Protein AF-0000000087523731 (afdb_homodimer)

Sequence (578 aa):
MTTPASRVGLVGLGAMGEPMARHLHAAGLLAAVWNRSRDKSGRFAANTGVALPQTLAELAAACDVVVTCVSADRDVLDVVDALCAGLQPGSLVIDTSTVAPATARSAAQRLAAIGADFIDAPLTGGVEGARNGTLSVLVGGTADAFERARPVLATFGRRVVRFGDVGAGQATKAVNQVMVAGIAEAVCEGLALAERLGLDTDALIDTLGNGAAGTWFMDKRGRTMLAGKFDVGFKLRLLHKDLGIVAALAEEAGMTLPTATAAQADYAHLLEAGYGDEDISSLIRLKLAMTTPASRVGLVGLGAMGEPMARHLHAAGLLAAVWNRSRDKSGRFAANTGVALPQTLAELAAACDVVVTCVSADRDVLDVVDALCAGLQPGSLVIDTSTVAPATARSAAQRLAAIGADFIDAPLTGGVEGARNGTLSVLVGGTADAFERARPVLATFGRRVVRFGDVGAGQATKAVNQVMVAGIAEAVCEGLALAERLGLDTDALIDTLGNGAAGTWFMDKRGRTMLAGKFDVGFKLRLLHKDLGIVAALAEEAGMTLPTATAAQADYAHLLEAGYGDEDISSLIRLKLA

Secondary structure (DSSP, 8-state):
-------EEEE--STTHHHHHHHHHHTT-EEEEE-SSHHHHHHHHHHH--B--SSHHHHHHT-SEEEE--SSHHHHHHHHHHHHTTPPTT-EEEE-S---HHHHHHHHHHHHTTT-EEEE--EESHHHHHHHT-EEEEEES-HHHHHHHHHHHTTTEEEEEEEESTTHHHHHHHHHHHHHHHHHHHHHHHHHHHHHTT--HHHHHHHHTTSTT-BHHHHHHHHHHHTT---SSSBHHHHHHHHHHHHHHHHHTT---HHHHHHHHHHHHHHHTT-TTSBGGGGHHHHH-/-------EEEE--STTHHHHHHHHHHTT-EEEEE-SSHHHHHHHHHHH--B--SSHHHHHHT-SEEEE--SSHHHHHHHHHHHHTTPPTT-EEEE-S---HHHHHHHHHHHHTTT-EEEE--EESHHHHHHHT-EEEEEES-HHHHHHHHHHHTTTEEEEEEEESTTHHHHHHHHHHHHHHHHHHHHHHHHHHHHHTT--HHHHHHHHTTSTT-BHHHHHHHHHHHTT---SSSBHHHHHHHHHHHHHHHHHTT---HHHHHHHHHHHHHHHTT-TTSBGGGGHHHHH-

Structure (mmCIF, N/CA/C/O backbone):
data_AF-0000000087523731-model_v1
#
loop_
_entity.id
_entity.type
_entity.pdbx_description
1 polymer '3-hydroxyisobutyrate dehydrogenase'
#
loop_
_atom_site.group_PDB
_atom_site.id
_atom_site.type_symbol
_atom_site.label_atom_id
_atom_site.label_alt_id
_atom_site.label_comp_id
_atom_site.label_asym_id
_atom_site.label_entity_id
_atom_site.label_seq_id
_atom_site.pdbx_PDB_ins_code
_atom_site.Cartn_x
_atom_site.Cartn_y
_atom_site.Cartn_z
_atom_site.occupancy
_atom_site.B_iso_or_equiv
_atom_site.auth_seq_id
_atom_site.auth_comp_id
_atom_site.auth_asym_id
_atom_site.auth_atom_id
_atom_site.pdbx_PDB_model_num
ATOM 1 N N . MET A 1 1 ? 2.6 -22.297 -43.812 1 29.95 1 MET A N 1
ATOM 2 C CA . MET A 1 1 ? 2.023 -23.266 -42.875 1 29.95 1 MET A CA 1
ATOM 3 C C . MET A 1 1 ? 1.655 -22.594 -41.562 1 29.95 1 MET A C 1
ATOM 5 O O . MET A 1 1 ? 2.523 -22.078 -40.844 1 29.95 1 MET A O 1
ATOM 9 N N . THR A 1 2 ? 0.554 -21.969 -41.375 1 36.53 2 THR A N 1
ATOM 10 C CA . THR A 1 2 ? 0.141 -21.188 -40.219 1 36.53 2 THR A CA 1
ATOM 11 C C . THR A 1 2 ? 0.401 -21.969 -38.938 1 36.53 2 THR A C 1
ATOM 13 O O . THR A 1 2 ? 0.016 -23.125 -38.812 1 36.53 2 THR A O 1
ATOM 16 N N . THR A 1 3 ? 1.518 -21.75 -38.375 1 44.28 3 THR A N 1
ATOM 17 C CA . THR A 1 3 ? 1.829 -22.5 -37.156 1 44.28 3 THR A CA 1
ATOM 18 C C . THR A 1 3 ? 0.568 -22.75 -36.344 1 44.28 3 THR A C 1
ATOM 20 O O . THR A 1 3 ? -0.139 -21.812 -35.969 1 44.28 3 THR A O 1
ATOM 23 N N . PRO A 1 4 ? -0.006 -23.969 -36.594 1 52.66 4 PRO A N 1
ATOM 24 C CA . PRO A 1 4 ? -1.271 -24.266 -35.906 1 52.66 4 PRO A CA 1
ATOM 25 C C . PRO A 1 4 ? -1.333 -23.703 -34.5 1 52.66 4 PRO A C 1
ATOM 27 O O . PRO A 1 4 ? -0.3 -23.562 -33.812 1 52.66 4 PRO A O 1
ATOM 30 N N . ALA A 1 5 ? -2.367 -22.984 -34.25 1 65.12 5 ALA A N 1
ATOM 31 C CA . ALA A 1 5 ? -2.578 -22.375 -32.938 1 65.12 5 ALA A CA 1
ATOM 32 C C . ALA A 1 5 ? -2.465 -23.422 -31.828 1 65.12 5 ALA A C 1
ATOM 34 O O . ALA A 1 5 ? -2.951 -24.547 -31.969 1 65.12 5 ALA A O 1
ATOM 35 N N . SER A 1 6 ? -1.609 -23.25 -30.828 1 86.56 6 SER A N 1
ATOM 36 C CA . SER A 1 6 ? -1.436 -24.125 -29.672 1 86.56 6 SER A CA 1
ATOM 37 C C . SER A 1 6 ? -2.781 -24.547 -29.094 1 86.56 6 SER A C 1
ATOM 39 O O . SER A 1 6 ? -3.729 -23.766 -29.062 1 86.56 6 SER A O 1
ATOM 41 N N . ARG A 1 7 ? -3.031 -25.859 -29 1 96 7 ARG A N 1
ATOM 42 C CA . ARG A 1 7 ? -4.164 -26.406 -28.25 1 96 7 ARG A CA 1
ATOM 43 C C . ARG A 1 7 ? -3.891 -26.391 -26.75 1 96 7 ARG A C 1
ATOM 45 O O . ARG A 1 7 ? -3.064 -27.156 -26.266 1 96 7 ARG A O 1
ATOM 52 N N . VAL A 1 8 ? -4.656 -25.484 -26.047 1 98.62 8 VAL A N 1
ATOM 53 C CA . VAL A 1 8 ? -4.387 -25.266 -24.641 1 98.62 8 VAL A CA 1
ATOM 54 C C . VAL A 1 8 ? -5.461 -25.953 -23.797 1 98.62 8 VAL A C 1
ATOM 56 O O . VAL A 1 8 ? -6.656 -25.812 -24.062 1 98.62 8 VAL A O 1
ATOM 59 N N . GLY A 1 9 ? -5.043 -26.781 -22.891 1 98.69 9 GLY A N 1
ATOM 60 C CA . GLY A 1 9 ? -5.93 -27.266 -21.844 1 98.69 9 GLY A CA 1
ATOM 61 C C . GLY A 1 9 ? -5.824 -26.484 -20.562 1 98.69 9 GLY A C 1
ATOM 62 O O . GLY A 1 9 ? -4.742 -26 -20.203 1 98.69 9 GLY A O 1
ATOM 63 N N . LEU A 1 10 ? -6.945 -26.312 -19.797 1 98.81 10 LEU A N 1
ATOM 64 C CA . LEU A 1 10 ? -6.926 -25.625 -18.5 1 98.81 10 LEU A CA 1
ATOM 65 C C . LEU A 1 10 ? -7.48 -26.531 -17.406 1 98.81 10 LEU A C 1
ATOM 67 O O . LEU A 1 10 ? -8.578 -27.078 -17.531 1 98.81 10 LEU A O 1
ATOM 71 N N . VAL A 1 11 ? -6.645 -26.719 -16.406 1 98.75 11 VAL A N 1
ATOM 72 C CA . VAL A 1 11 ? -7.008 -27.531 -15.25 1 98.75 11 VAL A CA 1
ATOM 73 C C . VAL A 1 11 ? -7.238 -26.641 -14.039 1 98.75 11 VAL A C 1
ATOM 75 O O . VAL A 1 11 ? -6.32 -25.953 -13.586 1 98.75 11 VAL A O 1
ATOM 78 N N . GLY A 1 12 ? -8.414 -26.688 -13.445 1 98.25 12 GLY A N 1
ATOM 79 C CA . GLY A 1 12 ? -8.805 -25.828 -12.336 1 98.25 12 GLY A CA 1
ATOM 80 C C . GLY A 1 12 ? -9.656 -24.656 -12.758 1 98.25 12 GLY A C 1
ATOM 81 O O . GLY A 1 12 ? -9.156 -23.703 -13.375 1 98.25 12 GLY A O 1
ATOM 82 N N . LEU A 1 13 ? -10.922 -24.719 -12.398 1 97.62 13 LEU A N 1
ATOM 83 C CA . LEU A 1 13 ? -11.875 -23.703 -12.812 1 97.62 13 LEU A CA 1
ATOM 84 C C . LEU A 1 13 ? -12.477 -22.984 -11.602 1 97.62 13 LEU A C 1
ATOM 86 O O . LEU A 1 13 ? -13.695 -22.859 -11.5 1 97.62 13 LEU A O 1
ATOM 90 N N . GLY A 1 14 ? -11.539 -22.641 -10.711 1 94.56 14 GLY A N 1
ATOM 91 C CA . GLY A 1 14 ? -11.938 -21.828 -9.578 1 94.56 14 GLY A CA 1
ATOM 92 C C . GLY A 1 14 ? -12.086 -20.359 -9.922 1 94.56 14 GLY A C 1
ATOM 93 O O . GLY A 1 14 ? -12.297 -20 -11.078 1 94.56 14 GLY A O 1
ATOM 94 N N . ALA A 1 15 ? -11.977 -19.531 -8.922 1 93.19 15 ALA A N 1
ATOM 95 C CA . ALA A 1 15 ? -12.195 -18.094 -9.047 1 93.19 15 ALA A CA 1
ATOM 96 C C . ALA A 1 15 ? -11.219 -17.469 -10.039 1 93.19 15 ALA A C 1
ATOM 98 O O . ALA A 1 15 ? -11.562 -16.516 -10.742 1 93.19 15 ALA A O 1
ATOM 99 N N . MET A 1 16 ? -10.031 -18.031 -10.062 1 96.12 16 MET A N 1
ATOM 100 C CA . MET A 1 16 ? -9.008 -17.531 -10.977 1 96.12 16 MET A CA 1
ATOM 101 C C . MET A 1 16 ? -9.047 -18.281 -12.305 1 96.12 16 MET A C 1
ATOM 103 O O . MET A 1 16 ? -9.039 -17.672 -13.375 1 96.12 16 MET A O 1
ATOM 107 N N . GLY A 1 17 ? -9.188 -19.578 -12.242 1 97.69 17 GLY A N 1
ATOM 108 C CA . GLY A 1 17 ? -9.07 -20.438 -13.406 1 97.69 17 GLY A CA 1
ATOM 109 C C . GLY A 1 17 ? -10.18 -20.219 -14.422 1 97.69 17 GLY A C 1
ATOM 110 O O . GLY A 1 17 ? -9.938 -20.234 -15.625 1 97.69 17 GLY A O 1
ATOM 111 N N . GLU A 1 18 ? -11.367 -20.016 -13.961 1 97.5 18 GLU A N 1
ATOM 112 C CA . GLU A 1 18 ? -12.508 -19.891 -14.859 1 97.5 18 GLU A CA 1
ATOM 113 C C . GLU A 1 18 ? -12.391 -18.656 -15.75 1 97.5 18 GLU A C 1
ATOM 115 O O . GLU A 1 18 ? -12.508 -18.766 -16.969 1 97.5 18 GLU A O 1
ATOM 120 N N . PRO A 1 19 ? -12.125 -17.469 -15.172 1 98.12 19 PRO A N 1
ATOM 121 C CA . PRO A 1 19 ? -11.938 -16.328 -16.062 1 98.12 19 PRO A CA 1
ATOM 122 C C . PRO A 1 19 ? -10.734 -16.484 -16.984 1 98.12 19 PRO A C 1
ATOM 124 O O . PRO A 1 19 ? -10.766 -16.047 -18.141 1 98.12 19 PRO A O 1
ATOM 127 N N . MET A 1 20 ? -9.695 -17.094 -16.547 1 98.56 20 MET A N 1
ATOM 128 C CA . MET A 1 20 ? -8.547 -17.359 -17.406 1 98.56 20 MET A CA 1
ATOM 129 C C . MET A 1 20 ? -8.953 -18.25 -18.594 1 98.56 20 MET A C 1
ATOM 131 O O . MET A 1 20 ? -8.562 -17.984 -19.734 1 98.56 20 MET A O 1
ATOM 135 N N . ALA A 1 21 ? -9.758 -19.234 -18.328 1 98.62 21 ALA A N 1
ATOM 136 C CA . ALA A 1 21 ? -10.266 -20.125 -19.375 1 98.62 21 ALA A CA 1
ATOM 137 C C . ALA A 1 21 ? -11.086 -19.344 -20.406 1 98.62 21 ALA A C 1
ATOM 139 O O . ALA A 1 21 ? -11 -19.609 -21.609 1 98.62 21 ALA A O 1
ATOM 140 N N . ARG A 1 22 ? -11.844 -18.422 -19.938 1 98.56 22 ARG A N 1
ATOM 141 C CA . ARG A 1 22 ? -12.664 -17.625 -20.828 1 98.56 22 ARG A CA 1
ATOM 142 C C . ARG A 1 22 ? -11.797 -16.797 -21.766 1 98.56 22 ARG A C 1
ATOM 144 O O . ARG A 1 22 ? -12.117 -16.656 -22.953 1 98.56 22 ARG A O 1
ATOM 151 N N . HIS A 1 23 ? -10.719 -16.25 -21.234 1 98.75 23 HIS A N 1
ATOM 152 C CA . HIS A 1 23 ? -9.812 -15.477 -22.078 1 98.75 23 HIS A CA 1
ATOM 153 C C . HIS A 1 23 ? -9.141 -16.375 -23.125 1 98.75 23 HIS A C 1
ATOM 155 O O . HIS A 1 23 ? -9.008 -15.984 -24.297 1 98.75 23 HIS A O 1
ATOM 161 N N . LEU A 1 24 ? -8.727 -17.547 -22.688 1 98.56 24 LEU A N 1
ATOM 162 C CA . LEU A 1 24 ? -8.125 -18.5 -23.625 1 98.56 24 LEU A CA 1
ATOM 163 C C . LEU A 1 24 ? -9.117 -18.891 -24.719 1 98.56 24 LEU A C 1
ATOM 165 O O . LEU A 1 24 ? -8.742 -19.016 -25.875 1 98.56 24 LEU A O 1
ATOM 169 N N . HIS A 1 25 ? -10.344 -19.094 -24.328 1 98.44 25 HIS A N 1
ATOM 170 C CA . HIS A 1 25 ? -11.398 -19.453 -25.281 1 98.44 25 HIS A CA 1
ATOM 171 C C . HIS A 1 25 ? -11.625 -18.328 -26.281 1 98.44 25 HIS A C 1
ATOM 173 O O . HIS A 1 25 ? -11.727 -18.578 -27.484 1 98.44 25 HIS A O 1
ATOM 179 N N . ALA A 1 26 ? -11.703 -17.125 -25.781 1 98.12 26 ALA A N 1
ATOM 180 C CA . ALA A 1 26 ? -11.938 -15.961 -26.641 1 98.12 26 ALA A CA 1
ATOM 181 C C . ALA A 1 26 ? -10.812 -15.805 -27.656 1 98.12 26 ALA A C 1
ATOM 183 O O . ALA A 1 26 ? -11.039 -15.344 -28.781 1 98.12 26 ALA A O 1
ATOM 184 N N . ALA A 1 27 ? -9.648 -16.234 -27.266 1 97.69 27 ALA A N 1
ATOM 185 C CA . ALA A 1 27 ? -8.484 -16.109 -28.141 1 97.69 27 ALA A CA 1
ATOM 186 C C . ALA A 1 27 ? -8.406 -17.281 -29.125 1 97.69 27 ALA A C 1
ATOM 188 O O . ALA A 1 27 ? -7.516 -17.344 -29.969 1 97.69 27 ALA A O 1
ATOM 189 N N . GLY A 1 28 ? -9.281 -18.219 -28.953 1 97.31 28 GLY A N 1
ATOM 190 C CA . GLY A 1 28 ? -9.328 -19.375 -29.844 1 97.31 28 GLY A CA 1
ATOM 191 C C . GLY A 1 28 ? -8.281 -20.422 -29.516 1 97.31 28 GLY A C 1
ATOM 192 O O . GLY A 1 28 ? -7.941 -21.25 -30.359 1 97.31 28 GLY A O 1
ATOM 193 N N . LEU A 1 29 ? -7.789 -20.422 -28.266 1 97.94 29 LEU A N 1
ATOM 194 C CA . LEU A 1 29 ? -6.676 -21.297 -27.906 1 97.94 29 LEU A CA 1
ATOM 195 C C . LEU A 1 29 ? -7.156 -22.469 -27.062 1 97.94 29 LEU A C 1
ATOM 197 O O . LEU A 1 29 ? -6.473 -23.484 -26.969 1 97.94 29 LEU A O 1
ATOM 201 N N . LEU A 1 30 ? -8.273 -22.391 -26.422 1 98.38 30 LEU A N 1
ATOM 202 C CA . LEU A 1 30 ? -8.703 -23.359 -25.422 1 98.38 30 LEU A CA 1
ATOM 203 C C . LEU A 1 30 ? -9.281 -24.594 -26.094 1 98.38 30 LEU A C 1
ATOM 205 O O . LEU A 1 30 ? -10.305 -24.516 -26.781 1 98.38 30 LEU A O 1
ATOM 209 N N . ALA A 1 31 ? -8.695 -25.703 -25.781 1 98.06 31 ALA A N 1
ATOM 210 C CA . ALA A 1 31 ? -9.125 -26.953 -26.422 1 98.06 31 ALA A CA 1
ATOM 211 C C . ALA A 1 31 ? -9.945 -27.812 -25.453 1 98.06 31 ALA A C 1
ATOM 213 O O . ALA A 1 31 ? -10.828 -28.547 -25.859 1 98.06 31 ALA A O 1
ATOM 214 N N . ALA A 1 32 ? -9.586 -27.75 -24.172 1 98.19 32 ALA A N 1
ATOM 215 C CA . ALA A 1 32 ? -10.234 -28.609 -23.188 1 98.19 32 ALA A CA 1
ATOM 216 C C . ALA A 1 32 ? -10.117 -28.031 -21.781 1 98.19 32 ALA A C 1
ATOM 218 O O . ALA A 1 32 ? -9.195 -27.25 -21.5 1 98.19 32 ALA A O 1
ATOM 219 N N . VAL A 1 33 ? -11.078 -28.406 -20.922 1 98.62 33 VAL A N 1
ATOM 220 C CA . VAL A 1 33 ? -11.023 -28 -19.531 1 98.62 33 VAL A CA 1
ATOM 221 C C . VAL A 1 33 ? -11.25 -29.203 -18.609 1 98.62 33 VAL A C 1
ATOM 223 O O . VAL A 1 33 ? -11.867 -30.188 -19.016 1 98.62 33 VAL A O 1
ATOM 226 N N . TRP A 1 34 ? -10.734 -29.078 -17.406 1 98.31 34 TRP A N 1
ATOM 227 C CA . TRP A 1 34 ? -10.922 -30.094 -16.375 1 98.31 34 TRP A CA 1
ATOM 228 C C . TRP A 1 34 ? -10.93 -29.469 -14.984 1 98.31 34 TRP A C 1
ATOM 230 O O . TRP A 1 34 ? -10.172 -28.531 -14.719 1 98.31 34 TRP A O 1
ATOM 240 N N . ASN A 1 35 ? -11.789 -29.938 -14.109 1 97.69 35 ASN A N 1
ATOM 241 C CA . ASN A 1 35 ? -11.859 -29.547 -12.703 1 97.69 35 ASN A CA 1
ATOM 242 C C . ASN A 1 35 ? -12.219 -30.734 -11.82 1 97.69 35 ASN A C 1
ATOM 244 O O . ASN A 1 35 ? -12.945 -31.641 -12.242 1 97.69 35 ASN A O 1
ATOM 248 N N . ARG A 1 36 ? -11.656 -30.719 -10.633 1 93.56 36 ARG A N 1
ATOM 249 C CA . ARG A 1 36 ? -11.938 -31.797 -9.703 1 93.56 36 ARG A CA 1
ATOM 250 C C . ARG A 1 36 ? -13.445 -31.969 -9.5 1 93.56 36 ARG A C 1
ATOM 252 O O . ARG A 1 36 ? -13.961 -33.094 -9.562 1 93.56 36 ARG A O 1
ATOM 259 N N . SER A 1 37 ? -14.086 -30.797 -9.234 1 92.56 37 SER A N 1
ATOM 260 C CA . SER A 1 37 ? -15.547 -30.828 -9.25 1 92.56 37 SER A CA 1
ATOM 261 C C . SER A 1 37 ? -16.078 -30.781 -10.68 1 92.56 37 SER A C 1
ATOM 263 O O . SER A 1 37 ? -16.109 -29.703 -11.289 1 92.56 37 SER A O 1
ATOM 265 N N . ARG A 1 38 ? -16.719 -31.75 -11.102 1 93.38 38 ARG A N 1
ATOM 266 C CA . ARG A 1 38 ? -17.062 -31.922 -12.516 1 93.38 38 ARG A CA 1
ATOM 267 C C . ARG A 1 38 ? -18.156 -30.938 -12.93 1 93.38 38 ARG A C 1
ATOM 269 O O . ARG A 1 38 ? -18.25 -30.562 -14.109 1 93.38 38 ARG A O 1
ATOM 276 N N . ASP A 1 39 ? -18.875 -30.484 -12 1 94.5 39 ASP A N 1
ATOM 277 C CA . ASP A 1 39 ? -19.969 -29.562 -12.305 1 94.5 39 ASP A CA 1
ATOM 278 C C . ASP A 1 39 ? -19.438 -28.25 -12.898 1 94.5 39 ASP A C 1
ATOM 280 O O . ASP A 1 39 ? -20.031 -27.703 -13.828 1 94.5 39 ASP A O 1
ATOM 284 N N . LYS A 1 40 ? -18.359 -27.797 -12.422 1 93.69 40 LYS A N 1
ATOM 285 C CA . LYS A 1 40 ? -17.781 -26.547 -12.914 1 93.69 40 LYS A CA 1
ATOM 286 C C . LYS A 1 40 ? -17.312 -26.688 -14.359 1 93.69 40 LYS A C 1
ATOM 288 O O . LYS A 1 40 ? -17.641 -25.859 -15.211 1 93.69 40 LYS A O 1
ATOM 293 N N . SER A 1 41 ? -16.578 -27.734 -14.617 1 95 41 SER A N 1
ATOM 294 C CA . SER A 1 41 ? -16.078 -27.953 -15.977 1 95 41 SER A CA 1
ATOM 295 C C . SER A 1 41 ? -17.203 -28.297 -16.938 1 95 41 SER A C 1
ATOM 297 O O . SER A 1 41 ? -17.188 -27.891 -18.109 1 95 41 SER A O 1
ATOM 299 N N . GLY A 1 42 ? -18.219 -29 -16.453 1 96.19 42 GLY A N 1
ATOM 300 C CA . GLY A 1 42 ? -19.375 -29.297 -17.281 1 96.19 42 GLY A CA 1
ATOM 301 C C . GLY A 1 42 ? -20.109 -28.047 -17.734 1 96.19 42 GLY A C 1
ATOM 302 O O . GLY A 1 42 ? -20.438 -27.922 -18.922 1 96.19 42 GLY A O 1
ATOM 303 N N . ARG A 1 43 ? -20.375 -27.172 -16.781 1 95.69 43 ARG A N 1
ATOM 304 C CA . ARG A 1 43 ? -21.062 -25.922 -17.094 1 95.69 43 ARG A CA 1
ATOM 305 C C . ARG A 1 43 ? -20.266 -25.094 -18.094 1 95.69 43 ARG A C 1
ATOM 307 O O . ARG A 1 43 ? -20.828 -24.531 -19.031 1 95.69 43 ARG A O 1
ATOM 314 N N . PHE A 1 44 ? -18.953 -25.062 -17.922 1 97.5 44 PHE A N 1
ATOM 315 C CA . PHE A 1 44 ? -18.094 -24.297 -18.812 1 97.5 44 PHE A CA 1
ATOM 316 C C . PHE A 1 44 ? -18.109 -24.875 -20.219 1 97.5 44 PHE A C 1
ATOM 318 O O . PHE A 1 44 ? -18.25 -24.141 -21.188 1 97.5 44 PHE A O 1
ATOM 325 N N . ALA A 1 45 ? -17.969 -26.141 -20.312 1 96.94 45 ALA A N 1
ATOM 326 C CA . ALA A 1 45 ? -17.953 -26.812 -21.609 1 96.94 45 ALA A CA 1
ATOM 327 C C . ALA A 1 45 ? -19.297 -26.641 -22.328 1 96.94 45 ALA A C 1
ATOM 329 O O . ALA A 1 45 ? -19.312 -26.438 -23.547 1 96.94 45 ALA A O 1
ATOM 330 N N . ALA A 1 46 ? -20.344 -26.734 -21.578 1 96.88 46 ALA A N 1
ATOM 331 C CA . ALA A 1 46 ? -21.672 -26.578 -22.172 1 96.88 46 ALA A CA 1
ATOM 332 C C . ALA A 1 46 ? -21.859 -25.188 -22.766 1 96.88 46 ALA A C 1
ATOM 334 O O . ALA A 1 46 ? -22.5 -25.047 -23.812 1 96.88 46 ALA A O 1
ATOM 335 N N . ASN A 1 47 ? -21.281 -24.25 -22.172 1 97 47 ASN A N 1
ATOM 336 C CA . ASN A 1 47 ? -21.453 -22.875 -22.594 1 97 47 ASN A CA 1
ATOM 337 C C . ASN A 1 47 ? -20.516 -22.5 -23.734 1 97 47 ASN A C 1
ATOM 339 O O . ASN A 1 4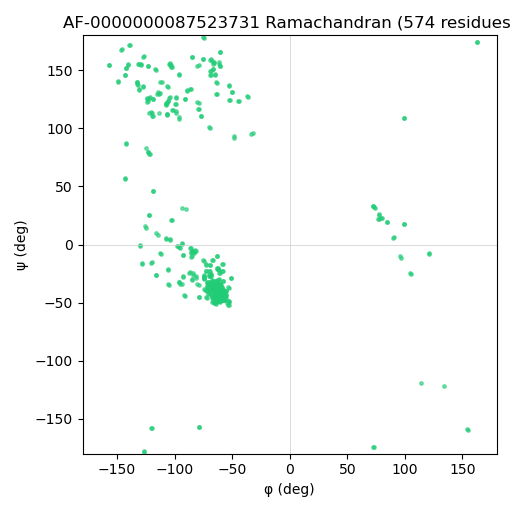7 ? -20.781 -21.578 -24.5 1 97 47 ASN A O 1
ATOM 343 N N . THR A 1 48 ? -19.391 -23.203 -23.859 1 96.88 48 THR A N 1
ATOM 344 C CA . THR A 1 48 ? -18.359 -22.734 -24.766 1 96.88 48 THR A CA 1
ATOM 345 C C . THR A 1 48 ? -18.141 -23.719 -25.906 1 96.88 48 THR A C 1
ATOM 347 O O . THR A 1 48 ? -17.547 -23.391 -26.938 1 96.88 48 THR A O 1
ATOM 350 N N . GLY A 1 49 ? -18.453 -24.984 -25.656 1 96.81 49 GLY A N 1
ATOM 351 C CA . GLY A 1 49 ? -18.25 -26.016 -26.656 1 96.81 49 GLY A CA 1
ATOM 352 C C . GLY A 1 49 ? -16.891 -26.672 -26.594 1 96.81 49 GLY A C 1
ATOM 353 O O . GLY A 1 49 ? -16.547 -27.516 -27.422 1 96.81 49 GLY A O 1
ATOM 354 N N . VAL A 1 50 ? -16.109 -26.344 -25.609 1 97.12 50 VAL A N 1
ATOM 355 C CA . VAL A 1 50 ? -14.789 -26.922 -25.484 1 97.12 50 VAL A CA 1
ATOM 356 C C . VAL A 1 50 ? -14.906 -28.359 -24.984 1 97.12 50 VAL A C 1
ATOM 358 O O . VAL A 1 50 ? -15.914 -28.75 -24.406 1 97.12 50 VAL A O 1
ATOM 361 N N . ALA A 1 51 ? -13.859 -29.141 -25.219 1 97.38 51 ALA A N 1
ATOM 362 C CA . ALA A 1 51 ? -13.867 -30.547 -24.844 1 97.38 51 ALA A CA 1
ATOM 363 C C . ALA A 1 51 ? -13.828 -30.719 -23.328 1 97.38 51 ALA A C 1
ATOM 365 O O . ALA A 1 51 ? -13.219 -29.906 -22.625 1 97.38 51 ALA A O 1
ATOM 366 N N . LEU A 1 52 ? -14.516 -31.781 -22.875 1 97.56 52 LEU A N 1
ATOM 367 C CA . LEU A 1 52 ? -14.57 -32.125 -21.469 1 97.56 52 LEU A CA 1
ATOM 368 C C . LEU A 1 52 ? -14.039 -33.531 -21.25 1 97.56 52 LEU A C 1
ATOM 370 O O . LEU A 1 52 ? -14.812 -34.469 -21 1 97.56 52 LEU A O 1
ATOM 374 N N . PRO A 1 53 ? -12.773 -33.656 -21.266 1 97.44 53 PRO A N 1
ATOM 375 C CA . PRO A 1 53 ? -12.211 -34.969 -21.031 1 97.44 53 PRO A CA 1
ATOM 376 C C . PRO A 1 53 ? -12.562 -35.531 -19.641 1 97.44 53 PRO A C 1
ATOM 378 O O . PRO A 1 53 ? -12.727 -34.75 -18.688 1 97.44 53 PRO A O 1
ATOM 381 N N . GLN A 1 54 ? -12.547 -36.875 -19.5 1 96.25 54 GLN A N 1
ATOM 382 C CA . GLN A 1 54 ? -12.914 -37.5 -18.25 1 96.25 54 GLN A CA 1
ATOM 383 C C . GLN A 1 54 ? -11.727 -37.562 -17.297 1 96.25 54 GLN A C 1
ATOM 385 O O . GLN A 1 54 ? -11.906 -37.594 -16.078 1 96.25 54 GLN A O 1
ATOM 390 N N . THR A 1 55 ? -10.555 -37.656 -17.953 1 97.56 55 THR A N 1
ATOM 391 C CA . THR A 1 55 ? -9.352 -37.781 -17.125 1 97.56 55 THR A CA 1
ATOM 392 C C . THR A 1 55 ? -8.328 -36.719 -17.531 1 97.56 55 THR A C 1
ATOM 394 O O . THR A 1 55 ? -8.406 -36.156 -18.625 1 97.56 55 THR A O 1
ATOM 397 N N . LEU A 1 56 ? -7.414 -36.5 -16.625 1 98.56 56 LEU A N 1
ATOM 398 C CA . LEU A 1 56 ? -6.324 -35.562 -16.922 1 98.56 56 LEU A CA 1
ATOM 399 C C . LEU A 1 56 ? -5.422 -36.125 -18.016 1 98.56 56 LEU A C 1
ATOM 401 O O . LEU A 1 56 ? -4.875 -35.344 -18.812 1 98.56 56 LEU A O 1
ATOM 405 N N . ALA A 1 57 ? -5.289 -37.406 -18.078 1 98.25 57 ALA A N 1
ATOM 406 C CA . ALA A 1 57 ? -4.52 -38.031 -19.156 1 98.25 57 ALA A CA 1
ATOM 407 C C . ALA A 1 57 ? -5.141 -37.75 -20.516 1 98.25 57 ALA A C 1
ATOM 409 O O . ALA A 1 57 ? -4.43 -37.469 -21.484 1 98.25 57 ALA A O 1
ATOM 410 N N . GLU A 1 58 ? -6.441 -37.844 -20.594 1 98.19 58 GLU A N 1
ATOM 411 C CA . GLU A 1 58 ? -7.152 -37.562 -21.828 1 98.19 58 GLU A CA 1
ATOM 412 C C . GLU A 1 58 ? -6.992 -36.094 -22.234 1 98.19 58 GLU A C 1
ATOM 414 O O . GLU A 1 58 ? -6.797 -35.781 -23.406 1 98.19 58 GLU A O 1
ATOM 419 N N . LEU A 1 59 ? -7.086 -35.219 -21.219 1 98.31 59 LEU A N 1
ATOM 420 C CA . LEU A 1 59 ? -6.863 -33.812 -21.484 1 98.31 59 LEU A CA 1
ATOM 421 C C . LEU A 1 59 ? -5.465 -33.562 -22.047 1 98.31 59 LEU A C 1
ATOM 423 O O . LEU A 1 59 ? -5.301 -32.875 -23.047 1 98.31 59 LEU A O 1
ATOM 427 N N . ALA A 1 60 ? -4.512 -34.156 -21.438 1 98.25 60 ALA A N 1
ATOM 428 C CA . ALA A 1 60 ? -3.111 -34 -21.812 1 98.25 60 ALA A CA 1
ATOM 429 C C . ALA A 1 60 ? -2.883 -34.469 -23.25 1 98.25 60 ALA A C 1
ATOM 431 O O . ALA A 1 60 ? -2.148 -33.812 -24.016 1 98.25 60 ALA A O 1
ATOM 432 N N . ALA A 1 61 ? -3.533 -35.5 -23.641 1 96.81 61 ALA A N 1
ATOM 433 C CA . ALA A 1 61 ? -3.342 -36.094 -24.969 1 96.81 61 ALA A CA 1
ATOM 434 C C . ALA A 1 61 ? -3.893 -35.188 -26.062 1 96.81 61 ALA A C 1
ATOM 436 O O . ALA A 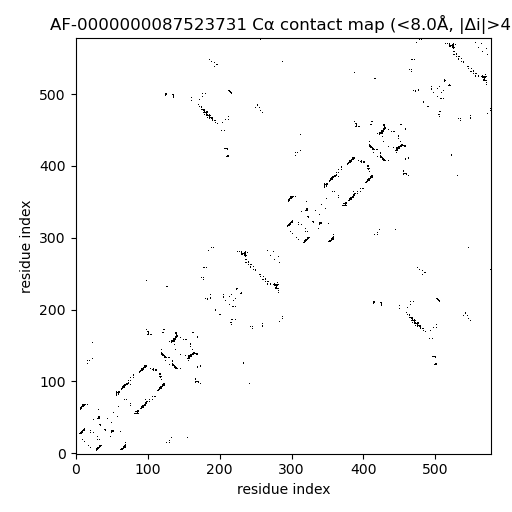1 61 ? -3.449 -35.219 -27.203 1 96.81 61 ALA A O 1
ATOM 437 N N . ALA A 1 62 ? -4.781 -34.375 -25.641 1 95.62 62 ALA A N 1
ATOM 438 C CA . ALA A 1 62 ? -5.477 -33.531 -26.625 1 95.62 62 ALA A CA 1
ATOM 439 C C . ALA A 1 62 ? -4.836 -32.156 -26.719 1 95.62 62 ALA A C 1
ATOM 441 O O . ALA A 1 62 ? -5.258 -31.312 -27.516 1 95.62 62 ALA A O 1
ATOM 442 N N . CYS A 1 63 ? -3.807 -31.875 -25.922 1 97.06 63 CYS A N 1
ATOM 443 C CA . CYS A 1 63 ? -3.291 -30.5 -25.812 1 97.06 63 CYS A CA 1
ATOM 444 C C . CYS A 1 63 ? -1.78 -30.484 -26.016 1 97.06 63 CYS A C 1
ATOM 446 O O . CYS A 1 63 ? -1.098 -31.469 -25.734 1 97.06 63 CYS A O 1
ATOM 448 N N . ASP A 1 64 ? -1.272 -29.297 -26.453 1 96.19 64 ASP A N 1
ATOM 449 C CA . ASP A 1 64 ? 0.156 -29.016 -26.547 1 96.19 64 ASP A CA 1
ATOM 450 C C . ASP A 1 64 ? 0.661 -28.297 -25.297 1 96.19 64 ASP A C 1
ATOM 452 O O . ASP A 1 64 ? 1.84 -28.406 -24.953 1 96.19 64 ASP A O 1
ATOM 456 N N . VAL A 1 65 ? -0.211 -27.531 -24.812 1 98.56 65 VAL A N 1
ATOM 457 C CA . VAL A 1 65 ? 0.059 -26.75 -23.609 1 98.56 65 VAL A CA 1
ATOM 458 C C . VAL A 1 65 ? -1.051 -26.984 -22.578 1 98.56 65 VAL A C 1
ATOM 460 O O . VAL A 1 65 ? -2.23 -27.031 -22.938 1 98.56 65 VAL A O 1
ATOM 463 N N . VAL A 1 66 ? -0.678 -27.188 -21.328 1 98.88 66 VAL A N 1
ATOM 464 C CA . VAL A 1 66 ? -1.664 -27.297 -20.25 1 98.88 66 VAL A CA 1
ATOM 465 C C . VAL A 1 66 ? -1.395 -26.234 -19.203 1 98.88 66 VAL A C 1
ATOM 467 O O . VAL A 1 66 ? -0.274 -26.125 -18.688 1 98.88 66 VAL A O 1
ATOM 470 N N . VAL A 1 67 ? -2.432 -25.422 -18.859 1 98.94 67 VAL A N 1
ATOM 471 C CA . VAL A 1 67 ? -2.387 -24.453 -17.766 1 98.94 67 VAL A CA 1
ATOM 472 C C . VAL A 1 67 ? -3.062 -25.047 -16.531 1 98.94 67 VAL A C 1
ATOM 474 O O . VAL A 1 67 ? -4.176 -25.562 -16.609 1 98.94 67 VAL A O 1
ATOM 477 N N . THR A 1 68 ? -2.352 -25.031 -15.445 1 98.88 68 THR A N 1
ATOM 478 C CA . THR A 1 68 ? -2.932 -25.531 -14.203 1 98.88 68 THR A CA 1
ATOM 479 C C . THR A 1 68 ? -3.133 -24.391 -13.203 1 98.88 68 THR A C 1
ATOM 481 O O . THR A 1 68 ? -2.307 -23.484 -13.125 1 98.88 68 THR A O 1
ATOM 484 N N . CYS A 1 69 ? -4.219 -24.359 -12.484 1 98.56 69 CYS A N 1
ATOM 485 C CA . CYS A 1 69 ? -4.59 -23.422 -11.438 1 98.56 69 CYS A CA 1
ATOM 486 C C . CYS A 1 69 ? -5.32 -24.125 -10.305 1 98.56 69 CYS A C 1
ATOM 488 O O . CYS A 1 69 ? -6.551 -24.172 -10.289 1 98.56 69 CYS A O 1
ATOM 490 N N . VAL A 1 70 ? -4.488 -24.641 -9.359 1 97.88 70 VAL A N 1
ATOM 491 C CA . VAL A 1 70 ? -5.043 -25.422 -8.258 1 97.88 70 VAL A CA 1
ATOM 492 C C . VAL A 1 70 ? -4.566 -24.859 -6.926 1 97.88 70 VAL A C 1
ATOM 494 O O . VAL A 1 70 ? -3.863 -23.844 -6.891 1 97.88 70 VAL A O 1
ATOM 497 N N . SER A 1 71 ? -4.898 -25.406 -5.77 1 94.44 71 SER A N 1
ATOM 498 C CA . SER A 1 71 ? -4.906 -24.672 -4.508 1 94.44 71 SER A CA 1
ATOM 499 C C . SER A 1 71 ? -3.604 -24.875 -3.742 1 94.44 71 SER A C 1
ATOM 501 O O . SER A 1 71 ? -3.174 -24 -2.994 1 94.44 71 SER A O 1
ATOM 503 N N . ALA A 1 72 ? -2.996 -26.109 -3.91 1 96.38 72 ALA A N 1
ATOM 504 C CA . ALA A 1 72 ? -1.933 -26.406 -2.957 1 96.38 72 ALA A CA 1
ATOM 505 C C . ALA A 1 72 ? -0.825 -27.234 -3.613 1 96.38 72 ALA A C 1
ATOM 507 O O . ALA A 1 72 ? -0.997 -27.734 -4.723 1 96.38 72 ALA A O 1
ATOM 508 N N . ASP A 1 73 ? 0.254 -27.328 -2.912 1 98.44 73 ASP A N 1
ATOM 509 C CA . ASP A 1 73 ? 1.434 -28.047 -3.381 1 98.44 73 ASP A CA 1
ATOM 510 C C . ASP A 1 73 ? 1.073 -29.469 -3.812 1 98.44 73 ASP A C 1
ATOM 512 O O . ASP A 1 73 ? 1.412 -29.891 -4.922 1 98.44 73 ASP A O 1
ATOM 516 N N . ARG A 1 74 ? 0.344 -30.156 -2.971 1 97.81 74 ARG A N 1
ATOM 517 C CA . ARG A 1 74 ? -0.011 -31.531 -3.266 1 97.81 74 ARG A CA 1
ATOM 518 C C . ARG A 1 74 ? -0.883 -31.625 -4.512 1 97.81 74 ARG A C 1
ATOM 520 O O . ARG A 1 74 ? -0.739 -32.562 -5.312 1 97.81 74 ARG A O 1
ATOM 527 N N . ASP A 1 75 ? -1.725 -30.656 -4.676 1 98.12 75 ASP A N 1
ATOM 528 C CA . ASP A 1 75 ? -2.619 -30.656 -5.828 1 98.12 75 ASP A CA 1
ATOM 529 C C . ASP A 1 75 ? -1.834 -30.516 -7.133 1 98.12 75 ASP A C 1
ATOM 531 O O . ASP A 1 75 ? -2.137 -31.188 -8.117 1 98.12 75 ASP A O 1
ATOM 535 N N . VAL A 1 76 ? -0.838 -29.688 -7.145 1 98.75 76 VAL A N 1
ATOM 536 C CA . VAL A 1 76 ? -0.026 -29.469 -8.336 1 98.75 76 VAL A CA 1
ATOM 537 C C . VAL A 1 76 ? 0.702 -30.75 -8.711 1 98.75 76 VAL A C 1
ATOM 539 O O . VAL A 1 76 ? 0.688 -31.172 -9.867 1 98.75 76 VAL A O 1
ATOM 542 N N . LEU A 1 77 ? 1.301 -31.391 -7.738 1 98.75 77 LEU A N 1
ATOM 543 C CA . LEU A 1 77 ? 2.062 -32.594 -8.008 1 98.75 77 LEU A CA 1
ATOM 544 C C . LEU A 1 77 ? 1.141 -33.719 -8.461 1 98.75 77 LEU A C 1
ATOM 546 O O . LEU A 1 77 ? 1.48 -34.5 -9.375 1 98.75 77 LEU A O 1
ATOM 550 N N . ASP A 1 78 ? -0.06 -33.812 -7.828 1 98.56 78 ASP A N 1
ATOM 551 C CA . ASP A 1 78 ? -1.037 -34.812 -8.242 1 98.56 78 ASP A CA 1
ATOM 552 C C . ASP A 1 78 ? -1.467 -34.625 -9.688 1 98.56 78 ASP A C 1
ATOM 554 O O . ASP A 1 78 ? -1.564 -35.562 -10.461 1 98.56 78 ASP A O 1
ATOM 558 N N . VAL A 1 79 ? -1.727 -33.406 -10.008 1 98.75 79 VAL A N 1
ATOM 559 C CA . VAL A 1 79 ? -2.162 -33.062 -11.359 1 98.75 79 VAL A CA 1
ATOM 560 C C . VAL A 1 79 ? -1.041 -33.375 -12.352 1 98.75 79 VAL A C 1
ATOM 562 O O . VAL A 1 79 ? -1.279 -33.969 -13.406 1 98.75 79 VAL A O 1
ATOM 565 N N . VAL A 1 80 ? 0.139 -32.938 -12.031 1 98.81 80 VAL A N 1
ATOM 566 C CA . VAL A 1 80 ? 1.286 -33.156 -12.906 1 98.81 80 VAL A CA 1
ATOM 567 C C . VAL A 1 80 ? 1.481 -34.656 -13.141 1 98.81 80 VAL A C 1
ATOM 569 O O . VAL A 1 80 ? 1.673 -35.094 -14.273 1 98.81 80 VAL A O 1
ATOM 572 N N . ASP A 1 81 ? 1.396 -35.469 -12.109 1 98.62 81 ASP A N 1
ATOM 573 C CA . ASP A 1 81 ? 1.547 -36.906 -12.242 1 98.62 81 ASP A CA 1
ATOM 574 C C . ASP A 1 81 ? 0.479 -37.5 -13.172 1 98.62 81 ASP A C 1
ATOM 576 O O . ASP A 1 81 ? 0.777 -38.344 -14.016 1 98.62 81 ASP A O 1
ATOM 580 N N . ALA A 1 82 ? -0.688 -37.031 -13 1 98.62 82 ALA A N 1
ATOM 581 C CA . ALA A 1 82 ? -1.789 -37.5 -13.828 1 98.62 82 ALA A CA 1
ATOM 582 C C . ALA A 1 82 ? -1.599 -37.094 -15.281 1 98.62 82 ALA A C 1
ATOM 584 O O . ALA A 1 82 ? -1.907 -37.875 -16.203 1 98.62 82 ALA A O 1
ATOM 585 N N . LEU A 1 83 ? -1.097 -35.906 -15.539 1 98.69 83 LEU A N 1
ATOM 586 C CA . LEU A 1 83 ? -0.877 -35.406 -16.891 1 98.69 83 LEU A CA 1
ATOM 587 C C . LEU A 1 83 ? 0.218 -36.188 -17.594 1 98.69 83 LEU A C 1
ATOM 589 O O . LEU A 1 83 ? 0.169 -36.375 -18.812 1 98.69 83 LEU A O 1
ATOM 593 N N . CYS A 1 84 ? 1.187 -36.625 -16.844 1 98.06 84 CYS A N 1
ATOM 594 C CA . CYS A 1 84 ? 2.334 -37.344 -17.406 1 98.06 84 CYS A CA 1
ATOM 595 C C . CYS A 1 84 ? 1.892 -38.594 -18.172 1 98.06 84 CYS A C 1
ATOM 597 O O . CYS A 1 84 ? 2.561 -39 -19.109 1 98.06 84 CYS A O 1
ATOM 599 N N . ALA A 1 85 ? 0.716 -39.062 -17.828 1 97.06 85 ALA A N 1
ATOM 600 C CA . ALA A 1 85 ? 0.212 -40.281 -18.453 1 97.06 85 ALA A CA 1
ATOM 601 C C . ALA A 1 85 ? -0.269 -40 -19.875 1 97.06 85 ALA A C 1
ATOM 603 O O . ALA A 1 85 ? -0.434 -40.938 -20.672 1 97.06 85 ALA A O 1
ATOM 604 N N . GLY A 1 86 ? -0.431 -38.75 -20.234 1 97.56 86 GLY A N 1
ATOM 605 C CA . GLY A 1 86 ? -1.01 -38.438 -21.531 1 97.56 86 GLY A CA 1
ATOM 606 C C . GLY A 1 86 ? -0.182 -37.469 -22.328 1 97.56 86 GLY A C 1
ATOM 607 O O . GLY A 1 86 ? -0.349 -37.344 -23.531 1 97.56 86 GLY A O 1
ATOM 608 N N . LEU A 1 87 ? 0.742 -36.75 -21.703 1 97.19 87 LEU A N 1
ATOM 609 C CA . LEU A 1 87 ? 1.527 -35.719 -22.359 1 97.19 87 LEU A CA 1
ATOM 610 C C . LEU A 1 87 ? 2.492 -36.312 -23.375 1 97.19 87 LEU A C 1
ATOM 612 O O . LEU A 1 87 ? 2.992 -37.438 -23.188 1 97.19 87 LEU A O 1
ATOM 616 N N . GLN A 1 88 ? 2.768 -35.594 -24.391 1 95.88 88 GLN A N 1
ATOM 617 C CA . GLN A 1 88 ? 3.766 -35.969 -25.406 1 95.88 88 GLN A CA 1
ATOM 618 C C . GLN A 1 88 ? 5.059 -35.188 -25.203 1 95.88 88 GLN A C 1
ATOM 620 O O . GLN A 1 88 ? 5.047 -34.094 -24.641 1 95.88 88 GLN A O 1
ATOM 625 N N . PRO A 1 89 ? 6.141 -35.812 -25.641 1 96.88 89 PRO A N 1
ATOM 626 C CA . PRO A 1 89 ? 7.371 -35 -25.641 1 96.88 89 PRO A CA 1
ATOM 627 C C . PRO A 1 89 ? 7.207 -33.688 -26.359 1 96.88 89 PRO A C 1
ATOM 629 O O . PRO A 1 89 ? 6.547 -33.625 -27.406 1 96.88 89 PRO A O 1
ATOM 632 N N . GLY A 1 90 ? 7.762 -32.656 -25.734 1 97.06 90 GLY A N 1
ATOM 633 C CA . GLY A 1 90 ? 7.648 -31.328 -26.312 1 97.06 90 GLY A CA 1
ATOM 634 C C . GLY A 1 90 ? 6.5 -30.516 -25.75 1 97.06 90 GLY A C 1
ATOM 635 O O . GLY A 1 90 ? 6.426 -29.312 -25.953 1 97.06 90 GLY A O 1
ATOM 636 N N . SER A 1 91 ? 5.602 -31.125 -24.969 1 98.06 91 SER A N 1
ATOM 637 C CA . SER A 1 91 ? 4.492 -30.406 -24.344 1 98.06 91 SER A CA 1
ATOM 638 C C . SER A 1 91 ? 4.992 -29.438 -23.281 1 98.06 91 SER A C 1
ATOM 640 O O . SER A 1 91 ? 6.133 -29.531 -22.828 1 98.06 91 SER A O 1
ATOM 642 N N . LEU A 1 92 ? 4.176 -28.469 -23 1 98.69 92 LEU A N 1
ATOM 643 C CA . LEU A 1 92 ? 4.473 -27.453 -21.984 1 98.69 92 LEU A CA 1
ATOM 644 C C . LEU A 1 92 ? 3.367 -27.391 -20.938 1 98.69 92 LEU A C 1
ATOM 646 O O . LEU A 1 92 ? 2.186 -27.312 -21.281 1 98.69 92 LEU A O 1
ATOM 650 N N . VAL A 1 93 ? 3.762 -27.531 -19.672 1 98.94 93 VAL A N 1
ATOM 651 C CA . VAL A 1 93 ? 2.828 -27.297 -18.578 1 98.94 93 VAL A CA 1
ATOM 652 C C . VAL A 1 93 ? 3.145 -25.969 -17.906 1 98.94 93 VAL A C 1
ATOM 654 O O . VAL A 1 93 ? 4.285 -25.719 -17.5 1 98.94 93 VAL A O 1
ATOM 657 N N . ILE A 1 94 ? 2.137 -25.078 -17.844 1 98.94 94 ILE A N 1
ATOM 658 C CA . ILE A 1 94 ? 2.205 -23.797 -17.172 1 98.94 94 ILE A CA 1
ATOM 659 C C . ILE A 1 94 ? 1.4 -23.844 -15.875 1 98.94 94 ILE A C 1
ATOM 661 O O . ILE A 1 94 ? 0.168 -23.891 -15.906 1 98.94 94 ILE A O 1
ATOM 665 N N . ASP A 1 95 ? 2.074 -23.766 -14.758 1 98.94 95 ASP A N 1
ATOM 666 C CA . ASP A 1 95 ? 1.356 -23.797 -13.484 1 98.94 95 ASP A CA 1
ATOM 667 C C . ASP A 1 95 ? 1.182 -22.391 -12.922 1 98.94 95 ASP A C 1
ATOM 669 O O . ASP A 1 95 ? 2.162 -21.719 -12.586 1 98.94 95 ASP A O 1
ATOM 673 N N . THR A 1 96 ? -0.062 -22.016 -12.734 1 98.88 96 THR A N 1
ATOM 674 C CA . THR A 1 96 ? -0.355 -20.656 -12.266 1 98.88 96 THR A CA 1
ATOM 675 C C . THR A 1 96 ? -0.729 -20.672 -10.781 1 98.88 96 THR A C 1
ATOM 677 O O . THR A 1 96 ? -1.114 -19.656 -10.227 1 98.88 96 THR A O 1
ATOM 680 N N . SER A 1 97 ? -0.636 -21.859 -10.148 1 98.75 97 SER A N 1
ATOM 681 C CA . SER A 1 97 ? -0.921 -21.984 -8.727 1 98.75 97 SER A CA 1
ATOM 682 C C . SER A 1 97 ? 0.142 -21.297 -7.883 1 98.75 97 SER A C 1
ATOM 684 O O . SER A 1 97 ? 1.218 -20.953 -8.383 1 98.75 97 SER A O 1
ATOM 686 N N . THR A 1 98 ? -0.22 -20.969 -6.652 1 98.56 98 THR A N 1
ATOM 687 C CA . THR A 1 98 ? 0.766 -20.5 -5.688 1 98.56 98 THR A CA 1
ATOM 688 C C . THR A 1 98 ? 1.248 -21.656 -4.805 1 98.56 98 THR A C 1
ATOM 690 O O . THR A 1 98 ? 0.5 -22.156 -3.961 1 98.56 98 THR A O 1
ATOM 693 N N . VAL A 1 99 ? 2.502 -22.062 -5.02 1 98.75 99 VAL A N 1
ATOM 694 C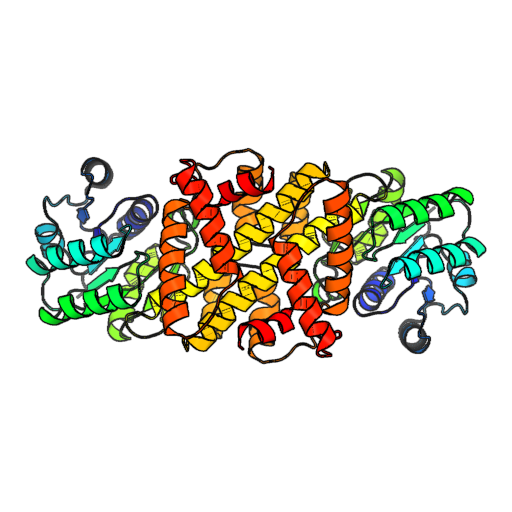 CA . VAL A 1 99 ? 3.094 -23.203 -4.316 1 98.75 99 VAL A CA 1
ATOM 695 C C . VAL A 1 99 ? 4.539 -22.875 -3.934 1 98.75 99 VAL A C 1
ATOM 697 O O . VAL A 1 99 ? 5.062 -21.828 -4.305 1 98.75 99 VAL A O 1
ATOM 700 N N . ALA A 1 100 ? 5.145 -23.734 -3.145 1 98.75 100 ALA A N 1
ATOM 701 C CA . ALA A 1 100 ? 6.547 -23.562 -2.781 1 98.75 100 ALA A CA 1
ATOM 702 C C . ALA A 1 100 ? 7.449 -23.688 -4.004 1 98.75 100 ALA A C 1
ATOM 704 O O . ALA A 1 100 ? 7.176 -24.484 -4.91 1 98.75 100 ALA A O 1
ATOM 705 N N . PRO A 1 101 ? 8.562 -22.922 -4.031 1 98.75 101 PRO A N 1
ATOM 706 C CA . PRO A 1 101 ? 9.523 -23.094 -5.121 1 98.75 101 PRO A CA 1
ATOM 707 C C . PRO A 1 101 ? 9.977 -24.531 -5.293 1 98.75 101 PRO A C 1
ATOM 709 O O . PRO A 1 101 ? 10.148 -25 -6.422 1 98.75 101 PRO A O 1
ATOM 712 N N . ALA A 1 102 ? 10.125 -25.234 -4.23 1 98.56 102 ALA A N 1
ATOM 713 C CA . ALA A 1 102 ? 10.539 -26.641 -4.281 1 98.56 102 ALA A CA 1
ATOM 714 C C . ALA A 1 102 ? 9.5 -27.484 -5 1 98.56 102 ALA A C 1
ATOM 716 O O . ALA A 1 102 ? 9.852 -28.453 -5.699 1 98.56 102 ALA A O 1
ATOM 717 N N . THR A 1 103 ? 8.266 -27.203 -4.758 1 98.88 103 THR A N 1
ATOM 718 C CA . THR A 1 103 ? 7.195 -27.922 -5.441 1 98.88 103 THR A CA 1
ATOM 719 C C . THR A 1 103 ? 7.273 -27.703 -6.949 1 98.88 103 THR A C 1
ATOM 721 O O . THR A 1 103 ? 7.125 -28.641 -7.73 1 98.88 103 THR A O 1
ATOM 724 N N . ALA A 1 104 ? 7.492 -26.453 -7.359 1 98.88 104 ALA A N 1
ATOM 725 C CA . ALA A 1 104 ? 7.645 -26.156 -8.781 1 98.88 104 ALA A CA 1
ATOM 726 C C . ALA A 1 104 ? 8.805 -26.922 -9.391 1 98.88 104 ALA A C 1
ATOM 728 O O . ALA A 1 104 ? 8.68 -27.484 -10.477 1 98.88 104 ALA A O 1
ATOM 729 N N . ARG A 1 105 ? 9.906 -26.969 -8.703 1 98.88 105 ARG A N 1
ATOM 730 C CA . ARG A 1 105 ? 11.078 -27.688 -9.195 1 98.88 105 ARG A CA 1
ATOM 731 C C . ARG A 1 105 ? 10.797 -29.188 -9.297 1 98.88 105 ARG A C 1
ATOM 733 O O . ARG A 1 105 ? 11.227 -29.844 -10.25 1 98.88 105 ARG A O 1
ATOM 740 N N . SER A 1 106 ? 10.109 -29.703 -8.312 1 98.88 106 SER A N 1
ATOM 741 C CA . SER A 1 106 ? 9.727 -31.109 -8.344 1 98.88 106 SER A CA 1
ATOM 742 C C . SER A 1 106 ? 8.836 -31.406 -9.547 1 98.88 106 SER A C 1
ATOM 744 O O . SER A 1 106 ? 9.016 -32.438 -10.219 1 98.88 106 SER A O 1
ATOM 746 N N . ALA A 1 107 ? 7.891 -30.578 -9.781 1 98.94 107 ALA A N 1
ATOM 747 C CA . ALA A 1 107 ? 7.016 -30.734 -10.938 1 98.94 107 ALA A CA 1
ATOM 748 C C . ALA A 1 107 ? 7.812 -30.703 -12.242 1 98.94 107 ALA A C 1
ATOM 750 O O . ALA A 1 107 ? 7.598 -31.531 -13.125 1 98.94 107 ALA A O 1
ATOM 751 N N . ALA A 1 108 ? 8.719 -29.766 -12.328 1 98.88 108 ALA A N 1
ATOM 752 C CA . ALA A 1 108 ? 9.562 -29.641 -13.516 1 98.88 108 ALA A CA 1
ATOM 753 C C . ALA A 1 108 ? 10.359 -30.922 -13.766 1 98.88 108 ALA A C 1
ATOM 755 O O . ALA A 1 108 ? 10.492 -31.359 -14.906 1 98.88 108 ALA A O 1
ATOM 756 N N . GLN A 1 109 ? 10.883 -31.484 -12.703 1 98.69 109 GLN A N 1
ATOM 757 C CA . GLN A 1 109 ? 11.672 -32.688 -12.812 1 98.69 109 GLN A CA 1
ATOM 758 C C . GLN A 1 109 ? 10.828 -33.875 -13.32 1 98.69 109 GLN A C 1
ATOM 760 O O . GLN A 1 109 ? 11.273 -34.625 -14.172 1 98.69 109 GLN A O 1
ATOM 765 N N . ARG A 1 110 ? 9.656 -34 -12.836 1 98.62 110 ARG A N 1
ATOM 766 C CA . ARG A 1 110 ? 8.742 -35.062 -13.258 1 98.62 110 ARG A CA 1
ATOM 767 C C . ARG A 1 110 ? 8.414 -34.938 -14.742 1 98.62 110 ARG A C 1
ATOM 769 O O . ARG A 1 110 ? 8.398 -35.938 -15.453 1 98.62 110 ARG A O 1
ATOM 776 N N . LEU A 1 111 ? 8.203 -33.75 -15.172 1 98.81 111 LEU A N 1
ATOM 777 C CA . LEU A 1 111 ? 7.836 -33.531 -16.562 1 98.81 111 LEU A CA 1
ATOM 778 C C . LEU A 1 111 ? 9.039 -33.719 -17.484 1 98.81 111 LEU A C 1
ATOM 780 O O . LEU A 1 111 ? 8.906 -34.219 -18.594 1 98.81 111 LEU A O 1
ATOM 784 N N . ALA A 1 112 ? 10.18 -33.25 -17 1 98.44 112 ALA A N 1
ATOM 785 C CA . ALA A 1 112 ? 11.406 -33.406 -17.781 1 98.44 112 ALA A CA 1
ATOM 786 C C . ALA A 1 112 ? 11.68 -34.875 -18.078 1 98.44 112 ALA A C 1
ATOM 788 O O . ALA A 1 112 ? 12.195 -35.219 -19.141 1 98.44 112 ALA A O 1
ATOM 789 N N . ALA A 1 113 ? 11.289 -35.781 -17.188 1 98.06 113 ALA A N 1
ATOM 790 C CA . ALA A 1 113 ? 11.523 -37.219 -17.328 1 98.06 113 ALA A CA 1
ATOM 791 C C . ALA A 1 113 ? 10.797 -37.781 -18.547 1 98.06 113 ALA A C 1
ATOM 793 O O . ALA A 1 113 ? 11.195 -38.812 -19.094 1 98.06 113 ALA A O 1
ATOM 794 N N . ILE A 1 114 ? 9.805 -37.094 -19.031 1 97.62 114 ILE A N 1
ATOM 795 C CA . ILE A 1 114 ? 9.062 -37.594 -20.188 1 97.62 114 ILE A CA 1
ATOM 796 C C . ILE A 1 114 ? 9.242 -36.625 -21.375 1 97.62 114 ILE A C 1
ATOM 798 O O . ILE A 1 114 ? 8.484 -36.688 -22.344 1 97.62 114 ILE A O 1
ATOM 802 N N . GLY A 1 115 ? 10.141 -35.688 -21.234 1 98.12 115 GLY A N 1
ATOM 803 C CA . GLY A 1 115 ? 10.484 -34.781 -22.328 1 98.12 115 GLY A CA 1
ATOM 804 C C . GLY A 1 115 ? 9.547 -33.594 -22.438 1 98.12 115 GLY A C 1
ATOM 805 O O . GLY A 1 115 ? 9.43 -33 -23.516 1 98.12 115 GLY A O 1
ATOM 806 N N . ALA A 1 116 ? 8.828 -33.281 -21.422 1 98.44 116 ALA A N 1
ATOM 807 C CA . ALA A 1 116 ? 7.953 -32.125 -21.391 1 98.44 116 ALA A CA 1
ATOM 808 C C . ALA A 1 116 ? 8.555 -31 -20.531 1 98.44 116 ALA A C 1
ATOM 810 O O . ALA A 1 116 ? 9.398 -31.266 -19.672 1 98.44 116 ALA A O 1
ATOM 811 N N . ASP A 1 117 ? 8.156 -29.766 -20.812 1 98.69 117 ASP A N 1
ATOM 812 C CA . ASP A 1 117 ? 8.664 -28.609 -20.094 1 98.69 117 ASP A CA 1
ATOM 813 C C . ASP A 1 117 ? 7.645 -28.094 -19.078 1 98.69 117 ASP A C 1
ATOM 815 O O . ASP A 1 117 ? 6.449 -28.375 -19.203 1 98.69 117 ASP A O 1
ATOM 819 N N . PHE A 1 118 ? 8.211 -27.453 -18.078 1 98.88 118 PHE A N 1
ATOM 820 C CA . PHE A 1 118 ? 7.398 -26.875 -17.016 1 98.88 118 PHE A CA 1
ATOM 821 C C . PHE A 1 118 ? 7.832 -25.438 -16.734 1 98.88 118 PHE A C 1
ATOM 823 O O . PHE A 1 118 ? 9.031 -25.141 -16.719 1 98.88 118 PHE A O 1
ATOM 830 N N . ILE A 1 119 ? 6.832 -24.531 -16.5 1 98.75 119 ILE A N 1
ATOM 831 C CA . ILE A 1 119 ? 7.125 -23.219 -15.938 1 98.75 119 ILE A CA 1
ATOM 832 C C . ILE A 1 119 ? 6.164 -22.922 -14.789 1 98.75 119 ILE A C 1
ATOM 834 O O . ILE A 1 119 ? 4.996 -23.328 -14.828 1 98.75 119 ILE A O 1
ATOM 838 N N . ASP A 1 120 ? 6.684 -22.375 -13.711 1 98.94 120 ASP A N 1
ATOM 839 C CA . ASP A 1 120 ? 5.805 -21.781 -12.711 1 98.94 120 ASP A CA 1
ATOM 840 C C . ASP A 1 120 ? 5.48 -20.328 -13.07 1 98.94 120 ASP A C 1
ATOM 842 O O . ASP A 1 120 ? 6.371 -19.562 -13.445 1 98.94 120 ASP A O 1
ATOM 846 N N . ALA A 1 121 ? 4.164 -19.984 -12.969 1 98.88 121 ALA A N 1
ATOM 847 C CA . ALA A 1 121 ? 3.684 -18.688 -13.406 1 98.88 121 ALA A CA 1
ATOM 848 C C . ALA A 1 121 ? 2.586 -18.156 -12.477 1 98.88 121 ALA A C 1
ATOM 850 O O . ALA A 1 121 ? 1.501 -17.797 -12.938 1 98.88 121 ALA A O 1
ATOM 851 N N . PRO A 1 122 ? 2.928 -18.062 -11.188 1 98.75 122 PRO A N 1
ATOM 852 C CA . PRO A 1 122 ? 1.892 -17.531 -10.297 1 98.75 122 PRO A CA 1
ATOM 853 C C . PRO A 1 122 ? 1.46 -16.109 -10.68 1 98.75 122 PRO A C 1
ATOM 855 O O . PRO A 1 122 ? 2.115 -15.461 -11.492 1 98.75 122 PRO A O 1
ATOM 858 N N . LEU A 1 123 ? 0.327 -15.742 -10.086 1 97.75 123 LEU A N 1
ATOM 859 C CA . LEU A 1 123 ? -0.388 -14.57 -10.578 1 97.75 123 LEU A CA 1
ATOM 860 C C . LEU A 1 123 ? -0.573 -13.547 -9.461 1 97.75 123 LEU A C 1
ATOM 862 O O . LEU A 1 123 ? -0.573 -13.898 -8.281 1 97.75 123 LEU A O 1
ATOM 866 N N . THR A 1 124 ? -0.696 -12.289 -9.82 1 97.12 124 THR A N 1
ATOM 867 C CA . THR A 1 124 ? -1.189 -11.242 -8.93 1 97.12 124 THR A CA 1
ATOM 868 C C . THR A 1 124 ? -2.096 -10.273 -9.688 1 97.12 124 THR A C 1
ATOM 870 O O . THR A 1 124 ? -2.027 -10.18 -10.914 1 97.12 124 THR A O 1
ATOM 873 N N . GLY A 1 125 ? -3.016 -9.609 -8.984 1 93.56 125 GLY A N 1
ATOM 874 C CA . GLY A 1 125 ? -4.055 -8.773 -9.555 1 93.56 125 GLY A CA 1
ATOM 875 C C . GLY A 1 125 ? -5.457 -9.219 -9.188 1 93.56 125 GLY A C 1
ATOM 876 O O . GLY A 1 125 ? -6.438 -8.547 -9.516 1 93.56 125 GLY A O 1
ATOM 877 N N . GLY A 1 126 ? -5.559 -10.32 -8.57 1 90.88 126 GLY A N 1
ATOM 878 C CA . GLY A 1 126 ? -6.805 -10.797 -7.992 1 90.88 126 GLY A CA 1
ATOM 879 C C . GLY A 1 126 ? -7.812 -11.258 -9.031 1 90.88 126 GLY A C 1
ATOM 880 O O . GLY A 1 126 ? -7.492 -11.336 -10.219 1 90.88 126 GLY A O 1
ATOM 881 N N . VAL A 1 127 ? -8.953 -11.578 -8.547 1 92.12 127 VAL A N 1
ATOM 882 C CA . VAL A 1 127 ? -10.047 -12.07 -9.383 1 92.12 127 VAL A CA 1
ATOM 883 C C . VAL A 1 127 ? -10.445 -10.992 -10.391 1 92.12 127 VAL A C 1
ATOM 885 O O . VAL A 1 127 ? -10.781 -11.305 -11.539 1 92.12 127 VAL A O 1
ATOM 888 N N . GLU A 1 128 ? -10.344 -9.766 -9.977 1 91.62 128 GLU A N 1
ATOM 889 C CA . GLU A 1 128 ? -10.633 -8.664 -10.891 1 91.62 128 GLU A CA 1
ATOM 890 C C . GLU A 1 128 ? -9.664 -8.656 -12.07 1 91.62 128 GLU A C 1
ATOM 892 O O . GLU A 1 128 ? -10.078 -8.531 -13.227 1 91.62 128 GLU A O 1
ATOM 897 N N . GLY A 1 129 ? -8.406 -8.828 -11.75 1 93.88 129 GLY A N 1
ATOM 898 C CA . GLY A 1 129 ? -7.422 -8.914 -12.82 1 93.88 129 GLY A CA 1
ATOM 899 C C . GLY A 1 129 ? -7.66 -10.094 -13.75 1 93.88 129 GLY A C 1
ATOM 900 O O . GLY A 1 129 ? -7.477 -9.977 -14.969 1 93.88 129 GLY A O 1
ATOM 901 N N . ALA A 1 130 ? -8.078 -11.203 -13.211 1 96.38 130 ALA A N 1
ATOM 902 C CA . ALA A 1 130 ? -8.359 -12.398 -14.008 1 96.38 130 ALA A CA 1
ATOM 903 C C . ALA A 1 130 ? -9.523 -12.148 -14.961 1 96.38 130 ALA A C 1
ATOM 905 O O . ALA A 1 130 ? -9.453 -12.5 -16.141 1 96.38 130 ALA A O 1
ATOM 906 N N . ARG A 1 131 ? -10.562 -11.523 -14.43 1 96.5 131 ARG A N 1
ATOM 907 C CA . ARG A 1 131 ? -11.742 -11.242 -15.234 1 96.5 131 ARG A CA 1
ATOM 908 C C . ARG A 1 131 ? -11.422 -10.258 -16.359 1 96.5 131 ARG A C 1
ATOM 910 O O . ARG A 1 131 ? -11.906 -10.406 -17.484 1 96.5 131 ARG A O 1
ATOM 917 N N . ASN A 1 132 ? -10.539 -9.32 -16.078 1 96.75 132 ASN A N 1
ATOM 918 C CA . ASN A 1 132 ? -10.266 -8.234 -17.016 1 96.75 132 ASN A CA 1
ATOM 919 C C . ASN A 1 132 ? -9.102 -8.578 -17.938 1 96.75 132 ASN A C 1
ATOM 921 O O . ASN A 1 132 ? -8.828 -7.855 -18.906 1 96.75 132 ASN A O 1
ATOM 925 N N . GLY A 1 133 ? -8.453 -9.617 -17.656 1 97.69 133 GLY A N 1
ATOM 926 C CA . GLY A 1 133 ? -7.293 -9.992 -18.453 1 97.69 133 GLY A CA 1
ATOM 927 C C . GLY A 1 133 ? -6.094 -9.094 -18.219 1 97.69 133 GLY A C 1
ATOM 928 O O . GLY A 1 133 ? -5.336 -8.812 -19.156 1 97.69 133 GLY A O 1
ATOM 929 N N . THR A 1 134 ? -5.945 -8.602 -16.969 1 96.94 134 THR A N 1
ATOM 930 C CA . THR A 1 134 ? -4.906 -7.617 -16.688 1 96.94 134 THR A CA 1
ATOM 931 C C . THR A 1 134 ? -3.967 -8.117 -15.594 1 96.94 134 THR A C 1
ATOM 933 O O . THR A 1 134 ? -3.332 -7.316 -14.898 1 96.94 134 THR A O 1
ATOM 936 N N . LEU A 1 135 ? -3.842 -9.414 -15.422 1 97.75 135 LEU A N 1
ATOM 937 C CA . LEU A 1 135 ? -3.006 -9.992 -14.375 1 97.75 135 LEU A CA 1
ATOM 938 C C . LEU A 1 135 ? -1.532 -9.695 -14.633 1 97.75 135 LEU A C 1
ATOM 940 O O . LEU A 1 135 ? -1.131 -9.461 -15.773 1 97.75 135 LEU A O 1
ATOM 944 N N . SER A 1 136 ? -0.792 -9.617 -13.547 1 98.06 136 SER A N 1
ATOM 945 C CA . SER A 1 136 ? 0.657 -9.773 -13.625 1 98.06 136 SER A CA 1
ATOM 946 C C . SER A 1 136 ? 1.069 -11.227 -13.43 1 98.06 136 SER A C 1
ATOM 948 O O . SER A 1 136 ? 0.696 -11.852 -12.43 1 98.06 136 SER A O 1
ATOM 950 N N . VAL A 1 137 ? 1.799 -11.742 -14.375 1 98.69 137 VAL A N 1
ATOM 951 C CA . VAL A 1 137 ? 2.236 -13.133 -14.336 1 98.69 137 VAL A CA 1
ATOM 952 C C . VAL A 1 137 ? 3.729 -13.195 -14.023 1 98.69 137 VAL A C 1
ATOM 954 O O . VAL A 1 137 ? 4.547 -12.617 -14.734 1 98.69 137 VAL A O 1
ATOM 957 N N . LEU A 1 138 ? 4.082 -13.875 -12.922 1 98.81 138 LEU A N 1
ATOM 958 C CA . LEU A 1 138 ? 5.453 -14.023 -12.438 1 98.81 138 LEU A CA 1
ATOM 959 C C . LEU A 1 138 ? 6.035 -15.375 -12.859 1 98.81 138 LEU A C 1
ATOM 961 O O . LEU A 1 138 ? 5.621 -16.422 -12.344 1 98.81 138 LEU A O 1
ATOM 965 N N . VAL A 1 139 ? 7.051 -15.328 -13.703 1 98.88 139 VAL A N 1
ATOM 966 C CA . VAL A 1 139 ? 7.367 -16.578 -14.383 1 98.88 139 VAL A CA 1
ATOM 967 C C . VAL A 1 139 ? 8.75 -17.062 -13.961 1 98.88 139 VAL A C 1
ATOM 969 O O . VAL A 1 139 ? 9.703 -16.281 -13.914 1 98.88 139 VAL A O 1
ATOM 972 N N . GLY A 1 140 ? 8.82 -18.312 -13.57 1 98.88 140 GLY A N 1
ATOM 973 C CA . GLY A 1 140 ? 10.07 -19.062 -13.492 1 98.88 140 GLY A CA 1
ATOM 974 C C . GLY A 1 140 ? 10.156 -20.188 -14.5 1 98.88 140 GLY A C 1
ATOM 975 O O . GLY A 1 140 ? 9.234 -21 -14.617 1 98.88 140 GLY A O 1
ATOM 976 N N . GLY A 1 141 ? 11.195 -20.312 -15.25 1 98.75 141 GLY A N 1
ATOM 977 C CA . GLY A 1 141 ? 11.406 -21.312 -16.281 1 98.75 141 GLY A CA 1
ATOM 978 C C . GLY A 1 141 ? 12.508 -20.953 -17.25 1 98.75 141 GLY A C 1
ATOM 979 O O . GLY A 1 141 ? 13.055 -19.844 -17.203 1 98.75 141 GLY A O 1
ATOM 980 N N . THR A 1 142 ? 12.852 -21.859 -18.156 1 98.56 142 THR A N 1
ATOM 981 C CA . THR A 1 142 ? 13.859 -21.578 -19.172 1 98.56 142 THR A CA 1
ATOM 982 C C . THR A 1 142 ? 13.367 -20.516 -20.141 1 98.56 142 THR A C 1
ATOM 984 O O . THR A 1 142 ? 12.164 -20.297 -20.266 1 98.56 142 THR A O 1
ATOM 987 N N . ALA A 1 143 ? 14.359 -19.844 -20.75 1 98.38 143 ALA A N 1
ATOM 988 C CA . ALA A 1 143 ? 14.016 -18.828 -21.719 1 98.38 143 ALA A CA 1
ATOM 989 C C . ALA A 1 143 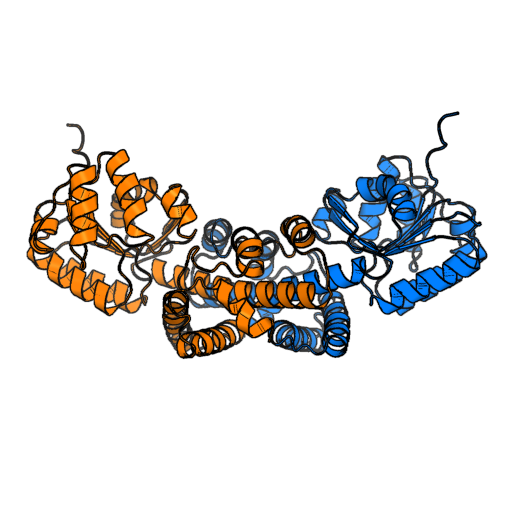? 13.141 -19.391 -22.828 1 98.38 143 ALA A C 1
ATOM 991 O O . ALA A 1 143 ? 12.18 -18.75 -23.266 1 98.38 143 ALA A O 1
ATOM 992 N N . ASP A 1 144 ? 13.453 -20.562 -23.234 1 98.19 144 ASP A N 1
ATOM 993 C CA . ASP A 1 144 ? 12.719 -21.188 -24.328 1 98.19 144 ASP A CA 1
ATOM 994 C C . ASP A 1 144 ? 11.281 -21.5 -23.906 1 98.19 144 ASP A C 1
ATOM 996 O O . ASP A 1 144 ? 10.336 -21.188 -24.641 1 98.19 144 ASP A O 1
ATOM 1000 N N . ALA A 1 145 ? 11.133 -22.109 -22.812 1 98.31 145 ALA A N 1
ATOM 1001 C CA . ALA A 1 145 ? 9.797 -22.422 -22.312 1 98.31 145 ALA A CA 1
ATOM 1002 C C . ALA A 1 145 ? 8.969 -21.156 -22.109 1 98.31 145 ALA A C 1
ATOM 1004 O O . ALA A 1 145 ? 7.766 -21.141 -22.375 1 98.31 145 ALA A O 1
ATOM 1005 N N . PHE A 1 146 ? 9.641 -20.141 -21.688 1 98.62 146 PHE A N 1
ATOM 1006 C CA . PHE A 1 146 ? 8.977 -18.859 -21.469 1 98.62 146 PHE A CA 1
ATOM 1007 C C . PHE A 1 146 ? 8.461 -18.297 -22.797 1 98.62 146 PHE A C 1
ATOM 1009 O O . PHE A 1 146 ? 7.316 -17.828 -22.875 1 98.62 146 PHE A O 1
ATOM 1016 N N . GLU A 1 147 ? 9.234 -18.328 -23.766 1 98.25 147 GLU A N 1
ATOM 1017 C CA . GLU A 1 147 ? 8.82 -17.812 -25.062 1 98.25 147 GLU A CA 1
ATOM 1018 C C . GLU A 1 147 ? 7.629 -18.578 -25.609 1 98.25 147 GLU A C 1
ATOM 1020 O O . GLU A 1 147 ? 6.727 -18 -26.234 1 98.25 147 GLU A O 1
ATOM 1025 N N . ARG A 1 148 ? 7.598 -19.844 -25.375 1 97.62 148 ARG A N 1
ATOM 1026 C CA . ARG A 1 148 ? 6.48 -20.688 -25.812 1 97.62 148 ARG A CA 1
ATOM 1027 C C . ARG A 1 148 ? 5.223 -20.375 -25 1 97.62 148 ARG A C 1
ATOM 1029 O O . ARG A 1 148 ? 4.109 -20.469 -25.516 1 97.62 148 ARG A O 1
ATOM 1036 N N . ALA A 1 149 ? 5.406 -20 -23.766 1 98.44 149 ALA A N 1
ATOM 1037 C CA . ALA A 1 149 ? 4.285 -19.766 -22.844 1 98.44 149 ALA A CA 1
ATOM 1038 C C . ALA A 1 149 ? 3.676 -18.391 -23.062 1 98.44 149 ALA A C 1
ATOM 1040 O O . ALA A 1 149 ? 2.5 -18.172 -22.75 1 98.44 149 ALA A O 1
ATOM 1041 N N . ARG A 1 150 ? 4.441 -17.453 -23.5 1 98.06 150 ARG A N 1
ATOM 1042 C CA . ARG A 1 150 ? 4.121 -16.031 -23.5 1 98.06 150 ARG A CA 1
ATOM 1043 C C . ARG A 1 150 ? 2.811 -15.75 -24.219 1 98.06 150 ARG A C 1
ATOM 1045 O O . ARG A 1 150 ? 1.955 -15.023 -23.719 1 98.06 150 ARG A O 1
ATOM 1052 N N . PRO A 1 151 ? 2.578 -16.344 -25.438 1 97.75 151 PRO A N 1
ATOM 1053 C CA . PRO A 1 151 ? 1.317 -16.062 -26.125 1 97.75 151 PRO A CA 1
ATOM 1054 C C . PRO A 1 151 ? 0.098 -16.547 -25.344 1 97.75 151 PRO A C 1
ATOM 1056 O O . PRO A 1 151 ? -0.98 -15.961 -25.438 1 97.75 151 PRO A O 1
ATOM 1059 N N . VAL A 1 152 ? 0.253 -17.625 -24.594 1 98.56 152 VAL A N 1
ATOM 1060 C CA . VAL A 1 152 ? -0.822 -18.172 -23.766 1 98.56 152 VAL A CA 1
ATOM 1061 C C . VAL A 1 152 ? -1.062 -17.266 -22.578 1 98.56 152 VAL A C 1
ATOM 1063 O O . VAL A 1 152 ? -2.195 -16.844 -22.312 1 98.56 152 VAL A O 1
ATOM 1066 N N . LEU A 1 153 ? 0.019 -16.844 -21.906 1 98.75 153 LEU A N 1
ATOM 1067 C CA . LEU A 1 153 ? -0.055 -16.047 -20.688 1 98.75 153 LEU A CA 1
ATOM 1068 C C . LEU A 1 153 ? -0.571 -14.641 -20.984 1 98.75 153 LEU A C 1
ATOM 1070 O O . LEU A 1 153 ? -1.261 -14.039 -20.156 1 98.75 153 LEU A O 1
ATOM 1074 N N . ALA A 1 154 ? -0.363 -14.148 -22.172 1 98.25 154 ALA A N 1
ATOM 1075 C CA . ALA A 1 154 ? -0.742 -12.797 -22.562 1 98.25 154 ALA A CA 1
ATOM 1076 C C . ALA A 1 154 ? -2.254 -12.68 -22.734 1 98.25 154 ALA A C 1
ATOM 1078 O O . ALA A 1 154 ? -2.797 -11.57 -22.766 1 98.25 154 ALA A O 1
ATOM 1079 N N . THR A 1 155 ? -2.936 -13.797 -22.859 1 98.38 155 THR A N 1
ATOM 1080 C CA . THR A 1 155 ? -4.379 -13.742 -23.047 1 98.38 155 THR A CA 1
ATOM 1081 C C . THR A 1 155 ? -5.074 -13.242 -21.797 1 98.38 155 THR A C 1
ATOM 1083 O O . THR A 1 155 ? -6.152 -12.656 -21.859 1 98.38 155 THR A O 1
ATOM 1086 N N . PHE A 1 156 ? -4.453 -13.453 -20.625 1 98.44 156 PHE A N 1
ATOM 1087 C CA . PHE A 1 156 ? -5.094 -13.055 -19.375 1 98.44 156 PHE A CA 1
ATOM 1088 C C . PHE A 1 156 ? -4.137 -12.242 -18.516 1 98.44 156 PHE A C 1
ATOM 1090 O O . PHE A 1 156 ? -4.484 -11.844 -17.391 1 98.44 156 PHE A O 1
ATOM 1097 N N . GLY A 1 157 ? -2.939 -12.07 -19.016 1 97.94 157 GLY A N 1
ATOM 1098 C CA . GLY A 1 157 ? -1.937 -11.297 -18.297 1 97.94 157 GLY A CA 1
ATOM 1099 C C . GLY A 1 157 ? -1.478 -10.07 -19.078 1 97.94 157 GLY A C 1
ATOM 1100 O O . GLY A 1 157 ? -1.065 -10.18 -20.234 1 97.94 157 GLY A O 1
ATOM 1101 N N . ARG A 1 158 ? -1.58 -8.898 -18.469 1 96.56 158 ARG A N 1
ATOM 1102 C CA . ARG A 1 158 ? -1.091 -7.668 -19.078 1 96.56 158 ARG A CA 1
ATOM 1103 C C . ARG A 1 158 ? 0.422 -7.543 -18.938 1 96.56 158 ARG A C 1
ATOM 1105 O O . ARG A 1 158 ? 1.099 -7.023 -19.812 1 96.56 158 ARG A O 1
ATOM 1112 N N . ARG A 1 159 ? 0.947 -8.031 -17.812 1 96.75 159 ARG A N 1
ATOM 1113 C CA . ARG A 1 159 ? 2.383 -8.062 -17.547 1 96.75 159 ARG A CA 1
ATOM 1114 C C . ARG A 1 159 ? 2.871 -9.492 -17.328 1 96.75 159 ARG A C 1
ATOM 1116 O O . ARG A 1 159 ? 2.467 -10.156 -16.375 1 96.75 159 ARG A O 1
ATOM 1123 N N . VAL A 1 160 ? 3.699 -9.953 -18.25 1 98.44 160 VAL A N 1
ATOM 1124 C CA . VAL A 1 160 ? 4.273 -11.289 -18.172 1 98.44 160 VAL A CA 1
ATOM 1125 C C . VAL A 1 160 ? 5.797 -11.195 -18.109 1 98.44 160 VAL A C 1
ATOM 1127 O O . VAL A 1 160 ? 6.445 -10.828 -19.094 1 98.44 160 VAL A O 1
ATOM 1130 N N . VAL A 1 161 ? 6.359 -11.539 -16.922 1 98.62 161 VAL A N 1
ATOM 1131 C CA . VAL A 1 161 ? 7.781 -11.266 -16.734 1 98.62 161 VAL A CA 1
ATOM 1132 C C . VAL A 1 161 ? 8.477 -12.516 -16.203 1 98.62 161 VAL A C 1
ATOM 1134 O O . VAL A 1 161 ? 7.973 -13.18 -15.289 1 98.62 161 VAL A O 1
ATOM 1137 N N . ARG A 1 162 ? 9.594 -12.836 -16.797 1 98.81 162 ARG A N 1
ATOM 1138 C CA . ARG A 1 162 ? 10.422 -13.945 -16.328 1 98.81 162 ARG A CA 1
ATOM 1139 C C . ARG A 1 162 ? 11.43 -13.477 -15.273 1 98.81 162 ARG A C 1
ATOM 1141 O O . ARG A 1 162 ? 12.148 -12.5 -15.5 1 98.81 162 ARG A O 1
ATOM 1148 N N . PHE A 1 163 ? 11.508 -14.234 -14.164 1 98.75 163 PHE A N 1
ATOM 1149 C CA . PHE A 1 163 ? 12.359 -13.805 -13.062 1 98.75 163 PHE A CA 1
ATOM 1150 C C . PHE A 1 163 ? 13.547 -14.742 -12.891 1 98.75 163 PHE A C 1
ATOM 1152 O O . PHE A 1 163 ? 14.453 -14.477 -12.102 1 98.75 163 PHE A O 1
ATOM 1159 N N . GLY A 1 164 ? 13.539 -15.812 -13.586 1 98.62 164 GLY A N 1
ATOM 1160 C CA . GLY A 1 164 ? 14.602 -16.797 -13.492 1 98.62 164 GLY A CA 1
ATOM 1161 C C . GLY A 1 164 ? 14.156 -18.203 -13.875 1 98.62 164 GLY A C 1
ATOM 1162 O O . GLY A 1 164 ? 13.211 -18.359 -14.648 1 98.62 164 GLY A O 1
ATOM 1163 N N . ASP A 1 165 ? 14.906 -19.188 -13.422 1 98.56 165 ASP A N 1
ATOM 1164 C CA . ASP A 1 165 ? 14.586 -20.594 -13.719 1 98.56 165 ASP A CA 1
ATOM 1165 C C . ASP A 1 165 ? 13.398 -21.062 -12.883 1 98.56 165 ASP A C 1
ATOM 1167 O O . ASP A 1 165 ? 12.867 -20.312 -12.062 1 98.56 165 ASP A O 1
ATOM 1171 N N . VAL A 1 166 ? 13 -22.297 -13.102 1 98.88 166 VAL A N 1
ATOM 1172 C CA . VAL A 1 166 ? 11.859 -22.859 -12.391 1 98.88 166 VAL A CA 1
ATOM 1173 C C . VAL A 1 166 ? 12.016 -22.625 -10.891 1 98.88 166 VAL A C 1
ATOM 1175 O O . VAL A 1 166 ? 13.078 -22.875 -10.32 1 98.88 166 VAL A O 1
ATOM 1178 N N . GLY A 1 167 ? 11.008 -22.141 -10.281 1 98.81 167 GLY A N 1
ATOM 1179 C CA . GLY A 1 167 ? 11.023 -21.781 -8.867 1 98.81 167 GLY A CA 1
ATOM 1180 C C . GLY A 1 167 ? 11.086 -20.297 -8.633 1 98.81 167 GLY A C 1
ATOM 1181 O O . GLY A 1 167 ? 10.609 -19.797 -7.609 1 98.81 167 GLY A O 1
ATOM 1182 N N . ALA A 1 168 ? 11.602 -19.547 -9.562 1 98.81 168 ALA A N 1
ATOM 1183 C CA . ALA A 1 168 ? 11.773 -18.109 -9.398 1 98.81 168 ALA A CA 1
ATOM 1184 C C . ALA A 1 168 ? 10.43 -17.391 -9.43 1 98.81 168 ALA A C 1
ATOM 1186 O O . ALA A 1 168 ? 10.25 -16.375 -8.742 1 98.81 168 ALA A O 1
ATOM 1187 N N . GLY A 1 169 ? 9.516 -17.844 -10.258 1 98.88 169 GLY A N 1
ATOM 1188 C CA . GLY A 1 169 ? 8.172 -17.281 -10.227 1 98.88 169 GLY A CA 1
ATOM 1189 C C . GLY A 1 169 ? 7.516 -17.375 -8.859 1 98.88 169 GLY A C 1
ATOM 1190 O O . GLY A 1 169 ? 6.938 -16.406 -8.375 1 98.88 169 GLY A O 1
ATOM 1191 N N . GLN A 1 170 ? 7.672 -18.531 -8.297 1 98.88 170 GLN A N 1
ATOM 1192 C CA . GLN A 1 170 ? 7.094 -18.766 -6.977 1 98.88 170 GLN A CA 1
ATOM 1193 C C . GLN A 1 170 ? 7.812 -17.953 -5.906 1 98.88 170 GLN A C 1
ATOM 1195 O O . GLN A 1 170 ? 7.184 -17.453 -4.973 1 98.88 170 GLN A O 1
ATOM 1200 N N . ALA A 1 171 ? 9.125 -17.859 -6.012 1 98.81 171 ALA A N 1
ATOM 1201 C CA . ALA A 1 171 ? 9.867 -17.016 -5.082 1 98.81 171 ALA A CA 1
ATOM 1202 C C . ALA A 1 171 ? 9.383 -15.562 -5.152 1 98.81 171 ALA A C 1
ATOM 1204 O O . ALA A 1 171 ? 9.211 -14.914 -4.121 1 98.81 171 ALA A O 1
ATOM 1205 N N . THR A 1 172 ? 9.18 -15.109 -6.363 1 98.81 172 THR A N 1
ATOM 1206 C CA . THR A 1 172 ? 8.688 -13.758 -6.562 1 98.81 172 THR A CA 1
ATOM 1207 C C . THR A 1 172 ? 7.285 -13.602 -5.973 1 98.81 172 THR A C 1
ATOM 1209 O O . THR A 1 172 ? 6.98 -12.586 -5.348 1 98.81 172 THR A O 1
ATOM 1212 N N . LYS A 1 173 ? 6.434 -14.594 -6.172 1 98.88 173 LYS A N 1
ATOM 1213 C CA . LYS A 1 173 ? 5.09 -14.562 -5.602 1 98.88 173 LYS A CA 1
ATOM 1214 C C . LYS A 1 173 ? 5.137 -14.523 -4.078 1 98.88 173 LYS A C 1
ATOM 1216 O O . LYS A 1 173 ? 4.297 -13.883 -3.443 1 98.88 173 LYS A O 1
ATOM 1221 N N . ALA A 1 174 ? 6.09 -15.258 -3.521 1 98.81 174 ALA A N 1
ATOM 1222 C CA . ALA A 1 174 ? 6.242 -15.227 -2.07 1 98.81 174 ALA A CA 1
ATOM 1223 C C . ALA A 1 174 ? 6.504 -13.805 -1.58 1 98.81 174 ALA A C 1
ATOM 1225 O O . ALA A 1 174 ? 5.93 -13.367 -0.58 1 98.81 174 ALA A O 1
ATOM 1226 N N . VAL A 1 175 ? 7.395 -13.109 -2.264 1 98.81 175 VAL A N 1
ATOM 1227 C CA . VAL A 1 175 ? 7.676 -11.719 -1.936 1 98.81 175 VAL A CA 1
ATOM 1228 C C . VAL A 1 175 ? 6.395 -10.891 -2.029 1 98.81 175 VAL A C 1
ATOM 1230 O O . VAL A 1 175 ? 6.105 -10.086 -1.145 1 98.81 175 VAL A O 1
ATOM 1233 N N . ASN A 1 176 ? 5.621 -11.102 -3.076 1 98.81 176 ASN A N 1
ATOM 1234 C CA . ASN A 1 176 ? 4.332 -10.445 -3.242 1 98.81 176 ASN A CA 1
ATOM 1235 C C . ASN A 1 176 ? 3.42 -10.688 -2.041 1 98.81 176 ASN A C 1
ATOM 1237 O O . ASN A 1 176 ? 2.768 -9.758 -1.556 1 98.81 176 ASN A O 1
ATOM 1241 N N . GLN A 1 177 ? 3.387 -11.891 -1.578 1 98.81 177 GLN A N 1
ATOM 1242 C CA . GLN A 1 177 ? 2.463 -12.258 -0.51 1 98.81 177 GLN A CA 1
ATOM 1243 C C . GLN A 1 177 ? 2.893 -11.641 0.822 1 98.81 177 GLN A C 1
ATOM 1245 O O . GLN A 1 177 ? 2.051 -11.328 1.666 1 98.81 177 GLN A O 1
ATOM 1250 N N . VAL A 1 178 ? 4.238 -11.492 1.034 1 98.88 178 VAL A N 1
ATOM 1251 C CA . VAL A 1 178 ? 4.734 -10.766 2.197 1 98.88 178 VAL A CA 1
ATOM 1252 C C . VAL A 1 178 ? 4.152 -9.352 2.205 1 98.88 178 VAL A C 1
ATOM 1254 O O . VAL A 1 178 ? 3.609 -8.906 3.217 1 98.88 178 VAL A O 1
ATOM 1257 N N . MET A 1 179 ? 4.223 -8.695 1.085 1 98.88 179 MET A N 1
ATOM 1258 C CA . MET A 1 179 ? 3.748 -7.32 0.98 1 98.88 179 MET A CA 1
ATOM 1259 C C . MET A 1 179 ? 2.23 -7.258 1.112 1 98.88 179 MET A C 1
ATOM 1261 O O . MET A 1 179 ? 1.701 -6.418 1.843 1 98.88 179 MET A O 1
ATOM 1265 N N . VAL A 1 180 ? 1.522 -8.172 0.465 1 98.81 180 VAL A N 1
ATOM 1266 C CA . VAL A 1 180 ? 0.064 -8.188 0.5 1 98.81 180 VAL A CA 1
ATOM 1267 C C . VAL A 1 180 ? -0.417 -8.328 1.943 1 98.81 180 VAL A C 1
ATOM 1269 O O . VAL A 1 180 ? -1.292 -7.582 2.389 1 98.81 180 VAL A O 1
ATOM 1272 N N . ALA A 1 181 ? 0.182 -9.234 2.676 1 98.88 181 ALA A N 1
ATOM 1273 C CA . ALA A 1 181 ? -0.228 -9.477 4.055 1 98.88 181 ALA A CA 1
ATOM 1274 C C . ALA A 1 181 ? 0.055 -8.266 4.938 1 98.88 181 ALA A C 1
ATOM 1276 O O . ALA A 1 181 ? -0.785 -7.871 5.75 1 98.88 181 ALA A O 1
ATOM 1277 N N . GLY A 1 182 ? 1.257 -7.711 4.809 1 98.88 182 GLY A N 1
ATOM 1278 C CA . GLY A 1 182 ? 1.604 -6.543 5.598 1 98.88 182 GLY A CA 1
ATOM 1279 C C . GLY A 1 182 ? 0.752 -5.328 5.277 1 98.88 182 GLY A C 1
ATOM 1280 O O . GLY A 1 182 ? 0.367 -4.578 6.176 1 98.88 182 GLY A O 1
ATOM 1281 N N . ILE A 1 183 ? 0.481 -5.109 3.99 1 98.88 183 ILE A N 1
ATOM 1282 C CA . ILE A 1 183 ? -0.37 -4.008 3.555 1 98.88 183 ILE A CA 1
ATOM 1283 C C . ILE A 1 183 ? -1.772 -4.176 4.133 1 98.88 183 ILE A C 1
ATOM 1285 O O . ILE A 1 183 ? -2.377 -3.213 4.609 1 98.88 183 ILE A O 1
ATOM 1289 N N . ALA A 1 184 ? -2.27 -5.402 4.121 1 98.81 184 ALA A N 1
ATOM 1290 C CA . ALA A 1 184 ? -3.58 -5.664 4.711 1 98.81 184 ALA A CA 1
ATOM 1291 C C . ALA A 1 184 ? -3.604 -5.281 6.188 1 98.81 184 ALA A C 1
ATOM 1293 O O . ALA A 1 184 ? -4.562 -4.66 6.656 1 98.81 184 ALA A O 1
ATOM 1294 N N . GLU A 1 185 ? -2.527 -5.656 6.93 1 98.88 185 GLU A N 1
ATOM 1295 C CA . GLU A 1 185 ? -2.436 -5.277 8.336 1 98.88 185 GLU A CA 1
ATOM 1296 C C . GLU A 1 185 ? -2.521 -3.766 8.508 1 98.88 185 GLU A C 1
ATOM 1298 O O . GLU A 1 185 ? -3.279 -3.271 9.344 1 98.88 185 GLU A O 1
ATOM 1303 N N . ALA A 1 186 ? -1.775 -3.043 7.723 1 98.88 186 ALA A N 1
ATOM 1304 C CA . ALA A 1 186 ? -1.678 -1.589 7.824 1 98.88 186 ALA A CA 1
ATOM 1305 C C . ALA A 1 186 ? -3.018 -0.925 7.52 1 98.88 186 ALA A C 1
ATOM 1307 O O . ALA A 1 186 ? -3.492 -0.087 8.289 1 98.88 186 ALA A O 1
ATOM 1308 N N . VAL A 1 187 ? -3.633 -1.324 6.41 1 98.88 187 VAL A N 1
ATOM 1309 C CA . VAL A 1 187 ? -4.867 -0.706 5.934 1 98.88 187 VAL A CA 1
ATOM 1310 C C . VAL A 1 187 ? -6.008 -1.022 6.895 1 98.88 187 VAL A C 1
ATOM 1312 O O . VAL A 1 187 ? -6.773 -0.134 7.27 1 98.88 187 VAL A O 1
ATOM 1315 N N . CYS A 1 188 ? -6.125 -2.287 7.32 1 98.81 188 CYS A N 1
ATOM 1316 C CA . CYS A 1 188 ? -7.195 -2.66 8.242 1 98.81 188 CYS A CA 1
ATOM 1317 C C . CYS A 1 188 ? -7.066 -1.907 9.562 1 98.81 188 CYS A C 1
ATOM 1319 O O . CYS A 1 188 ? -8.062 -1.424 10.102 1 98.81 188 CYS A O 1
ATOM 1321 N N . GLU A 1 189 ? -5.832 -1.842 10.055 1 98.69 189 GLU A N 1
ATOM 1322 C CA . GLU A 1 189 ? -5.609 -1.12 11.305 1 98.69 189 GLU A CA 1
ATOM 1323 C C . GLU A 1 189 ? -5.969 0.356 11.164 1 98.69 189 GLU A C 1
ATOM 1325 O O . GLU A 1 189 ? -6.625 0.929 12.039 1 98.69 189 GLU A O 1
ATOM 1330 N N . GLY A 1 190 ? -5.531 0.989 10.055 1 98.75 190 GLY A N 1
ATOM 1331 C CA . GLY A 1 190 ? -5.863 2.383 9.805 1 98.75 190 GLY A CA 1
ATOM 1332 C C . GLY A 1 190 ? -7.355 2.627 9.68 1 98.75 190 GLY A C 1
ATOM 1333 O O . GLY A 1 190 ? -7.891 3.559 10.289 1 98.75 190 GLY A O 1
ATOM 1334 N N . LEU A 1 191 ? -8.055 1.789 8.938 1 98.81 191 LEU A N 1
ATOM 1335 C CA . LEU A 1 191 ? -9.492 1.97 8.727 1 98.81 191 LEU A CA 1
ATOM 1336 C C . LEU A 1 191 ? -10.266 1.708 10.016 1 98.81 191 LEU A C 1
ATOM 1338 O O . LEU A 1 191 ? -11.289 2.35 10.266 1 98.81 191 LEU A O 1
ATOM 1342 N N . ALA A 1 192 ? -9.797 0.72 10.805 1 98.62 192 ALA A N 1
ATOM 1343 C CA . ALA A 1 192 ? -10.43 0.5 12.102 1 98.62 192 ALA A CA 1
ATOM 1344 C C . ALA A 1 192 ? -10.32 1.74 12.984 1 98.62 192 ALA A C 1
ATOM 1346 O O . ALA A 1 192 ? -11.289 2.129 13.641 1 98.62 192 ALA A O 1
ATOM 1347 N N . LEU A 1 193 ? -9.141 2.35 13.008 1 98.62 193 LEU A N 1
ATOM 1348 C CA . LEU A 1 193 ? -8.977 3.582 13.766 1 98.62 193 LEU A CA 1
ATOM 1349 C C . LEU A 1 193 ? -9.898 4.676 13.25 1 98.62 193 LEU A C 1
ATOM 1351 O O . LEU A 1 193 ? -10.523 5.395 14.031 1 98.62 193 LEU A O 1
ATOM 1355 N N . ALA A 1 194 ? -9.984 4.816 11.938 1 98.62 194 ALA A N 1
ATOM 1356 C CA . ALA A 1 194 ? -10.852 5.82 11.336 1 98.62 194 ALA A CA 1
ATOM 1357 C C . ALA A 1 194 ? -12.297 5.645 11.789 1 98.62 194 ALA A C 1
ATOM 1359 O O . ALA A 1 194 ? -12.961 6.617 12.156 1 98.62 194 ALA A O 1
ATOM 1360 N N . GLU A 1 195 ? -12.758 4.383 11.773 1 98 195 GLU A N 1
ATOM 1361 C CA . GLU A 1 195 ? -14.109 4.082 12.219 1 98 195 GLU A CA 1
ATOM 1362 C C . GLU A 1 195 ? -14.312 4.465 13.688 1 98 195 GLU A C 1
ATOM 1364 O O . GLU A 1 195 ? -15.328 5.051 14.047 1 98 195 GLU A O 1
ATOM 1369 N N . ARG A 1 196 ? -13.367 4.098 14.461 1 97.69 196 ARG A N 1
ATOM 1370 C CA . ARG A 1 196 ? -13.445 4.375 15.891 1 97.69 196 ARG A CA 1
ATOM 1371 C C . ARG A 1 196 ? -13.5 5.875 16.156 1 97.69 196 ARG A C 1
ATOM 1373 O O . ARG A 1 196 ? -14.164 6.324 17.094 1 97.69 196 ARG A O 1
ATOM 1380 N N . LEU A 1 197 ? -12.812 6.641 15.344 1 97.56 197 LEU A N 1
ATOM 1381 C CA . LEU A 1 197 ? -12.734 8.086 15.516 1 97.56 197 LEU A CA 1
ATOM 1382 C C . LEU A 1 197 ? -13.938 8.781 14.898 1 97.56 197 LEU A C 1
ATOM 1384 O O . LEU A 1 197 ? -14.062 10.008 14.969 1 97.56 197 LEU A O 1
ATOM 1388 N N . GLY A 1 198 ? -14.781 8.07 14.203 1 97.44 198 GLY A N 1
ATOM 1389 C CA . GLY A 1 198 ? -16 8.625 13.625 1 97.44 198 GLY A CA 1
ATOM 1390 C C . GLY A 1 198 ? -15.75 9.422 12.359 1 97.44 198 GLY A C 1
ATOM 1391 O O . GLY A 1 198 ? -16.516 10.32 12.023 1 97.44 198 GLY A O 1
ATOM 1392 N N . LEU A 1 199 ? -14.734 9.125 11.68 1 98.12 199 LEU A N 1
ATOM 1393 C CA . LEU A 1 199 ? -14.406 9.836 10.453 1 98.12 199 LEU A CA 1
ATOM 1394 C C . LEU A 1 199 ? -15.242 9.32 9.289 1 98.12 199 LEU A C 1
ATOM 1396 O O . LEU A 1 199 ? -15.734 8.195 9.32 1 98.12 199 LEU A O 1
ATOM 1400 N N . ASP A 1 200 ? -15.445 10.219 8.273 1 98 200 ASP A N 1
ATOM 1401 C CA . ASP A 1 200 ? -16.062 9.805 7.016 1 98 200 ASP A CA 1
ATOM 1402 C C . ASP A 1 200 ? -15.125 8.898 6.219 1 98 200 ASP A C 1
ATOM 1404 O O . ASP A 1 200 ? -14.297 9.375 5.445 1 98 200 ASP A O 1
ATOM 1408 N N . THR A 1 201 ? -15.398 7.609 6.316 1 97.75 201 THR A N 1
ATOM 1409 C CA . THR A 1 201 ? -14.445 6.648 5.781 1 97.75 201 THR A CA 1
ATOM 1410 C C . THR A 1 201 ? -14.5 6.625 4.254 1 97.75 201 THR A C 1
ATOM 1412 O O . THR A 1 201 ? -13.492 6.344 3.598 1 97.75 201 THR A O 1
ATOM 1415 N N . ASP A 1 202 ? -15.648 6.926 3.639 1 97.19 202 ASP A N 1
ATOM 1416 C CA . ASP A 1 202 ? -15.703 7.004 2.184 1 97.19 202 ASP A CA 1
ATOM 1417 C C . ASP A 1 202 ? -14.812 8.133 1.66 1 97.19 202 ASP A C 1
ATOM 1419 O O . ASP A 1 202 ? -13.984 7.914 0.772 1 97.19 202 ASP A O 1
ATOM 1423 N N . ALA A 1 203 ? -14.938 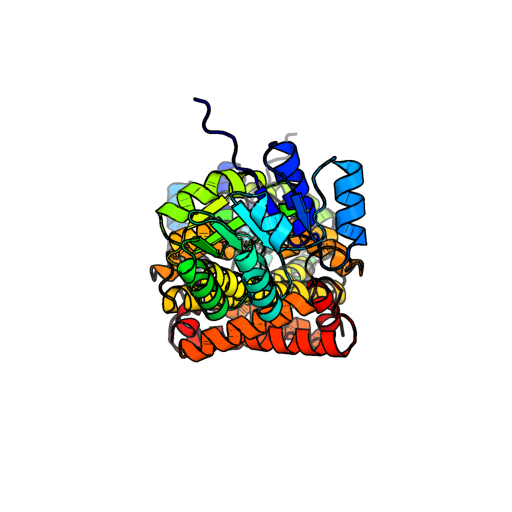9.305 2.264 1 97.56 203 ALA A N 1
ATOM 1424 C CA . ALA A 1 203 ? -14.102 10.438 1.885 1 97.56 203 ALA A CA 1
ATOM 1425 C C . ALA A 1 203 ? -12.633 10.156 2.172 1 97.56 203 ALA A C 1
ATOM 1427 O O . ALA A 1 203 ? -11.758 10.555 1.401 1 97.56 203 ALA A O 1
ATOM 1428 N N . LEU A 1 204 ? -12.43 9.508 3.279 1 98.25 204 LEU A N 1
ATOM 1429 C CA . LEU A 1 204 ? -11.07 9.18 3.689 1 98.25 204 LEU A CA 1
ATOM 1430 C C . LEU A 1 204 ? -10.398 8.273 2.66 1 98.25 204 LEU A C 1
ATOM 1432 O O . LEU A 1 204 ? -9.281 8.555 2.219 1 98.25 204 LEU A O 1
ATOM 1436 N N . ILE A 1 205 ? -11.047 7.191 2.225 1 98.12 205 ILE A N 1
ATOM 1437 C CA . ILE A 1 205 ? -10.492 6.242 1.266 1 98.12 205 ILE A CA 1
ATOM 1438 C C . ILE A 1 205 ? -10.172 6.957 -0.045 1 98.12 205 ILE A C 1
ATOM 1440 O O . ILE A 1 205 ? -9.094 6.781 -0.608 1 98.12 205 ILE A O 1
ATOM 1444 N N . ASP A 1 206 ? -11.023 7.832 -0.518 1 96.75 206 ASP A N 1
ATOM 1445 C CA . ASP A 1 206 ? -10.82 8.57 -1.764 1 96.75 206 ASP A CA 1
ATOM 1446 C C . ASP A 1 206 ? -9.625 9.508 -1.661 1 96.75 206 ASP A C 1
ATOM 1448 O O . ASP A 1 206 ? -8.852 9.641 -2.607 1 96.75 206 ASP A O 1
ATOM 1452 N N . THR A 1 207 ? -9.508 10.125 -0.517 1 97.25 207 THR A N 1
ATOM 1453 C CA . THR A 1 207 ? -8.492 11.156 -0.338 1 97.25 207 THR A CA 1
ATOM 1454 C C . THR A 1 207 ? -7.121 10.531 -0.112 1 97.25 207 THR A C 1
ATOM 1456 O O . THR A 1 207 ? -6.141 10.914 -0.757 1 97.25 207 THR A O 1
ATOM 1459 N N . LEU A 1 208 ? -7.047 9.469 0.772 1 97.25 208 LEU A N 1
ATOM 1460 C CA . LEU A 1 208 ? -5.773 8.844 1.108 1 97.25 208 LEU A CA 1
ATOM 1461 C C . LEU A 1 208 ? -5.277 7.973 -0.039 1 97.25 208 LEU A C 1
ATOM 1463 O O . LEU A 1 208 ? -4.07 7.773 -0.197 1 97.25 208 LEU A O 1
ATOM 1467 N N . GLY A 1 209 ? -6.238 7.438 -0.825 1 94.81 209 GLY A N 1
ATOM 1468 C CA . GLY A 1 209 ? -5.895 6.582 -1.949 1 94.81 209 GLY A CA 1
ATOM 1469 C C . GLY A 1 209 ? -5 7.266 -2.965 1 94.81 209 GLY A C 1
ATOM 1470 O O . GLY A 1 209 ? -4.289 6.598 -3.723 1 94.81 209 GLY A O 1
ATOM 1471 N N . ASN A 1 210 ? -4.891 8.547 -2.947 1 88.5 210 ASN A N 1
ATOM 1472 C CA . ASN A 1 210 ? -4.105 9.336 -3.891 1 88.5 210 ASN A CA 1
ATOM 1473 C C . ASN A 1 210 ? -2.844 9.898 -3.238 1 88.5 210 ASN A C 1
ATOM 1475 O O . ASN A 1 210 ? -2.139 10.711 -3.838 1 88.5 210 ASN A O 1
ATOM 1479 N N . GLY A 1 211 ? -2.627 9.516 -2.086 1 91.88 211 GLY A N 1
ATOM 1480 C CA . GLY A 1 211 ? -1.479 9.992 -1.33 1 91.88 211 GLY A CA 1
ATOM 1481 C C . GLY A 1 211 ? -0.545 8.875 -0.899 1 91.88 211 GLY A C 1
ATOM 1482 O O . GLY A 1 211 ? -0.504 7.816 -1.527 1 91.88 211 GLY A O 1
ATOM 1483 N N . ALA A 1 212 ? 0.227 9.109 0.102 1 93.94 212 ALA A N 1
ATOM 1484 C CA . ALA A 1 212 ? 1.324 8.234 0.515 1 93.94 212 ALA A CA 1
ATOM 1485 C C . ALA A 1 212 ? 0.797 6.926 1.097 1 93.94 212 ALA A C 1
ATOM 1487 O O . ALA A 1 212 ? 1.517 5.926 1.141 1 93.94 212 ALA A O 1
ATOM 1488 N N . ALA A 1 213 ? -0.476 6.91 1.479 1 97.44 213 ALA A N 1
ATOM 1489 C CA . ALA A 1 213 ? -1.076 5.699 2.029 1 97.44 213 ALA A CA 1
ATOM 1490 C C . ALA A 1 213 ? -1.768 4.883 0.938 1 97.44 213 ALA A C 1
ATOM 1492 O O . ALA A 1 213 ? -2.369 3.846 1.217 1 97.44 213 ALA A O 1
ATOM 1493 N N . GLY A 1 214 ? -1.71 5.363 -0.276 1 97.12 214 GLY A N 1
ATOM 1494 C CA . GLY A 1 214 ? -2.412 4.711 -1.369 1 97.12 214 GLY A CA 1
ATOM 1495 C C . GLY A 1 214 ? -1.907 3.309 -1.65 1 97.12 214 GLY A C 1
ATOM 1496 O O . GLY A 1 214 ? -0.7 3.092 -1.778 1 97.12 214 GLY A O 1
ATOM 1497 N N . THR A 1 215 ? -2.863 2.4 -1.712 1 97.94 215 THR A N 1
ATOM 1498 C CA . THR A 1 215 ? -2.588 1.006 -2.041 1 97.94 215 THR A CA 1
ATOM 1499 C C . THR A 1 215 ? -3.693 0.428 -2.92 1 97.94 215 THR A C 1
ATOM 1501 O O . THR A 1 215 ? -4.852 0.84 -2.82 1 97.94 215 THR A O 1
ATOM 1504 N N . TRP A 1 216 ? -3.295 -0.536 -3.709 1 96.31 216 TRP A N 1
ATOM 1505 C CA . TRP A 1 216 ? -4.273 -1.317 -4.457 1 96.31 216 TRP A CA 1
ATOM 1506 C C . TRP A 1 216 ? -5.316 -1.922 -3.523 1 96.31 216 TRP A C 1
ATOM 1508 O O . TRP A 1 216 ? -6.516 -1.897 -3.82 1 96.31 216 TRP A O 1
ATOM 1518 N N . PHE A 1 217 ? -4.922 -2.402 -2.385 1 97.38 217 PHE A N 1
ATOM 1519 C CA . PHE A 1 217 ? -5.77 -3.105 -1.429 1 97.38 217 PHE A CA 1
ATOM 1520 C C . PHE A 1 217 ? -6.852 -2.182 -0.884 1 97.38 217 PHE A C 1
ATOM 1522 O O . PHE A 1 217 ? -8.031 -2.547 -0.855 1 97.38 217 PHE A O 1
ATOM 1529 N N . MET A 1 218 ? -6.445 -1.003 -0.457 1 98.12 218 MET A N 1
ATOM 1530 C CA . MET A 1 218 ? -7.441 -0.064 0.053 1 98.12 218 MET A CA 1
ATOM 1531 C C . MET A 1 218 ? -8.43 0.325 -1.04 1 98.12 218 MET A C 1
ATOM 1533 O O . MET A 1 218 ? -9.633 0.418 -0.79 1 98.12 218 MET A O 1
ATOM 1537 N N . ASP A 1 219 ? -7.898 0.525 -2.203 1 96 219 ASP A N 1
ATOM 1538 C CA . ASP A 1 219 ? -8.727 0.917 -3.338 1 96 219 ASP A CA 1
ATOM 1539 C C . ASP A 1 219 ? -9.781 -0.151 -3.643 1 96 219 ASP A C 1
ATOM 1541 O O . ASP A 1 219 ? -10.938 0.17 -3.906 1 96 219 ASP A O 1
ATOM 1545 N N . LYS A 1 220 ? -9.414 -1.386 -3.557 1 95.12 220 LYS A N 1
ATOM 1546 C CA . LYS A 1 220 ? -10.281 -2.465 -4.016 1 95.12 220 LYS A CA 1
ATOM 1547 C C . LYS A 1 220 ? -11.141 -3.002 -2.871 1 95.12 220 LYS A C 1
ATOM 1549 O O . LYS A 1 220 ? -12.242 -3.504 -3.1 1 95.12 220 LYS A O 1
ATOM 1554 N N . ARG A 1 221 ? -10.602 -2.873 -1.638 1 97.19 221 ARG A N 1
ATOM 1555 C CA . ARG A 1 221 ? -11.266 -3.59 -0.557 1 97.19 221 ARG A CA 1
ATOM 1556 C C . ARG A 1 221 ? -11.758 -2.627 0.518 1 97.19 221 ARG A C 1
ATOM 1558 O O . ARG A 1 221 ? -12.555 -3.006 1.384 1 97.19 221 ARG A O 1
ATOM 1565 N N . GLY A 1 222 ? -11.305 -1.404 0.54 1 97.81 222 GLY A N 1
ATOM 1566 C CA . GLY A 1 222 ? -11.602 -0.494 1.633 1 97.81 222 GLY A CA 1
ATOM 1567 C C . GLY A 1 222 ? -13.094 -0.372 1.913 1 97.81 222 GLY A C 1
ATOM 1568 O O . GLY A 1 222 ? -13.539 -0.598 3.041 1 97.81 222 GLY A O 1
ATOM 1569 N N . ARG A 1 223 ? -13.906 -0.094 0.901 1 97.31 223 ARG A N 1
ATOM 1570 C CA . ARG A 1 223 ? -15.336 0.16 1.074 1 97.31 223 ARG A CA 1
ATOM 1571 C C . ARG A 1 223 ? -16.078 -1.124 1.42 1 97.31 223 ARG A C 1
ATOM 1573 O O . ARG A 1 223 ? -16.953 -1.128 2.297 1 97.31 223 ARG A O 1
ATOM 1580 N N . THR A 1 224 ? -15.688 -2.254 0.752 1 96.88 224 THR A N 1
ATOM 1581 C CA . THR A 1 224 ? -16.391 -3.506 1.01 1 96.88 224 THR A CA 1
ATOM 1582 C C . THR A 1 224 ? -16.109 -4.004 2.426 1 96.88 224 THR A C 1
ATOM 1584 O O . THR A 1 224 ? -17.016 -4.496 3.105 1 96.88 224 THR A O 1
ATOM 1587 N N . MET A 1 225 ? -14.859 -3.814 2.883 1 96.75 225 MET A N 1
ATOM 1588 C CA . MET A 1 225 ? -14.57 -4.34 4.215 1 96.75 225 MET A CA 1
ATOM 1589 C C . MET A 1 225 ? -15.266 -3.516 5.289 1 96.75 225 MET A C 1
ATOM 1591 O O . MET A 1 225 ? -15.734 -4.062 6.289 1 96.75 225 MET A O 1
ATOM 1595 N N . LEU A 1 226 ? -15.367 -2.24 5.117 1 97 226 LEU A N 1
ATOM 1596 C CA . LEU A 1 226 ? -16.062 -1.401 6.086 1 97 226 LEU A CA 1
ATOM 1597 C C . LEU A 1 226 ? -17.562 -1.683 6.074 1 97 226 LEU A C 1
ATOM 1599 O O . LEU A 1 226 ? -18.25 -1.488 7.086 1 97 226 LEU A O 1
ATOM 1603 N N . ALA A 1 227 ? -18.078 -2.197 4.91 1 96.69 227 ALA A N 1
ATOM 1604 C CA . ALA A 1 227 ? -19.484 -2.564 4.785 1 96.69 227 ALA A CA 1
ATOM 1605 C C . ALA A 1 227 ? -19.734 -3.988 5.277 1 96.69 227 ALA A C 1
ATOM 1607 O O . ALA A 1 227 ? -20.859 -4.484 5.23 1 96.69 227 ALA A O 1
ATOM 1608 N N . GLY A 1 228 ? -18.703 -4.68 5.66 1 96.38 228 GLY A N 1
ATOM 1609 C CA . GLY A 1 228 ? -18.844 -6.043 6.148 1 96.38 228 GLY A CA 1
ATOM 1610 C C . GLY A 1 228 ? -19.047 -7.059 5.039 1 96.38 228 GLY A C 1
ATOM 1611 O O . GLY A 1 228 ? -19.641 -8.109 5.254 1 96.38 228 GLY A O 1
ATOM 1612 N N . LYS A 1 229 ? -18.641 -6.695 3.854 1 97.12 229 LYS A N 1
ATOM 1613 C CA . LYS A 1 229 ? -18.766 -7.582 2.699 1 97.12 229 LYS A CA 1
ATOM 1614 C C . LYS A 1 229 ? -17.422 -8.234 2.371 1 97.12 229 LYS A C 1
ATOM 1616 O O . LYS A 1 229 ? -16.5 -7.562 1.92 1 97.12 229 LYS A O 1
ATOM 1621 N N . PHE A 1 230 ? -17.375 -9.586 2.512 1 97 230 PHE A N 1
ATOM 1622 C CA . PHE A 1 230 ? -16.094 -10.273 2.398 1 97 230 PHE A CA 1
ATOM 1623 C C . PHE A 1 230 ? -16.156 -11.375 1.347 1 97 230 PHE A C 1
ATOM 1625 O O . PHE A 1 230 ? -15.312 -12.266 1.316 1 97 230 PHE A O 1
ATOM 1632 N N . ASP A 1 231 ? -17.172 -11.398 0.516 1 89.69 231 ASP A N 1
ATOM 1633 C CA . ASP A 1 231 ? -17.328 -12.391 -0.543 1 89.69 231 ASP A CA 1
ATOM 1634 C C . ASP A 1 231 ? -16.672 -11.914 -1.841 1 89.69 231 ASP A C 1
ATOM 1636 O O . ASP A 1 231 ? -17.062 -12.344 -2.93 1 89.69 231 ASP A O 1
ATOM 1640 N N . VAL A 1 232 ? -15.734 -11.203 -1.612 1 73.25 232 VAL A N 1
ATOM 1641 C CA . VAL A 1 232 ? -15.086 -10.586 -2.768 1 73.25 232 VAL A CA 1
ATOM 1642 C C . VAL A 1 232 ? -13.609 -10.977 -2.801 1 73.25 232 VAL A C 1
ATOM 1644 O O . VAL A 1 232 ? -13 -11.227 -1.757 1 73.25 232 VAL A O 1
ATOM 1647 N N . GLY A 1 233 ? -13.117 -11.766 -3.785 1 84.5 233 GLY A N 1
ATOM 1648 C CA . GLY A 1 233 ? -11.688 -11.594 -4.008 1 84.5 233 GLY A CA 1
ATOM 1649 C C . GLY A 1 233 ? -10.875 -12.82 -3.65 1 84.5 233 GLY A C 1
ATOM 1650 O O . GLY A 1 233 ? -11.156 -13.922 -4.133 1 84.5 233 GLY A O 1
ATOM 1651 N N . PHE A 1 234 ? -9.891 -12.703 -2.623 1 93.12 234 PHE A N 1
ATOM 1652 C CA . PHE A 1 234 ? -8.812 -13.633 -2.303 1 93.12 234 PHE A CA 1
ATOM 1653 C C . PHE A 1 234 ? -9.039 -14.266 -0.934 1 93.12 234 PHE A C 1
ATOM 1655 O O . PHE A 1 234 ? -8.906 -13.594 0.094 1 93.12 234 PHE A O 1
ATOM 1662 N N . LYS A 1 235 ? -9.297 -15.547 -0.909 1 95.75 235 LYS A N 1
ATOM 1663 C CA . LYS A 1 235 ? -9.695 -16.234 0.314 1 95.75 235 LYS A CA 1
ATOM 1664 C C . LYS A 1 235 ? -8.578 -16.203 1.354 1 95.75 235 LYS A C 1
ATOM 1666 O O . LYS A 1 235 ? -7.414 -16.438 1.032 1 95.75 235 LYS A O 1
ATOM 1671 N N . LEU A 1 236 ? -9.023 -15.992 2.584 1 97.5 236 LEU A N 1
ATOM 1672 C CA . LEU A 1 236 ? -8.141 -15.883 3.742 1 97.5 236 LEU A CA 1
ATOM 1673 C C . LEU A 1 236 ? -7.312 -17.156 3.92 1 97.5 236 LEU A C 1
ATOM 1675 O O . LEU A 1 236 ? -6.121 -17.078 4.23 1 97.5 236 LEU A O 1
ATOM 1679 N N . ARG A 1 237 ? -7.883 -18.328 3.729 1 97.5 237 ARG A N 1
ATOM 1680 C CA . ARG A 1 237 ? -7.176 -19.594 3.924 1 97.5 237 ARG A CA 1
ATOM 1681 C C . ARG A 1 237 ? -6.035 -19.734 2.928 1 97.5 237 ARG A C 1
ATOM 1683 O O . ARG A 1 237 ? -5 -20.328 3.244 1 97.5 237 ARG A O 1
ATOM 1690 N N . LEU A 1 238 ? -6.195 -19.219 1.734 1 97.25 238 LEU A N 1
ATOM 1691 C CA . LEU A 1 238 ? -5.156 -19.297 0.716 1 97.25 238 LEU A CA 1
ATOM 1692 C C . LEU A 1 238 ? -3.973 -18.406 1.069 1 97.25 238 LEU A C 1
ATOM 1694 O O . LEU A 1 238 ? -2.818 -18.797 0.884 1 97.25 238 LEU A O 1
ATOM 1698 N N . LEU A 1 239 ? -4.281 -17.188 1.566 1 98.38 239 LEU A N 1
ATOM 1699 C CA . LEU A 1 239 ? -3.178 -16.328 1.997 1 98.38 239 LEU A CA 1
ATOM 1700 C C . LEU A 1 239 ? -2.434 -16.953 3.174 1 98.38 239 LEU A C 1
ATOM 1702 O O . LEU A 1 239 ? -1.204 -16.906 3.234 1 98.38 239 LEU A O 1
ATOM 1706 N N . HIS A 1 240 ? -3.205 -17.5 4.102 1 98.75 240 HIS A N 1
ATOM 1707 C CA . HIS A 1 240 ? -2.553 -18.172 5.223 1 98.75 240 HIS A CA 1
ATOM 1708 C C . HIS A 1 240 ? -1.608 -19.266 4.742 1 98.75 240 HIS A C 1
ATOM 1710 O O . HIS A 1 240 ? -0.479 -19.375 5.227 1 98.75 240 HIS A O 1
ATOM 1716 N N . LYS A 1 241 ? -2.062 -20.047 3.803 1 98.19 241 LYS A N 1
ATOM 1717 C CA . LYS A 1 241 ? -1.21 -21.062 3.189 1 98.19 241 LYS A CA 1
ATOM 1718 C C . LYS A 1 241 ? 0.024 -20.438 2.551 1 98.19 241 LYS A C 1
ATOM 1720 O O . LYS A 1 241 ? 1.138 -20.938 2.705 1 98.19 241 LYS A O 1
ATOM 1725 N N . ASP A 1 242 ? -0.165 -19.391 1.783 1 98.62 242 ASP A N 1
ATOM 1726 C CA . ASP A 1 242 ? 0.944 -18.703 1.124 1 98.62 242 ASP A CA 1
ATOM 1727 C C . ASP A 1 242 ? 1.967 -18.203 2.143 1 98.62 242 ASP A C 1
ATOM 1729 O O . ASP A 1 242 ? 3.172 -18.234 1.89 1 98.62 242 ASP A O 1
ATOM 1733 N N . LEU A 1 243 ? 1.473 -17.719 3.285 1 98.88 243 LEU A N 1
ATOM 1734 C CA . LEU A 1 243 ? 2.373 -17.219 4.316 1 98.88 243 LEU A CA 1
ATOM 1735 C C . LEU A 1 243 ? 3.139 -18.359 4.969 1 98.88 243 LEU A C 1
ATOM 1737 O O . LEU A 1 243 ? 4.227 -18.156 5.512 1 98.88 243 LEU A O 1
ATOM 1741 N N . GLY A 1 244 ? 2.541 -19.547 4.949 1 98.75 244 GLY A N 1
ATOM 1742 C CA . GLY A 1 244 ? 3.326 -20.719 5.312 1 98.75 244 GLY A CA 1
ATOM 1743 C C . GLY A 1 244 ? 4.5 -20.969 4.387 1 98.75 244 GLY A C 1
ATOM 1744 O O . GLY A 1 244 ? 5.598 -21.297 4.84 1 98.75 244 GLY A O 1
ATOM 1745 N N . ILE A 1 245 ? 4.312 -20.844 3.111 1 98.62 245 ILE A N 1
ATOM 1746 C CA . ILE A 1 245 ? 5.371 -20.953 2.117 1 98.62 245 ILE A CA 1
ATOM 1747 C C . ILE A 1 245 ? 6.438 -19.891 2.375 1 98.62 245 ILE A C 1
ATOM 1749 O O . ILE A 1 245 ? 7.633 -20.172 2.35 1 98.62 245 ILE A O 1
ATOM 1753 N N . VAL A 1 246 ? 5.996 -18.672 2.656 1 98.81 246 VAL A N 1
ATOM 1754 C CA . VAL A 1 246 ? 6.883 -17.547 2.953 1 98.81 246 VAL A CA 1
ATOM 1755 C C . VAL A 1 246 ? 7.758 -17.891 4.16 1 98.81 246 VAL A C 1
ATOM 1757 O O . VAL A 1 246 ? 8.969 -17.656 4.137 1 98.81 246 VAL A O 1
ATOM 1760 N N . ALA A 1 247 ? 7.117 -18.406 5.195 1 98.62 247 ALA A N 1
ATOM 1761 C CA . ALA A 1 247 ? 7.848 -18.734 6.414 1 98.62 247 ALA A CA 1
ATOM 1762 C C . ALA A 1 247 ? 8.961 -19.734 6.133 1 98.62 247 ALA A C 1
ATOM 1764 O O . ALA A 1 247 ? 10.078 -19.594 6.621 1 98.62 247 ALA A O 1
ATOM 1765 N N . ALA A 1 248 ? 8.648 -20.75 5.34 1 98.25 248 ALA A N 1
ATOM 1766 C CA . ALA A 1 248 ? 9.633 -21.766 4.992 1 98.25 248 ALA A CA 1
ATOM 1767 C C . ALA A 1 248 ? 10.773 -21.172 4.172 1 98.25 248 ALA A C 1
ATOM 1769 O O . ALA A 1 248 ? 11.945 -21.453 4.422 1 98.25 248 ALA A O 1
ATOM 1770 N N . LEU A 1 249 ? 10.461 -20.344 3.242 1 97.44 249 LEU A N 1
ATOM 1771 C CA . LEU A 1 249 ? 11.453 -19.703 2.393 1 97.44 249 LEU A CA 1
ATOM 1772 C C . LEU A 1 249 ? 12.359 -18.781 3.213 1 97.44 249 LEU A C 1
ATOM 1774 O O . LEU A 1 249 ? 13.578 -18.75 2.994 1 97.44 249 LEU A O 1
ATOM 1778 N N . ALA A 1 250 ? 11.734 -18 4.098 1 97.62 250 ALA A N 1
ATOM 1779 C CA . ALA A 1 250 ? 12.5 -17.109 4.957 1 97.62 250 ALA A CA 1
ATOM 1780 C C . ALA A 1 250 ? 13.469 -17.875 5.844 1 97.62 250 ALA A C 1
ATOM 1782 O O . ALA A 1 250 ? 14.617 -17.484 6.016 1 97.62 250 ALA A O 1
ATOM 1783 N N . GLU A 1 251 ? 12.969 -18.953 6.402 1 97.38 251 GLU A N 1
ATOM 1784 C CA . GLU A 1 251 ? 13.828 -19.812 7.223 1 97.38 251 GLU A CA 1
ATOM 1785 C C . GLU A 1 251 ? 15.023 -20.328 6.426 1 97.38 251 GLU A C 1
ATOM 1787 O O . GLU A 1 251 ? 16.156 -20.281 6.906 1 97.38 251 GLU A O 1
ATOM 1792 N N . GLU A 1 252 ? 14.781 -20.797 5.254 1 96.75 252 GLU A N 1
ATOM 1793 C CA . GLU A 1 252 ? 15.844 -21.281 4.383 1 96.75 252 GLU A CA 1
ATOM 1794 C C . GLU A 1 252 ? 16.844 -20.188 4.062 1 96.75 252 GLU A C 1
ATOM 1796 O O . GLU A 1 252 ? 18.047 -20.438 3.93 1 96.75 252 GLU A O 1
ATOM 1801 N N . ALA A 1 253 ? 16.375 -18.984 3.949 1 95.94 253 ALA A N 1
ATOM 1802 C CA . ALA A 1 253 ? 17.219 -17.844 3.588 1 95.94 253 ALA A CA 1
ATOM 1803 C C . ALA A 1 253 ? 17.891 -17.25 4.82 1 95.94 253 ALA A C 1
ATOM 1805 O O . ALA A 1 253 ? 18.656 -16.281 4.715 1 95.94 253 ALA A O 1
ATOM 1806 N N . GLY A 1 254 ? 17.531 -17.734 6.039 1 96.88 254 GLY A N 1
ATOM 1807 C CA . GLY A 1 254 ? 18.078 -17.219 7.281 1 96.88 254 GLY A CA 1
ATOM 1808 C C . GLY A 1 254 ? 17.547 -15.852 7.656 1 96.88 254 GLY A C 1
ATOM 1809 O O . GLY A 1 254 ? 18.266 -15.023 8.211 1 96.88 254 GLY A O 1
ATOM 1810 N N . MET A 1 255 ? 16.297 -15.594 7.297 1 97.38 255 MET A N 1
ATOM 1811 C CA . MET A 1 255 ? 15.719 -14.289 7.559 1 97.38 255 MET A CA 1
ATOM 1812 C C . MET A 1 255 ? 14.531 -14.398 8.516 1 97.38 255 MET A C 1
ATOM 1814 O O . MET A 1 255 ? 13.891 -15.445 8.586 1 97.38 255 MET A O 1
ATOM 1818 N N . THR A 1 256 ? 14.312 -13.367 9.25 1 97 256 THR A N 1
ATOM 1819 C CA . THR A 1 256 ? 13.078 -13.195 10.016 1 97 256 THR A CA 1
ATOM 1820 C C . THR A 1 256 ? 12.188 -12.141 9.367 1 97 256 THR A C 1
ATOM 1822 O O . THR A 1 256 ? 12.672 -11.102 8.906 1 97 256 THR A O 1
ATOM 1825 N N . LEU A 1 257 ? 10.922 -12.438 9.297 1 98.38 257 LEU A N 1
ATOM 1826 C CA . LEU A 1 257 ? 9.938 -11.539 8.711 1 98.38 257 LEU A CA 1
ATOM 1827 C C . LEU A 1 257 ? 8.828 -11.219 9.711 1 98.38 257 LEU A C 1
ATOM 1829 O O . LEU A 1 257 ? 7.719 -11.75 9.602 1 98.38 257 LEU A O 1
ATOM 1833 N N . PRO A 1 258 ? 9.109 -10.305 10.625 1 98.31 258 PRO A N 1
ATOM 1834 C CA . PRO A 1 258 ? 8.18 -10.078 11.734 1 98.31 258 PRO A CA 1
ATOM 1835 C C . PRO A 1 258 ? 6.797 -9.641 11.266 1 98.31 258 PRO A C 1
ATOM 1837 O O . PRO A 1 258 ? 5.785 -10.055 11.844 1 98.31 258 PRO A O 1
ATOM 1840 N N . THR A 1 259 ? 6.715 -8.82 10.289 1 98.31 259 THR A N 1
ATOM 1841 C CA . THR A 1 259 ? 5.426 -8.336 9.812 1 98.31 259 THR A CA 1
ATOM 1842 C C . THR A 1 259 ? 4.605 -9.469 9.211 1 98.31 259 THR A C 1
ATOM 1844 O O . THR A 1 259 ? 3.422 -9.617 9.523 1 98.31 259 THR A O 1
ATOM 1847 N N . ALA A 1 260 ? 5.223 -10.273 8.328 1 98.62 260 ALA A N 1
ATOM 1848 C CA . ALA A 1 260 ? 4.539 -11.414 7.723 1 98.62 260 ALA A CA 1
ATOM 1849 C C . ALA A 1 260 ? 4.133 -12.438 8.781 1 98.62 260 ALA A C 1
ATOM 1851 O O . ALA A 1 260 ? 3.051 -13.023 8.703 1 98.62 260 ALA A O 1
ATOM 1852 N N . THR A 1 261 ? 5.008 -12.617 9.75 1 98.69 261 THR A N 1
ATOM 1853 C CA . THR A 1 261 ? 4.738 -13.578 10.82 1 98.69 261 THR A CA 1
ATOM 1854 C C . THR A 1 261 ? 3.531 -13.141 11.648 1 98.69 261 THR A C 1
ATOM 1856 O O . THR A 1 261 ? 2.662 -13.953 11.961 1 98.69 261 THR A O 1
ATOM 1859 N N . ALA A 1 262 ? 3.475 -11.875 12.008 1 98.62 262 ALA A N 1
ATOM 1860 C CA . ALA A 1 262 ? 2.334 -11.352 12.75 1 98.62 262 ALA A CA 1
ATOM 1861 C C . ALA A 1 262 ? 1.043 -11.492 11.953 1 98.62 262 ALA A C 1
ATOM 1863 O O . ALA A 1 262 ? 0.002 -11.859 12.5 1 98.62 262 ALA A O 1
ATOM 1864 N N . ALA A 1 263 ? 1.097 -11.219 10.672 1 98.81 263 ALA A N 1
ATOM 1865 C CA . ALA A 1 263 ? -0.077 -11.359 9.812 1 98.81 263 ALA A CA 1
ATOM 1866 C C . ALA A 1 263 ? -0.541 -12.812 9.75 1 98.81 263 ALA A C 1
ATOM 1868 O O . ALA A 1 263 ? -1.74 -13.086 9.812 1 98.81 263 ALA A O 1
ATOM 1869 N N . GLN A 1 264 ? 0.425 -13.703 9.586 1 98.88 264 GLN A N 1
ATOM 1870 C CA . GLN A 1 264 ? 0.075 -15.117 9.539 1 98.88 264 GLN A CA 1
ATOM 1871 C C . GLN A 1 264 ? -0.676 -15.539 10.797 1 98.88 264 GLN A C 1
ATOM 1873 O O . GLN A 1 264 ? -1.647 -16.297 10.719 1 98.88 264 GLN A O 1
ATOM 1878 N N . ALA A 1 265 ? -0.215 -15.078 11.945 1 98.81 265 ALA A N 1
ATOM 1879 C CA . ALA A 1 265 ? -0.871 -15.391 13.211 1 98.81 265 ALA A CA 1
ATOM 1880 C C . ALA A 1 265 ? -2.293 -14.844 13.242 1 98.81 265 ALA A C 1
ATOM 1882 O O . ALA A 1 265 ? -3.215 -15.516 13.711 1 98.81 265 ALA A O 1
ATOM 1883 N N . ASP A 1 266 ? -2.484 -13.641 12.797 1 98.81 266 ASP A N 1
ATOM 1884 C CA . ASP A 1 266 ? -3.812 -13.031 12.766 1 98.81 266 ASP A CA 1
ATOM 1885 C C . ASP A 1 266 ? -4.75 -13.812 11.844 1 98.81 266 ASP A C 1
ATOM 1887 O O . ASP A 1 266 ? -5.898 -14.086 12.203 1 98.81 266 ASP A O 1
ATOM 1891 N N . TYR A 1 267 ? -4.27 -14.18 10.68 1 98.81 267 TYR A N 1
ATOM 1892 C CA . TYR A 1 267 ? -5.102 -14.945 9.758 1 98.81 267 TYR A CA 1
ATOM 1893 C C . TYR A 1 267 ? -5.402 -16.328 10.32 1 98.81 267 TYR A C 1
ATOM 1895 O O . TYR A 1 267 ? -6.48 -16.875 10.086 1 98.81 267 TYR A O 1
ATOM 1903 N N . ALA A 1 268 ? -4.43 -16.906 11.047 1 98.81 268 ALA A N 1
ATOM 1904 C CA . ALA A 1 268 ? -4.688 -18.172 11.711 1 98.81 268 ALA A CA 1
ATOM 1905 C C . ALA A 1 268 ? -5.855 -18.062 12.688 1 98.81 268 ALA A C 1
ATOM 1907 O O . ALA A 1 268 ? -6.699 -18.953 12.773 1 98.81 268 ALA A O 1
ATOM 1908 N N . HIS A 1 269 ? -5.871 -16.969 13.422 1 98.62 269 HIS A N 1
ATOM 1909 C CA . HIS A 1 269 ? -6.957 -16.719 14.367 1 98.62 269 HIS A CA 1
ATOM 1910 C C . HIS A 1 269 ? -8.305 -16.672 13.648 1 98.62 269 HIS A C 1
ATOM 1912 O O . HIS A 1 269 ? -9.289 -17.25 14.117 1 98.62 269 HIS A O 1
ATOM 1918 N N . LEU A 1 270 ? -8.344 -16.016 12.531 1 98.62 270 LEU A N 1
ATOM 1919 C CA . LEU A 1 270 ? -9.586 -15.898 11.766 1 98.62 270 LEU A CA 1
ATOM 1920 C C . LEU A 1 270 ? -9.984 -17.234 11.164 1 98.62 270 LEU A C 1
ATOM 1922 O O . LEU A 1 270 ? -11.18 -17.547 11.07 1 98.62 270 LEU A O 1
ATOM 1926 N N . LEU A 1 271 ? -8.984 -18.016 10.727 1 98.25 271 LEU A N 1
ATOM 1927 C CA . LEU A 1 271 ? -9.258 -19.344 10.219 1 98.25 271 LEU A CA 1
ATOM 1928 C C . LEU A 1 271 ? -9.93 -20.203 11.281 1 98.25 271 LEU A C 1
ATOM 1930 O O . LEU A 1 271 ? -10.922 -20.891 11 1 98.25 271 LEU A O 1
ATOM 1934 N N . GLU A 1 272 ? -9.445 -20.109 12.469 1 98.38 272 GLU A N 1
ATOM 1935 C CA . GLU A 1 272 ? -10 -20.859 13.594 1 98.38 272 GLU A CA 1
ATOM 1936 C C . GLU A 1 272 ? -11.422 -20.406 13.906 1 98.38 272 GLU A C 1
ATOM 1938 O O . GLU A 1 272 ? -12.242 -21.219 14.352 1 98.38 272 GLU A O 1
ATOM 1943 N N . ALA A 1 273 ? -11.695 -19.203 13.672 1 98.19 273 ALA A N 1
ATOM 1944 C CA . ALA A 1 273 ? -13.016 -18.641 13.953 1 98.19 273 ALA A CA 1
ATOM 1945 C C . ALA A 1 273 ? -13.992 -18.953 12.828 1 98.19 273 ALA A C 1
ATOM 1947 O O . ALA A 1 273 ? -15.164 -18.594 12.898 1 98.19 273 ALA A O 1
ATOM 1948 N N . GLY A 1 274 ? -13.555 -19.594 11.703 1 98 274 GLY A N 1
ATOM 1949 C CA . GLY A 1 274 ? -14.445 -20.078 10.672 1 98 274 GLY A CA 1
ATOM 1950 C C . GLY A 1 274 ? -14.547 -19.141 9.477 1 98 274 GLY A C 1
ATOM 1951 O O . GLY A 1 274 ? -15.461 -19.281 8.656 1 98 274 GLY A O 1
ATOM 1952 N N . TYR A 1 275 ? -13.586 -18.203 9.32 1 97.88 275 TYR A N 1
ATOM 1953 C CA . TYR A 1 275 ? -13.703 -17.188 8.273 1 97.88 275 TYR A CA 1
ATOM 1954 C C . TYR A 1 275 ? -12.805 -17.516 7.09 1 97.88 275 TYR A C 1
ATOM 1956 O O . TYR A 1 275 ? -12.461 -16.641 6.293 1 97.88 275 TYR A O 1
ATOM 1964 N N . GLY A 1 276 ? -12.406 -18.766 6.926 1 97.81 276 GLY A N 1
ATOM 1965 C CA . GLY A 1 276 ? -11.406 -19.188 5.957 1 97.81 276 GLY A CA 1
ATOM 1966 C C . GLY A 1 276 ? -11.812 -18.906 4.523 1 97.81 276 GLY A C 1
ATOM 1967 O O . GLY A 1 276 ? -10.953 -18.719 3.66 1 97.81 276 GLY A O 1
ATOM 1968 N N . ASP A 1 277 ? -13.094 -18.797 4.223 1 96.69 277 ASP A N 1
ATOM 1969 C CA . ASP A 1 277 ? -13.57 -18.641 2.852 1 96.69 277 ASP A CA 1
ATOM 1970 C C . ASP A 1 277 ? -13.836 -17.172 2.537 1 96.69 277 ASP A C 1
ATOM 1972 O O . ASP A 1 277 ? -14.164 -16.812 1.402 1 96.69 277 ASP A O 1
ATOM 1976 N N . GLU A 1 278 ? -13.633 -16.297 3.502 1 97.62 278 GLU A N 1
ATOM 1977 C CA . GLU A 1 278 ? -13.812 -14.859 3.297 1 97.62 278 GLU A CA 1
ATOM 1978 C C . GLU A 1 278 ? -12.555 -14.227 2.707 1 97.62 278 GLU A C 1
ATOM 1980 O O . GLU A 1 278 ? -11.477 -14.82 2.746 1 97.62 278 GLU A O 1
ATOM 1985 N N . ASP A 1 279 ? -12.742 -13.07 2.152 1 97.69 279 ASP A N 1
ATOM 1986 C CA . ASP A 1 279 ? -11.633 -12.281 1.63 1 97.69 279 ASP A CA 1
ATOM 1987 C C . ASP A 1 279 ? -10.641 -11.93 2.736 1 97.69 279 ASP A C 1
ATOM 1989 O O . ASP A 1 279 ? -11.023 -11.781 3.898 1 97.69 279 ASP A O 1
ATOM 1993 N N . ILE A 1 280 ? -9.43 -11.719 2.383 1 98.19 280 ILE A N 1
ATOM 1994 C CA . ILE A 1 280 ? -8.367 -11.422 3.34 1 98.19 280 ILE A CA 1
ATOM 1995 C C . ILE A 1 280 ? -8.688 -10.117 4.078 1 98.19 280 ILE A C 1
ATOM 1997 O O . ILE A 1 280 ? -8.156 -9.867 5.164 1 98.19 280 ILE A O 1
ATOM 2001 N N . SER A 1 281 ? -9.547 -9.25 3.537 1 98.31 281 SER A N 1
ATOM 2002 C CA . SER A 1 281 ? -9.93 -7.988 4.172 1 98.31 281 SER A CA 1
ATOM 2003 C C . SER A 1 281 ? -10.727 -8.234 5.445 1 98.31 281 SER A C 1
ATOM 2005 O O . SER A 1 281 ? -10.922 -7.316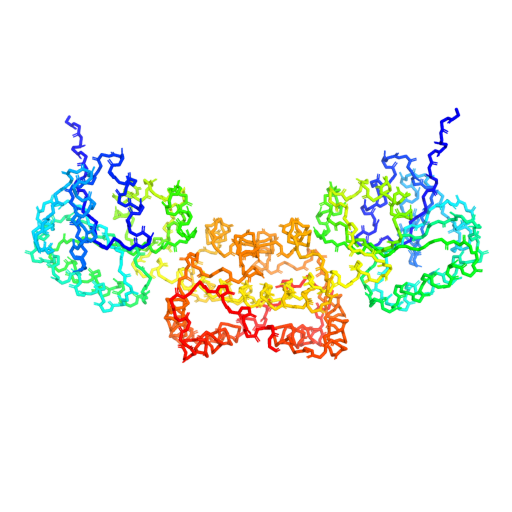 6.25 1 98.31 281 SER A O 1
ATOM 2007 N N . SER A 1 282 ? -11.195 -9.492 5.648 1 98.31 282 SER A N 1
ATOM 2008 C CA . SER A 1 282 ? -11.898 -9.812 6.887 1 98.31 282 SER A CA 1
ATOM 2009 C C . SER A 1 282 ? -10.984 -9.656 8.094 1 98.31 282 SER A C 1
ATOM 2011 O O . SER A 1 282 ? -11.453 -9.625 9.234 1 98.31 282 SER A O 1
ATOM 2013 N N . LEU A 1 283 ? -9.727 -9.469 7.824 1 98.69 283 LEU A N 1
ATOM 2014 C CA . LEU A 1 283 ? -8.75 -9.141 8.859 1 98.69 283 LEU A CA 1
ATOM 2015 C C . LEU A 1 283 ? -9.227 -7.965 9.703 1 98.69 283 LEU A C 1
ATOM 2017 O O . LEU A 1 283 ? -8.914 -7.887 10.898 1 98.69 283 LEU A O 1
ATOM 2021 N N . ILE A 1 284 ? -10.023 -7.062 9.172 1 98.5 284 ILE A N 1
ATOM 2022 C CA . ILE A 1 284 ? -10.477 -5.855 9.852 1 98.5 284 ILE A CA 1
ATOM 2023 C C . ILE A 1 284 ? -11.297 -6.234 11.086 1 98.5 284 ILE A C 1
ATOM 2025 O O . ILE A 1 284 ? -11.398 -5.453 12.039 1 98.5 284 ILE A O 1
ATOM 2029 N N . ARG A 1 285 ? -11.836 -7.504 11.117 1 97.38 285 ARG A N 1
ATOM 2030 C CA . ARG A 1 285 ? -12.586 -7.984 12.273 1 97.38 285 ARG A CA 1
ATOM 2031 C C . ARG A 1 285 ? -11.727 -7.965 13.531 1 97.38 285 ARG A C 1
ATOM 2033 O O . ARG A 1 285 ? -12.211 -7.652 14.625 1 97.38 285 ARG A O 1
ATOM 2040 N N . LEU A 1 286 ? -10.469 -8.305 13.352 1 97.25 286 LEU A N 1
ATOM 2041 C CA . LEU A 1 286 ? -9.547 -8.344 14.484 1 97.25 286 LEU A CA 1
ATOM 2042 C C . LEU A 1 286 ? -9.164 -6.941 14.93 1 97.25 286 LEU A C 1
ATOM 2044 O O . LEU A 1 286 ? -8.797 -6.73 16.094 1 97.25 286 LEU A O 1
ATOM 2048 N N . LYS A 1 287 ? -9.227 -5.988 13.969 1 96.44 287 LYS A N 1
ATOM 2049 C CA . LYS A 1 287 ? -8.766 -4.637 14.258 1 96.44 287 LYS A CA 1
ATOM 2050 C C . LYS A 1 287 ? -9.875 -3.791 14.867 1 96.44 287 LYS A C 1
ATOM 2052 O O . LYS A 1 287 ? -9.609 -2.807 15.555 1 96.44 287 LYS A O 1
ATOM 2057 N N . LEU A 1 288 ? -11.109 -4.113 14.633 1 92.5 288 LEU A N 1
ATOM 2058 C CA . LEU A 1 288 ? -12.266 -3.391 15.148 1 92.5 288 LEU A CA 1
ATOM 2059 C C . LEU A 1 288 ? -12.625 -3.865 16.547 1 92.5 288 LEU A C 1
ATOM 2061 O O . LEU A 1 288 ? -13.391 -3.211 17.266 1 92.5 288 LEU A O 1
ATOM 2065 N N . ALA A 1 289 ? -12.094 -4.918 17.094 1 82.5 289 ALA A N 1
ATOM 2066 C CA . ALA A 1 289 ? -12.445 -5.484 18.406 1 82.5 289 ALA A CA 1
ATOM 2067 C C . ALA A 1 289 ? -11.828 -4.672 19.531 1 82.5 289 ALA A C 1
ATOM 2069 O O . ALA A 1 289 ? -10.82 -3.994 19.344 1 82.5 289 ALA A O 1
ATOM 2070 N N . MET B 1 1 ? -16.125 45.281 -7.68 1 29.8 1 MET B N 1
ATOM 2071 C CA . MET B 1 1 ? -15.016 45.406 -6.734 1 29.8 1 MET B CA 1
ATOM 2072 C C . MET B 1 1 ? -14.258 44.062 -6.609 1 29.8 1 MET B C 1
ATOM 2074 O O . MET B 1 1 ? -14.82 43.062 -6.203 1 29.8 1 MET B O 1
ATOM 2078 N N . THR B 1 2 ? -13.328 43.75 -7.434 1 36.78 2 THR B N 1
ATOM 2079 C CA . THR B 1 2 ? -12.625 42.469 -7.5 1 36.78 2 THR B CA 1
ATOM 2080 C C . THR B 1 2 ? -12.156 42.031 -6.113 1 36.78 2 THR B C 1
ATOM 2082 O O . THR B 1 2 ? -11.539 42.812 -5.387 1 36.78 2 THR B O 1
ATOM 2085 N N . THR B 1 3 ? -12.945 41.312 -5.477 1 44.16 3 THR B N 1
ATOM 2086 C CA . THR B 1 3 ? -12.555 40.906 -4.125 1 44.16 3 THR B CA 1
ATOM 2087 C C . THR B 1 3 ? -11.047 40.75 -4.031 1 44.16 3 THR B C 1
ATOM 2089 O O . THR B 1 3 ? -10.453 39.969 -4.793 1 44.16 3 THR B O 1
ATOM 2092 N N . PRO B 1 4 ? -10.383 41.812 -3.551 1 53.31 4 PRO B N 1
ATOM 2093 C CA . PRO B 1 4 ? -8.922 41.781 -3.502 1 53.31 4 PRO B CA 1
ATOM 2094 C C . PRO B 1 4 ? -8.375 40.406 -3.137 1 53.31 4 PRO B C 1
ATOM 2096 O O . PRO B 1 4 ? -9.031 39.656 -2.424 1 53.31 4 PRO B O 1
ATOM 2099 N N . ALA B 1 5 ? -7.512 39.969 -3.949 1 64.62 5 ALA B N 1
ATOM 2100 C CA . ALA B 1 5 ? -6.883 38.656 -3.746 1 64.62 5 ALA B CA 1
ATOM 2101 C C . ALA B 1 5 ? -6.309 38.562 -2.336 1 64.62 5 ALA B C 1
ATOM 2103 O O . ALA B 1 5 ? -5.711 39.5 -1.821 1 64.62 5 ALA B O 1
ATOM 2104 N N . SER B 1 6 ? -6.684 37.562 -1.541 1 86.5 6 SER B N 1
ATOM 2105 C CA . SER B 1 6 ? -6.184 37.312 -0.196 1 86.5 6 SER B CA 1
ATOM 2106 C C . SER B 1 6 ? -4.668 37.438 -0.13 1 86.5 6 SER B C 1
ATOM 2108 O O . SER B 1 6 ? -3.963 37.062 -1.068 1 86.5 6 SER B O 1
ATOM 2110 N N . ARG B 1 7 ? -4.145 38.312 0.743 1 95.88 7 ARG B N 1
ATOM 2111 C CA . ARG B 1 7 ? -2.725 38.344 1.066 1 95.88 7 ARG B CA 1
ATOM 2112 C C . ARG B 1 7 ? -2.342 37.219 2.012 1 95.88 7 ARG B C 1
ATOM 2114 O O . ARG B 1 7 ? -2.719 37.219 3.184 1 95.88 7 ARG B O 1
ATOM 2121 N N . VAL B 1 8 ? -1.555 36.25 1.438 1 98.62 8 VAL B N 1
ATOM 2122 C CA . VAL B 1 8 ? -1.239 35.031 2.186 1 98.62 8 VAL B CA 1
ATOM 2123 C C . VAL B 1 8 ? 0.2 35.125 2.693 1 98.62 8 VAL B C 1
ATOM 2125 O O . VAL B 1 8 ? 1.117 35.438 1.937 1 98.62 8 VAL B O 1
ATOM 2128 N N . GLY B 1 9 ? 0.372 34.938 3.959 1 98.69 9 GLY B N 1
ATOM 2129 C CA . GLY B 1 9 ? 1.692 34.688 4.52 1 98.69 9 GLY B CA 1
ATOM 2130 C C . GLY B 1 9 ? 1.991 33.219 4.719 1 98.69 9 GLY B C 1
ATOM 2131 O O . GLY B 1 9 ? 1.093 32.438 5.031 1 98.69 9 GLY B O 1
ATOM 2132 N N . LEU B 1 10 ? 3.273 32.781 4.559 1 98.81 10 LEU B N 1
ATOM 2133 C CA . LEU B 1 10 ? 3.67 31.391 4.797 1 98.81 10 LEU B CA 1
ATOM 2134 C C . LEU B 1 10 ? 4.797 31.312 5.824 1 98.81 10 LEU B C 1
ATOM 2136 O O . LEU B 1 10 ? 5.824 31.984 5.672 1 98.81 10 LEU B O 1
ATOM 2140 N N . VAL B 1 11 ? 4.512 30.578 6.867 1 98.75 11 VAL B N 1
ATOM 2141 C CA . VAL B 1 11 ? 5.48 30.359 7.941 1 98.75 11 VAL B CA 1
ATOM 2142 C C . VAL B 1 11 ? 6.023 28.938 7.875 1 98.75 11 VAL B C 1
ATOM 2144 O O . VAL B 1 11 ? 5.27 27.969 8.023 1 98.75 11 VAL B O 1
ATOM 2147 N N . GLY B 1 12 ? 7.328 28.766 7.75 1 98.25 12 GLY B N 1
ATOM 2148 C CA . GLY B 1 12 ? 7.973 27.469 7.594 1 98.25 12 GLY B CA 1
ATOM 2149 C C . GLY B 1 12 ? 8.32 27.156 6.152 1 98.25 12 GLY B C 1
ATOM 2150 O O . GLY B 1 12 ? 7.43 26.859 5.348 1 98.25 12 GLY B O 1
ATOM 2151 N N . LEU B 1 13 ? 9.602 27.188 5.863 1 97.62 13 LEU B N 1
ATOM 2152 C CA . LEU B 1 13 ? 10.07 26.984 4.5 1 97.62 13 LEU B CA 1
ATOM 2153 C C . LEU B 1 13 ? 10.977 25.766 4.414 1 97.62 13 LEU B C 1
ATOM 2155 O O . LEU B 1 13 ? 12.078 25.828 3.861 1 97.62 13 LEU B O 1
ATOM 2159 N N . GLY B 1 14 ? 10.469 24.719 5.059 1 94.62 14 GLY B N 1
ATOM 2160 C CA . GLY B 1 14 ? 11.148 23.438 4.941 1 94.62 14 GLY B CA 1
ATOM 2161 C C . GLY B 1 14 ? 10.844 22.719 3.639 1 94.62 14 GLY B C 1
ATOM 2162 O O . GLY B 1 14 ? 10.469 23.344 2.646 1 94.62 14 GLY B O 1
ATOM 2163 N N . ALA B 1 15 ? 11.008 21.422 3.656 1 93.25 15 ALA B N 1
ATOM 2164 C CA . ALA B 1 15 ? 10.867 20.578 2.469 1 93.25 15 ALA B CA 1
ATOM 2165 C C . ALA B 1 15 ? 9.461 20.688 1.882 1 93.25 15 ALA B C 1
ATOM 2167 O O . ALA B 1 15 ? 9.289 20.609 0.664 1 93.25 15 ALA B O 1
ATOM 2168 N N . MET B 1 16 ? 8.5 20.844 2.762 1 96.25 16 MET B N 1
ATOM 2169 C CA . MET B 1 16 ? 7.113 20.969 2.328 1 96.25 16 MET B CA 1
ATOM 2170 C C . MET B 1 16 ? 6.738 22.438 2.102 1 96.25 16 MET B C 1
ATOM 2172 O O . MET B 1 16 ? 6.16 22.781 1.07 1 96.25 16 MET B O 1
ATOM 2176 N N . GLY B 1 17 ? 7.129 23.281 3.01 1 97.69 17 GLY B N 1
ATOM 2177 C CA . GLY B 1 17 ? 6.695 24.672 3.018 1 97.69 17 GLY B CA 1
ATOM 2178 C C . GLY B 1 17 ? 7.211 25.469 1.833 1 97.69 17 GLY B C 1
ATOM 2179 O O . GLY B 1 17 ? 6.492 26.297 1.273 1 97.69 17 GLY B O 1
ATOM 2180 N N . GLU B 1 18 ? 8.43 25.234 1.437 1 97.5 18 GLU B N 1
ATOM 2181 C CA . GLU B 1 18 ? 9.039 26.016 0.371 1 97.5 18 GLU B CA 1
ATOM 2182 C C . GLU B 1 18 ? 8.32 25.812 -0.957 1 97.5 18 GLU B C 1
ATOM 2184 O O . GLU B 1 18 ? 7.922 26.766 -1.616 1 97.5 18 GLU B O 1
ATOM 2189 N N . PRO B 1 19 ? 8.102 24.531 -1.377 1 98.12 19 PRO B N 1
ATOM 2190 C CA . PRO B 1 19 ? 7.336 24.375 -2.617 1 98.12 19 PRO B CA 1
ATOM 2191 C C . PRO B 1 19 ? 5.91 24.906 -2.51 1 98.12 19 PRO B C 1
ATOM 2193 O O . PRO B 1 19 ? 5.367 25.422 -3.486 1 98.12 19 PRO B O 1
ATOM 2196 N N . MET B 1 20 ? 5.293 24.797 -1.39 1 98.56 20 MET B N 1
ATOM 2197 C CA . MET B 1 20 ? 3.965 25.375 -1.196 1 98.56 20 MET B CA 1
ATOM 2198 C C . MET B 1 20 ? 3.994 26.891 -1.391 1 98.56 20 MET B C 1
ATOM 2200 O O . MET B 1 20 ? 3.117 27.453 -2.049 1 98.56 20 MET B O 1
ATOM 2204 N N . ALA B 1 21 ? 5.012 27.531 -0.878 1 98.62 21 ALA B N 1
ATOM 2205 C CA . ALA B 1 21 ? 5.184 28.969 -1.042 1 98.62 21 ALA B CA 1
ATOM 2206 C C . ALA B 1 21 ? 5.332 29.328 -2.516 1 98.62 21 ALA B C 1
ATOM 2208 O O . ALA B 1 21 ? 4.805 30.359 -2.961 1 98.62 21 ALA B O 1
ATOM 2209 N N . ARG B 1 22 ? 6.031 28.531 -3.23 1 98.56 22 ARG B N 1
ATOM 2210 C CA . ARG B 1 22 ? 6.223 28.781 -4.652 1 98.56 22 ARG B CA 1
ATOM 2211 C C . ARG B 1 22 ? 4.895 28.734 -5.402 1 98.56 22 ARG B C 1
ATOM 2213 O O . ARG B 1 22 ? 4.652 29.547 -6.301 1 98.56 22 ARG B O 1
ATOM 2220 N N . HIS B 1 23 ? 4.062 27.781 -5.051 1 98.75 23 HIS B N 1
ATOM 2221 C CA . HIS B 1 23 ? 2.754 27.688 -5.684 1 98.75 23 HIS B CA 1
ATOM 2222 C C . HIS B 1 23 ? 1.896 28.906 -5.344 1 98.75 23 HIS B C 1
ATOM 2224 O O . HIS B 1 23 ? 1.213 29.453 -6.215 1 98.75 23 HIS B O 1
ATOM 2230 N N . LEU B 1 24 ? 1.929 29.312 -4.094 1 98.56 24 LEU B N 1
ATOM 2231 C CA . LEU B 1 24 ? 1.191 30.484 -3.672 1 98.56 24 LEU B CA 1
ATOM 2232 C C . LEU B 1 24 ? 1.684 31.734 -4.414 1 98.56 24 LEU B C 1
ATOM 2234 O O . LEU B 1 24 ? 0.882 32.562 -4.832 1 98.56 24 LEU B O 1
ATOM 2238 N N . HIS B 1 25 ? 2.977 31.844 -4.578 1 98.44 25 HIS B N 1
ATOM 2239 C CA . HIS B 1 25 ? 3.578 32.938 -5.301 1 98.44 25 HIS B CA 1
ATOM 2240 C C . HIS B 1 25 ? 3.141 32.969 -6.762 1 98.44 25 HIS B C 1
ATOM 2242 O O . HIS B 1 25 ? 2.77 34 -7.297 1 98.44 25 HIS B O 1
ATOM 2248 N N . ALA B 1 26 ? 3.186 31.812 -7.359 1 98.12 26 ALA B N 1
ATOM 2249 C CA . ALA B 1 26 ? 2.803 31.688 -8.766 1 98.12 26 ALA B CA 1
ATOM 2250 C C . ALA B 1 26 ? 1.346 32.094 -8.969 1 98.12 26 ALA B C 1
ATOM 2252 O O . ALA B 1 26 ? 0.989 32.625 -10.023 1 98.12 26 ALA B O 1
ATOM 2253 N N . ALA B 1 27 ? 0.564 31.875 -7.965 1 97.69 27 ALA B N 1
ATOM 2254 C CA . ALA B 1 27 ? -0.858 32.188 -8.047 1 97.69 27 ALA B CA 1
ATOM 2255 C C . ALA B 1 27 ? -1.108 33.656 -7.719 1 97.69 27 ALA B C 1
ATOM 2257 O O . ALA B 1 27 ? -2.246 34.125 -7.785 1 97.69 27 ALA B O 1
ATOM 2258 N N . GLY B 1 28 ? -0.081 34.344 -7.328 1 97.25 28 GLY B N 1
ATOM 2259 C CA . GLY B 1 28 ? -0.198 35.781 -7.02 1 97.25 28 GLY B CA 1
ATOM 2260 C C . GLY B 1 28 ? -0.784 36.031 -5.645 1 97.25 28 GLY B C 1
ATOM 2261 O O . GLY B 1 28 ? -1.275 37.125 -5.379 1 97.25 28 GLY B O 1
ATOM 2262 N N . LEU B 1 29 ? -0.684 35.031 -4.727 1 97.94 29 LEU B N 1
ATOM 2263 C CA . LEU B 1 29 ? -1.349 35.156 -3.436 1 97.94 29 LEU B CA 1
ATOM 2264 C C . LEU B 1 29 ? -0.338 35.438 -2.328 1 97.94 29 LEU B C 1
ATOM 2266 O O . LEU B 1 29 ? -0.705 35.938 -1.253 1 97.94 29 LEU B O 1
ATOM 2270 N N . LEU B 1 30 ? 0.897 35.125 -2.508 1 98.38 30 LEU B N 1
ATOM 2271 C CA . LEU B 1 30 ? 1.89 35.156 -1.439 1 98.38 30 LEU B CA 1
ATOM 2272 C C . LEU B 1 30 ? 2.365 36.562 -1.164 1 98.38 30 LEU B C 1
ATOM 2274 O O . LEU B 1 30 ? 2.967 37.219 -2.033 1 98.38 30 LEU B O 1
ATOM 2278 N N . ALA B 1 31 ? 2.189 37 0.04 1 98 31 ALA B N 1
ATOM 2279 C CA . ALA B 1 31 ? 2.541 38.375 0.403 1 98 31 ALA B CA 1
ATOM 2280 C C . ALA B 1 31 ? 3.836 38.406 1.209 1 98 31 ALA B C 1
ATOM 2282 O O . ALA B 1 31 ? 4.59 39.375 1.14 1 98 31 ALA B O 1
ATOM 2283 N N . ALA B 1 32 ? 4.043 37.375 2.027 1 98.19 32 ALA B N 1
ATOM 2284 C CA . ALA B 1 32 ? 5.199 37.406 2.922 1 98.19 32 ALA B CA 1
ATOM 2285 C C . ALA B 1 32 ? 5.574 35.969 3.336 1 98.19 32 ALA B C 1
ATOM 2287 O O . ALA B 1 32 ? 4.73 35.062 3.326 1 98.19 32 ALA B O 1
ATOM 2288 N N . VAL B 1 33 ? 6.863 35.781 3.695 1 98.62 33 VAL B N 1
ATOM 2289 C CA . VAL B 1 33 ? 7.324 34.5 4.195 1 98.62 33 VAL B CA 1
ATOM 2290 C C . VAL B 1 33 ? 8.141 34.688 5.473 1 98.62 33 VAL B C 1
ATOM 2292 O O . VAL B 1 33 ? 8.695 35.781 5.695 1 98.62 33 VAL B O 1
ATOM 2295 N N . TRP B 1 34 ? 8.18 33.656 6.273 1 98.25 34 TRP B N 1
ATOM 2296 C CA . TRP B 1 34 ? 8.977 33.625 7.492 1 98.25 34 TRP B CA 1
ATOM 2297 C C . TRP B 1 34 ? 9.445 32.219 7.816 1 98.25 34 TRP B C 1
ATOM 2299 O O . TRP B 1 34 ? 8.703 31.266 7.613 1 98.25 34 TRP B O 1
ATOM 2309 N N . ASN B 1 35 ? 10.664 32.062 8.273 1 97.69 35 ASN B N 1
ATOM 2310 C CA . ASN B 1 35 ? 11.242 30.828 8.75 1 97.69 35 ASN B CA 1
ATOM 2311 C C . ASN B 1 35 ? 12.164 31.062 9.945 1 97.69 35 ASN B C 1
ATOM 2313 O O . ASN B 1 35 ? 12.805 32.094 10.047 1 97.69 35 ASN B O 1
ATOM 2317 N N . ARG B 1 36 ? 12.172 30.094 10.828 1 93.56 36 ARG B N 1
ATOM 2318 C CA . ARG B 1 36 ? 13.023 30.203 12 1 93.56 36 ARG B CA 1
ATOM 2319 C C . ARG B 1 36 ? 14.469 30.469 11.602 1 93.56 36 ARG B C 1
ATOM 2321 O O . ARG B 1 36 ? 15.125 31.359 12.156 1 93.56 36 ARG B O 1
ATOM 2328 N N . SER B 1 37 ? 14.93 29.609 10.656 1 92.5 37 SER B N 1
ATOM 2329 C CA . SER B 1 37 ? 16.219 29.922 10.047 1 92.5 37 SER B CA 1
ATOM 2330 C C . SER B 1 37 ? 16.078 31.016 8.984 1 92.5 37 SER B C 1
ATOM 2332 O O . SER B 1 37 ? 15.648 30.734 7.867 1 92.5 37 SER B O 1
ATOM 2334 N N . ARG B 1 38 ? 16.672 32.094 9.18 1 93.38 38 ARG B N 1
ATOM 2335 C CA . ARG B 1 38 ? 16.406 33.281 8.367 1 93.38 38 ARG B CA 1
ATOM 2336 C C . ARG B 1 38 ? 17 33.125 6.973 1 93.38 38 ARG B C 1
ATOM 2338 O O . ARG B 1 38 ? 16.516 33.75 6.016 1 93.38 38 ARG B O 1
ATOM 2345 N N . ASP B 1 39 ? 17.938 32.312 6.855 1 94.5 39 ASP B N 1
ATOM 2346 C CA . ASP B 1 39 ? 18.609 32.125 5.566 1 94.5 39 ASP B CA 1
ATOM 2347 C C . ASP B 1 39 ? 17.641 31.562 4.527 1 94.5 39 ASP B C 1
ATOM 2349 O O . ASP B 1 39 ? 17.672 31.969 3.363 1 94.5 39 ASP B O 1
ATOM 2353 N N . LYS B 1 40 ? 16.797 30.703 4.918 1 93.62 40 LYS B N 1
ATOM 2354 C CA . LYS B 1 40 ? 15.828 30.109 3.998 1 93.62 40 LYS B CA 1
ATOM 2355 C C . LYS B 1 40 ? 14.836 31.141 3.486 1 93.62 40 LYS B C 1
ATOM 2357 O O . LYS B 1 40 ? 14.617 31.25 2.279 1 93.62 40 LYS B O 1
ATOM 2362 N N . SER B 1 41 ? 14.273 31.891 4.395 1 94.94 41 SER B N 1
ATOM 2363 C CA . SER B 1 41 ? 13.305 32.906 4.004 1 94.94 41 SER B CA 1
ATOM 2364 C C . SER B 1 41 ? 13.969 34.031 3.232 1 94.94 41 SER B C 1
ATOM 2366 O O . SER B 1 41 ? 13.383 34.594 2.311 1 94.94 41 SER B O 1
ATOM 2368 N N . GLY B 1 42 ? 15.211 34.375 3.584 1 96.19 42 GLY B N 1
ATOM 2369 C CA . GLY B 1 42 ? 15.953 35.375 2.848 1 96.19 42 GLY B CA 1
ATOM 2370 C C . GLY B 1 42 ? 16.172 35 1.392 1 96.19 42 GLY B C 1
ATOM 2371 O O . GLY B 1 42 ? 15.945 35.812 0.499 1 96.19 42 GLY B O 1
ATOM 2372 N N . ARG B 1 43 ? 16.625 33.781 1.197 1 96.19 43 ARG B N 1
ATOM 2373 C CA . ARG B 1 43 ? 16.859 33.312 -0.162 1 96.19 43 ARG B CA 1
ATOM 2374 C C . ARG B 1 43 ? 15.562 33.312 -0.97 1 96.19 43 ARG B C 1
ATOM 2376 O O . ARG B 1 43 ? 15.547 33.719 -2.135 1 96.19 43 ARG B O 1
ATOM 2383 N N . PHE B 1 44 ? 14.484 32.906 -0.362 1 97.38 44 PHE B N 1
ATOM 2384 C CA . PHE B 1 44 ? 13.188 32.844 -1.039 1 97.38 44 PHE B CA 1
ATOM 2385 C C . PHE B 1 44 ? 12.719 34.25 -1.42 1 97.38 44 PHE B C 1
ATOM 2387 O O . PHE B 1 44 ? 12.289 34.469 -2.551 1 97.38 44 PHE B O 1
ATOM 2394 N N . ALA B 1 45 ? 12.812 35.156 -0.51 1 96.88 45 ALA B N 1
ATOM 2395 C CA . ALA B 1 45 ? 12.391 36.531 -0.738 1 96.88 45 ALA B CA 1
ATOM 2396 C C . ALA B 1 45 ? 13.227 37.188 -1.829 1 96.88 45 ALA B C 1
ATOM 2398 O O . ALA B 1 45 ? 12.703 37.938 -2.66 1 96.88 45 ALA B O 1
ATOM 2399 N N . ALA B 1 46 ? 14.492 36.906 -1.808 1 96.81 46 ALA B N 1
ATOM 2400 C CA . ALA B 1 46 ? 15.391 37.5 -2.801 1 96.81 46 ALA B CA 1
ATOM 2401 C C . ALA B 1 46 ? 15.039 37.031 -4.207 1 96.81 46 ALA B C 1
ATOM 2403 O O . ALA B 1 46 ? 15.133 37.781 -5.168 1 96.81 46 ALA B O 1
ATOM 2404 N N . ASN B 1 47 ? 14.586 35.875 -4.289 1 97 47 ASN B N 1
ATOM 2405 C CA . ASN B 1 47 ? 14.297 35.25 -5.59 1 97 47 ASN B CA 1
ATOM 2406 C C . ASN B 1 47 ? 12.906 35.656 -6.086 1 97 47 ASN B C 1
ATOM 2408 O O . ASN B 1 47 ? 12.648 35.625 -7.293 1 97 47 ASN B O 1
ATOM 2412 N N . THR B 1 48 ? 12 36 -5.188 1 96.88 48 THR B N 1
ATOM 2413 C CA . THR B 1 48 ? 10.609 36.125 -5.594 1 96.88 48 THR B CA 1
ATOM 2414 C C . THR B 1 48 ? 10.133 37.562 -5.426 1 96.88 48 THR B C 1
ATOM 2416 O O . THR B 1 48 ? 9.109 37.969 -5.988 1 96.88 48 THR B O 1
ATOM 2419 N N . GLY B 1 49 ? 10.75 38.312 -4.508 1 96.88 49 GLY B N 1
ATOM 2420 C CA . GLY B 1 49 ? 10.352 39.688 -4.246 1 96.88 49 GLY B CA 1
ATOM 2421 C C . GLY B 1 49 ? 9.297 39.812 -3.166 1 96.88 49 GLY B C 1
ATOM 2422 O O . GLY B 1 49 ? 8.82 40.906 -2.879 1 96.88 49 GLY B O 1
ATOM 2423 N N . VAL B 1 50 ? 8.969 38.719 -2.529 1 97.12 50 VAL B N 1
ATOM 2424 C CA . VAL B 1 50 ? 7.957 38.781 -1.479 1 97.12 50 VAL B CA 1
ATOM 2425 C C . VAL B 1 50 ? 8.547 39.406 -0.223 1 97.12 50 VAL B C 1
ATOM 2427 O O . VAL B 1 50 ? 9.766 39.438 -0.048 1 97.12 50 VAL B O 1
ATOM 2430 N N . ALA B 1 51 ? 7.676 39.906 0.638 1 97.44 51 ALA B N 1
ATOM 2431 C CA . ALA B 1 51 ? 8.109 40.562 1.852 1 97.44 51 ALA B CA 1
ATOM 2432 C C . ALA B 1 51 ? 8.742 39.594 2.836 1 97.44 51 ALA B C 1
ATOM 2434 O O . ALA B 1 51 ? 8.344 38.438 2.906 1 97.44 51 ALA B O 1
ATOM 2435 N N . LEU B 1 52 ? 9.742 40.125 3.561 1 97.56 52 LEU B N 1
ATOM 2436 C CA . LEU B 1 52 ? 10.453 39.344 4.582 1 97.56 52 LEU B CA 1
ATOM 2437 C C . LEU B 1 52 ? 10.352 40.031 5.938 1 97.56 52 LEU B C 1
ATOM 2439 O O . LEU B 1 52 ? 11.328 40.625 6.418 1 97.56 52 LEU B O 1
ATOM 2443 N N . PRO B 1 53 ? 9.242 39.875 6.531 1 97.44 53 PRO B N 1
ATOM 2444 C CA . PRO B 1 53 ? 9.109 40.5 7.848 1 97.44 53 PRO B CA 1
ATOM 2445 C C . PRO B 1 53 ? 10.109 39.969 8.867 1 97.44 53 PRO B C 1
ATOM 2447 O O . PRO B 1 53 ? 10.508 38.781 8.781 1 97.44 53 PRO B O 1
ATOM 2450 N N . GLN B 1 54 ? 10.406 40.75 9.906 1 96.31 54 GLN B N 1
ATOM 2451 C CA . GLN B 1 54 ? 11.383 40.344 10.922 1 96.31 54 GLN B CA 1
ATOM 2452 C C . GLN B 1 54 ? 10.75 39.469 12 1 96.31 54 GLN B C 1
ATOM 2454 O O . GLN B 1 54 ? 11.422 38.656 12.617 1 96.31 54 GLN B O 1
ATOM 2459 N N . THR B 1 55 ? 9.453 39.781 12.188 1 97.56 55 THR B N 1
ATOM 2460 C CA . THR B 1 55 ? 8.75 39.031 13.227 1 97.56 55 THR B CA 1
ATOM 2461 C C . THR B 1 55 ? 7.469 38.406 12.672 1 97.56 55 THR B C 1
ATOM 2463 O O . THR B 1 55 ? 6.973 38.844 11.625 1 97.56 55 THR B O 1
ATOM 2466 N N . LEU B 1 56 ? 6.996 37.438 13.414 1 98.5 56 LEU B N 1
ATOM 2467 C CA . LEU B 1 56 ? 5.727 36.844 13.047 1 98.5 56 LEU B CA 1
ATOM 2468 C C . LEU B 1 56 ? 4.57 37.812 13.211 1 98.5 56 LEU B C 1
ATOM 2470 O O . LEU B 1 56 ? 3.604 37.781 12.445 1 98.5 56 LEU B O 1
ATOM 2474 N N . ALA B 1 57 ? 4.676 38.688 14.133 1 98.25 57 ALA B N 1
ATOM 2475 C CA . ALA B 1 57 ? 3.662 39.719 14.312 1 98.25 57 ALA B CA 1
ATOM 2476 C C . ALA B 1 57 ? 3.582 40.625 13.078 1 98.25 57 ALA B C 1
ATOM 2478 O O . ALA B 1 57 ? 2.49 41 12.641 1 98.25 57 ALA B O 1
ATOM 2479 N N . GLU B 1 58 ? 4.723 41 12.578 1 98.19 58 GLU B N 1
ATOM 2480 C CA . GLU B 1 58 ? 4.773 41.812 11.375 1 98.19 58 GLU B CA 1
ATOM 2481 C C . GLU B 1 58 ? 4.18 41.094 10.172 1 98.19 58 GLU B C 1
ATOM 2483 O O . GLU B 1 58 ? 3.455 41.688 9.375 1 98.19 58 GLU B O 1
ATOM 2488 N N . LEU B 1 59 ? 4.523 39.812 10.078 1 98.31 59 LEU B N 1
ATOM 2489 C CA . LEU B 1 59 ? 3.939 39 9.008 1 98.31 59 LEU B CA 1
ATOM 2490 C C . LEU B 1 59 ? 2.418 38.969 9.117 1 98.31 59 LEU B C 1
ATOM 2492 O O . LEU B 1 59 ? 1.717 39.188 8.125 1 98.31 59 LEU B O 1
ATOM 2496 N N . ALA B 1 60 ? 1.945 38.75 10.273 1 98.25 60 ALA B N 1
ATOM 2497 C CA . ALA B 1 60 ? 0.511 38.656 10.531 1 98.25 60 ALA B CA 1
ATOM 2498 C C . ALA B 1 60 ? -0.206 39.938 10.156 1 98.25 60 ALA B C 1
ATOM 2500 O O . ALA B 1 60 ? -1.298 39.906 9.586 1 98.25 60 ALA B O 1
ATOM 2501 N N . ALA B 1 61 ? 0.414 41.062 10.422 1 96.81 61 ALA B N 1
ATOM 2502 C CA . ALA B 1 61 ? -0.198 42.344 10.18 1 96.81 61 ALA B CA 1
ATOM 2503 C C . ALA B 1 61 ? -0.342 42.625 8.68 1 96.81 61 ALA B C 1
ATOM 2505 O O . ALA B 1 61 ? -1.207 43.406 8.266 1 96.81 61 ALA B O 1
ATOM 2506 N N . ALA B 1 62 ? 0.453 41.969 7.949 1 95.62 62 ALA B N 1
ATOM 2507 C CA . ALA B 1 62 ? 0.497 42.219 6.516 1 95.62 62 ALA B CA 1
ATOM 2508 C C . ALA B 1 62 ? -0.376 41.25 5.746 1 95.62 62 ALA B C 1
ATOM 2510 O O . ALA B 1 62 ? -0.497 41.312 4.523 1 95.62 62 ALA B O 1
ATOM 2511 N N . CYS B 1 63 ? -1.015 40.281 6.418 1 97.06 63 CYS B N 1
ATOM 2512 C CA . CYS B 1 63 ? -1.688 39.188 5.727 1 97.06 63 CYS B CA 1
ATOM 2513 C C . CYS B 1 63 ? -3.113 39.031 6.234 1 97.06 63 CYS B C 1
ATOM 2515 O O . CYS B 1 63 ? -3.414 39.344 7.379 1 97.06 63 CYS B O 1
ATOM 2517 N N . ASP B 1 64 ? -3.977 38.469 5.359 1 96.12 64 ASP B N 1
ATOM 2518 C CA . ASP B 1 64 ? -5.34 38.062 5.703 1 96.12 64 ASP B CA 1
ATOM 2519 C C . ASP B 1 64 ? -5.398 36.594 6.109 1 96.12 64 ASP B C 1
ATOM 2521 O O . ASP B 1 64 ? -6.277 36.188 6.871 1 96.12 64 ASP B O 1
ATOM 2525 N N . VAL B 1 65 ? -4.566 35.875 5.469 1 98.56 65 VAL B N 1
ATOM 2526 C CA . VAL B 1 65 ? -4.449 34.438 5.699 1 98.56 65 VAL B CA 1
ATOM 2527 C C . VAL B 1 65 ? -2.99 34.094 5.969 1 98.56 65 VAL B C 1
ATOM 2529 O O . VAL B 1 65 ? -2.086 34.594 5.309 1 98.56 65 VAL B O 1
ATOM 2532 N N . VAL B 1 66 ? -2.746 33.25 6.977 1 98.88 66 VAL B N 1
ATOM 2533 C CA . VAL B 1 66 ? -1.401 32.75 7.23 1 98.88 66 VAL B CA 1
ATOM 2534 C C . VAL B 1 66 ? -1.401 31.219 7.176 1 98.88 66 VAL B C 1
ATOM 2536 O O . VAL B 1 66 ? -2.205 30.578 7.844 1 98.88 66 VAL B O 1
ATOM 2539 N N . VAL B 1 67 ? -0.51 30.641 6.344 1 98.88 67 VAL B N 1
ATOM 2540 C CA . VAL B 1 67 ? -0.278 29.203 6.285 1 98.88 67 VAL B CA 1
ATOM 2541 C C . VAL B 1 67 ? 0.958 28.844 7.105 1 98.88 67 VAL B C 1
ATOM 2543 O O . VAL B 1 67 ? 2.012 29.469 6.957 1 98.88 67 VAL B O 1
ATOM 2546 N N . THR B 1 68 ? 0.786 27.938 8.008 1 98.88 68 THR B N 1
ATOM 2547 C CA . THR B 1 68 ? 1.92 27.484 8.812 1 98.88 68 THR B CA 1
ATOM 2548 C C . THR B 1 68 ? 2.295 26.047 8.469 1 98.88 68 THR B C 1
ATOM 2550 O O . THR B 1 68 ? 1.421 25.219 8.211 1 98.88 68 THR B O 1
ATOM 2553 N N . CYS B 1 69 ? 3.555 25.719 8.391 1 98.62 69 CYS B N 1
ATOM 2554 C CA . CYS B 1 69 ? 4.141 24.406 8.141 1 98.62 69 CYS B CA 1
ATOM 2555 C C . CYS B 1 69 ? 5.406 24.203 8.969 1 98.62 69 CYS B C 1
ATOM 2557 O O . CYS B 1 69 ? 6.512 24.453 8.492 1 98.62 69 CYS B O 1
ATOM 2559 N N . VAL B 1 70 ? 5.176 23.719 10.211 1 97.88 70 VAL B N 1
ATOM 2560 C CA . VAL B 1 70 ? 6.281 23.562 11.148 1 97.88 70 VAL B CA 1
ATOM 2561 C C . VAL B 1 70 ? 6.312 22.141 11.68 1 97.88 70 VAL B C 1
ATOM 2563 O O . VAL B 1 70 ? 5.508 21.297 11.273 1 97.88 70 VAL B O 1
ATOM 2566 N N . SER B 1 71 ? 7.199 21.75 12.578 1 94.5 71 SER B N 1
ATOM 2567 C CA . SER B 1 71 ? 7.598 20.359 12.758 1 94.5 71 SER B CA 1
ATOM 2568 C C . SER B 1 71 ? 6.805 19.688 13.883 1 94.5 71 SER B C 1
ATOM 2570 O O . SER B 1 71 ? 6.574 18.484 13.859 1 94.5 71 SER B O 1
ATOM 2572 N N . ALA B 1 72 ? 6.426 20.516 14.922 1 96.5 72 ALA B N 1
ATOM 2573 C CA . ALA B 1 72 ? 5.949 19.828 16.125 1 96.5 72 ALA B CA 1
ATOM 2574 C C . ALA B 1 72 ? 4.852 20.641 16.812 1 96.5 72 ALA B C 1
ATOM 2576 O O . ALA B 1 72 ? 4.629 21.812 16.484 1 96.5 72 ALA B O 1
ATOM 2577 N N . ASP B 1 73 ? 4.211 20 17.719 1 98.44 73 ASP B N 1
ATOM 2578 C CA . ASP B 1 73 ? 3.111 20.594 18.484 1 98.44 73 ASP B CA 1
ATOM 2579 C C . ASP B 1 73 ? 3.523 21.922 19.109 1 98.44 73 ASP B C 1
ATOM 2581 O O . ASP B 1 73 ? 2.84 22.922 18.938 1 98.44 73 ASP B O 1
ATOM 2585 N N . ARG B 1 74 ? 4.652 21.922 19.766 1 97.88 74 ARG B N 1
ATOM 2586 C CA . ARG B 1 74 ? 5.109 23.125 20.438 1 97.88 74 ARG B CA 1
ATOM 2587 C C . ARG B 1 74 ? 5.375 24.25 19.438 1 97.88 74 ARG B C 1
ATOM 2589 O O . ARG B 1 74 ? 5.094 25.406 19.719 1 97.88 74 ARG B O 1
ATOM 2596 N N . ASP B 1 75 ? 5.863 23.875 18.297 1 98.12 75 ASP B N 1
ATOM 2597 C CA . ASP B 1 75 ? 6.168 24.875 17.266 1 98.12 75 ASP B CA 1
ATOM 2598 C C . ASP B 1 75 ? 4.895 25.562 16.781 1 98.12 75 ASP B C 1
ATOM 2600 O O . ASP B 1 75 ? 4.883 26.781 16.578 1 98.12 75 ASP B O 1
ATOM 2604 N N . VAL B 1 76 ? 3.852 24.812 16.594 1 98.75 76 VAL B N 1
ATOM 2605 C CA . VAL B 1 76 ? 2.586 25.359 16.125 1 98.75 76 VAL B CA 1
ATOM 2606 C C . VAL B 1 76 ? 2.035 26.359 17.141 1 98.75 76 VAL B C 1
ATOM 2608 O O . VAL B 1 76 ? 1.639 27.469 16.781 1 98.75 76 VAL B O 1
ATOM 2611 N N . LEU B 1 77 ? 2.037 25.969 18.391 1 98.75 77 LEU B N 1
ATOM 2612 C CA . LEU B 1 77 ? 1.486 26.844 19.438 1 98.75 77 LEU B CA 1
ATOM 2613 C C . LEU B 1 77 ? 2.328 28.094 19.594 1 98.75 77 LEU B C 1
ATOM 2615 O O . LEU B 1 77 ? 1.787 29.188 19.766 1 98.75 77 LEU B O 1
ATOM 2619 N N . ASP B 1 78 ? 3.674 27.953 19.5 1 98.56 78 ASP B N 1
ATOM 2620 C CA . ASP B 1 78 ? 4.562 29.109 19.578 1 98.56 78 ASP B CA 1
ATOM 2621 C C . ASP B 1 78 ? 4.289 30.078 18.438 1 98.56 78 ASP B C 1
ATOM 2623 O O . ASP B 1 78 ? 4.242 31.297 18.656 1 98.56 78 ASP B O 1
ATOM 2627 N N . VAL B 1 79 ? 4.141 29.531 17.281 1 98.75 79 VAL B N 1
ATOM 2628 C CA . VAL B 1 79 ? 3.891 30.359 16.109 1 98.75 79 VAL B CA 1
ATOM 2629 C C . VAL B 1 79 ? 2.539 31.062 16.25 1 98.75 79 VAL B C 1
ATOM 2631 O O . VAL B 1 79 ? 2.424 32.25 15.984 1 98.75 79 VAL B O 1
ATOM 2634 N N . VAL B 1 80 ? 1.56 30.312 16.625 1 98.81 80 VAL B N 1
ATOM 2635 C CA . VAL B 1 80 ? 0.217 30.875 16.766 1 98.81 80 VAL B CA 1
ATOM 2636 C C . VAL B 1 80 ? 0.235 32 17.797 1 98.81 80 VAL B C 1
ATOM 2638 O O . VAL B 1 80 ? -0.331 33.062 17.547 1 98.81 80 VAL B O 1
ATOM 2641 N N . ASP B 1 81 ? 0.898 31.828 18.906 1 98.62 81 ASP B N 1
ATOM 2642 C CA . ASP B 1 81 ? 0.992 32.875 19.938 1 98.62 81 ASP B CA 1
ATOM 2643 C C . ASP B 1 81 ? 1.658 34.125 19.375 1 98.62 81 ASP B C 1
ATOM 2645 O O . ASP B 1 81 ? 1.199 35.219 19.641 1 98.62 81 ASP B O 1
ATOM 2649 N N . ALA B 1 82 ? 2.674 33.906 18.641 1 98.62 82 ALA B N 1
ATOM 2650 C CA . ALA B 1 82 ? 3.395 35.031 18.062 1 98.62 82 ALA B CA 1
ATOM 2651 C C . ALA B 1 82 ? 2.533 35.781 17.031 1 98.62 82 ALA B C 1
ATOM 2653 O O . ALA B 1 82 ? 2.574 37 16.938 1 98.62 82 ALA B O 1
ATOM 2654 N N . LEU B 1 83 ? 1.746 35.062 16.266 1 98.69 83 LEU B N 1
ATOM 2655 C CA . LEU B 1 83 ? 0.885 35.625 15.242 1 98.69 83 LEU B CA 1
ATOM 2656 C C . LEU B 1 83 ? -0.229 36.469 15.875 1 98.69 83 LEU B C 1
ATOM 2658 O O . LEU B 1 83 ? -0.664 37.469 15.305 1 98.69 83 LEU B O 1
ATOM 2662 N N . CYS B 1 84 ? -0.677 36.062 17.016 1 98.06 84 CYS B N 1
ATOM 2663 C CA . CYS B 1 84 ? -1.795 36.719 17.688 1 98.06 84 CYS B CA 1
ATOM 2664 C C . CYS B 1 84 ? -1.486 38.156 17.953 1 98.06 84 CYS B C 1
ATOM 2666 O O . CYS B 1 84 ? -2.396 39 18.016 1 98.06 84 CYS B O 1
ATOM 2668 N N . ALA B 1 85 ? -0.213 38.469 18 1 97 85 ALA B N 1
ATOM 2669 C CA . ALA B 1 85 ? 0.205 39.844 18.312 1 97 85 ALA B CA 1
ATOM 2670 C C . ALA B 1 85 ? -0.024 40.781 17.109 1 97 85 ALA B C 1
ATOM 2672 O O . ALA B 1 85 ? -0.037 42 17.266 1 97 85 ALA B O 1
ATOM 2673 N N . GLY B 1 86 ? -0.261 40.219 15.961 1 97.56 86 GLY B N 1
ATOM 2674 C CA . GLY B 1 86 ? -0.358 41.031 14.766 1 97.56 86 GLY B CA 1
ATOM 2675 C C . GLY B 1 86 ? -1.62 40.781 13.961 1 97.56 86 GLY B C 1
ATOM 2676 O O . GLY B 1 86 ? -2.008 41.594 13.125 1 97.56 86 GLY B O 1
ATOM 2677 N N . LEU B 1 87 ? -2.318 39.688 14.195 1 97.12 87 LEU B N 1
ATOM 2678 C CA . LEU B 1 87 ? -3.494 39.312 13.422 1 97.12 87 LEU B CA 1
ATOM 2679 C C . LEU B 1 87 ? -4.66 40.25 13.695 1 97.12 87 LEU B C 1
ATOM 2681 O O . LEU B 1 87 ? -4.797 40.781 14.805 1 97.12 87 LEU B O 1
ATOM 2685 N N . GLN B 1 88 ? -5.477 40.438 12.727 1 95.88 88 GLN B N 1
ATOM 2686 C CA . GLN B 1 88 ? -6.711 41.219 12.844 1 95.88 88 GLN B CA 1
ATOM 2687 C C . GLN B 1 88 ? -7.926 40.281 12.945 1 95.88 88 GLN B C 1
ATOM 2689 O O . GLN B 1 88 ? -7.891 39.156 12.469 1 95.88 88 GLN B O 1
ATOM 2694 N N . PRO B 1 89 ? -8.945 40.812 13.609 1 96.88 89 PRO B N 1
ATOM 2695 C CA . PRO B 1 89 ? -10.188 40.031 13.555 1 96.88 89 PRO B CA 1
ATOM 2696 C C . PRO B 1 89 ? -10.609 39.688 12.133 1 96.88 89 PRO B C 1
ATOM 2698 O O . PRO B 1 89 ? -10.477 40.531 11.227 1 96.88 89 PRO B O 1
ATOM 2701 N N . GLY B 1 90 ? -11.023 38.438 12 1 97 90 GLY B N 1
ATOM 2702 C CA . GLY B 1 90 ? -11.43 38 10.68 1 97 90 GLY B CA 1
ATOM 2703 C C . GLY B 1 90 ? -10.328 37.281 9.938 1 97 90 GLY B C 1
ATOM 2704 O O . GLY B 1 90 ? -10.586 36.625 8.922 1 97 90 GLY B O 1
ATOM 2705 N N . SER B 1 91 ? -9.086 37.312 10.406 1 98.06 91 SER B N 1
ATOM 2706 C CA . SER B 1 91 ? -7.973 36.594 9.789 1 98.06 91 SER B CA 1
ATOM 2707 C C . SER B 1 91 ? -8.156 35.062 9.891 1 98.06 91 SER B C 1
ATOM 2709 O O . SER B 1 91 ? -8.953 34.594 10.703 1 98.06 91 SER B O 1
ATOM 2711 N N . LEU B 1 92 ? -7.508 34.375 9.008 1 98.69 92 LEU B N 1
ATOM 2712 C CA . LEU B 1 92 ? -7.543 32.906 8.977 1 98.69 92 LEU B CA 1
ATOM 2713 C C . LEU B 1 92 ? -6.133 32.344 9.055 1 98.69 92 LEU B C 1
ATOM 2715 O O . LEU B 1 92 ? -5.246 32.75 8.305 1 98.69 92 LEU B O 1
ATOM 2719 N N . VAL B 1 93 ? -5.918 31.453 10.016 1 98.94 93 VAL B N 1
ATOM 2720 C CA . VAL B 1 93 ? -4.672 30.688 10.07 1 98.94 93 VAL B CA 1
ATOM 2721 C C . VAL B 1 93 ? -4.93 29.25 9.633 1 98.94 93 VAL B C 1
ATOM 2723 O O . VAL B 1 93 ? -5.824 28.594 10.156 1 98.94 93 VAL B O 1
ATOM 2726 N N . ILE B 1 94 ? -4.188 28.812 8.609 1 98.94 94 ILE B N 1
ATOM 2727 C CA . ILE B 1 94 ? -4.223 27.438 8.086 1 98.94 94 ILE B CA 1
ATOM 2728 C C . ILE B 1 94 ? -2.953 26.703 8.508 1 98.94 94 ILE B C 1
ATOM 2730 O O . ILE B 1 94 ? -1.862 27 8.016 1 98.94 94 ILE B O 1
ATOM 2734 N N . ASP B 1 95 ? -3.088 25.734 9.367 1 98.94 95 ASP B N 1
ATOM 2735 C CA . ASP B 1 95 ? -1.912 24.969 9.789 1 98.94 95 ASP B CA 1
ATOM 2736 C C . ASP B 1 95 ? -1.796 23.656 9.023 1 98.94 95 ASP B C 1
ATOM 2738 O O . ASP B 1 95 ? -2.65 22.781 9.156 1 98.94 95 ASP B O 1
ATOM 2742 N N . THR B 1 96 ? -0.69 23.5 8.328 1 98.88 96 THR B N 1
ATOM 2743 C CA . THR B 1 96 ? -0.493 22.312 7.504 1 98.88 96 THR B CA 1
ATOM 2744 C C . THR B 1 96 ? 0.463 21.344 8.18 1 98.88 96 THR B C 1
ATOM 2746 O O . THR B 1 96 ? 0.832 20.312 7.602 1 98.88 96 THR B O 1
ATOM 2749 N N . SER B 1 97 ? 0.886 21.672 9.406 1 98.75 97 SER B N 1
ATOM 2750 C CA . SER B 1 97 ? 1.765 20.781 10.172 1 98.75 97 SER B CA 1
ATOM 2751 C C . SER B 1 97 ? 1.042 19.516 10.594 1 98.75 97 SER B C 1
ATOM 2753 O O . SER B 1 97 ? -0.188 19.438 10.531 1 98.75 97 SER B O 1
ATOM 2755 N N . THR B 1 98 ? 1.818 18.484 10.906 1 98.56 98 THR B N 1
ATOM 2756 C CA . THR B 1 98 ? 1.264 17.297 11.523 1 98.56 98 THR B CA 1
ATOM 2757 C C . THR B 1 98 ? 1.428 17.344 13.039 1 98.56 98 THR B C 1
ATOM 2759 O O . THR B 1 98 ? 2.541 17.219 13.555 1 98.56 98 THR B O 1
ATOM 2762 N N . VAL B 1 99 ? 0.306 17.547 13.75 1 98.81 99 VAL B N 1
ATOM 2763 C CA . VAL B 1 99 ? 0.298 17.688 15.203 1 98.81 99 VAL B CA 1
ATOM 2764 C C . VAL B 1 99 ? -0.884 16.922 15.797 1 98.81 99 VAL B C 1
ATOM 2766 O O . VAL B 1 99 ? -1.709 16.375 15.055 1 98.81 99 VAL B O 1
ATOM 2769 N N . ALA B 1 100 ? -0.922 16.812 17.109 1 98.75 100 ALA B N 1
ATOM 2770 C CA . ALA B 1 100 ? -2.045 16.156 17.781 1 98.75 100 ALA B CA 1
ATOM 2771 C C . ALA B 1 100 ? -3.338 16.938 17.562 1 98.75 100 ALA B C 1
ATOM 2773 O O . ALA B 1 100 ? -3.324 18.172 17.516 1 98.75 100 ALA B O 1
ATOM 2774 N N . PRO B 1 101 ? -4.473 16.234 17.469 1 98.75 101 PRO B N 1
ATOM 2775 C CA . PRO B 1 101 ? -5.758 16.938 17.391 1 98.75 101 PRO B CA 1
ATOM 2776 C C . PRO B 1 101 ? -5.949 17.953 18.516 1 98.75 101 PRO B C 1
ATOM 2778 O O . PRO B 1 101 ? -6.488 19.031 18.297 1 98.75 101 PRO B O 1
ATOM 2781 N N . ALA B 1 102 ? -5.5 17.641 19.672 1 98.56 102 ALA B N 1
ATOM 2782 C CA . ALA B 1 102 ? -5.617 18.531 20.828 1 98.56 102 ALA B CA 1
ATOM 2783 C C . ALA B 1 102 ? -4.836 19.828 20.594 1 98.56 102 ALA B C 1
ATOM 2785 O O . ALA B 1 102 ? -5.254 20.891 21.031 1 98.56 102 ALA B O 1
ATOM 2786 N N . THR B 1 103 ? -3.691 19.688 20.016 1 98.88 103 THR B N 1
ATOM 2787 C CA . THR B 1 103 ? -2.891 20.859 19.688 1 98.88 103 THR B CA 1
ATOM 2788 C C . THR B 1 103 ? -3.639 21.781 18.719 1 98.88 103 THR B C 1
ATOM 2790 O O . THR B 1 103 ? -3.65 23 18.891 1 98.88 103 THR B O 1
ATOM 2793 N N . ALA B 1 104 ? -4.242 21.203 17.688 1 98.88 104 ALA B N 1
ATOM 2794 C CA . ALA B 1 104 ? -5.035 21.969 16.75 1 98.88 104 ALA B CA 1
ATOM 2795 C C . ALA B 1 104 ? -6.172 22.703 17.453 1 98.88 104 ALA B C 1
ATOM 2797 O O . ALA B 1 104 ? -6.414 23.891 17.188 1 98.88 104 ALA B O 1
ATOM 2798 N N . ARG B 1 105 ? -6.852 22.031 18.328 1 98.88 105 ARG B N 1
ATOM 2799 C CA . ARG B 1 105 ? -7.957 22.641 19.047 1 98.88 105 ARG B CA 1
ATOM 2800 C C . ARG B 1 105 ? -7.465 23.781 19.953 1 98.88 105 ARG B C 1
ATOM 2802 O O . ARG B 1 105 ? -8.117 24.812 20.062 1 98.88 105 ARG B O 1
ATOM 2809 N N . SER B 1 106 ? -6.336 23.547 20.578 1 98.88 106 SER B N 1
ATOM 2810 C CA . SER B 1 106 ? -5.746 24.594 21.406 1 98.88 106 SER B CA 1
ATOM 2811 C C . SER B 1 106 ? -5.398 25.828 20.578 1 98.88 106 SER B C 1
ATOM 2813 O O . SER B 1 106 ? -5.648 26.953 21 1 98.88 106 SER B O 1
ATOM 2815 N N . ALA B 1 107 ? -4.828 25.609 19.453 1 98.94 107 ALA B N 1
ATOM 2816 C CA . ALA B 1 107 ? -4.508 26.719 18.547 1 98.94 107 ALA B CA 1
ATOM 2817 C C . ALA B 1 107 ? -5.77 27.469 18.141 1 98.94 107 ALA B C 1
ATOM 2819 O O . ALA B 1 107 ? -5.793 28.703 18.141 1 98.94 107 ALA B O 1
ATOM 2820 N N . ALA B 1 108 ? -6.789 26.734 17.797 1 98.88 108 ALA B N 1
ATOM 2821 C CA . ALA B 1 108 ? -8.062 27.328 17.406 1 98.88 108 ALA B CA 1
ATOM 2822 C C . ALA B 1 108 ? -8.625 28.219 18.516 1 98.88 108 ALA B C 1
ATOM 2824 O O . ALA B 1 108 ? -9.141 29.312 18.25 1 98.88 108 ALA B O 1
ATOM 2825 N N . GLN B 1 109 ? -8.531 27.734 19.734 1 98.69 109 GLN B N 1
ATOM 2826 C CA . GLN B 1 109 ? -9.047 28.484 20.875 1 98.69 109 GLN B CA 1
ATOM 2827 C C . GLN B 1 109 ? -8.281 29.781 21.062 1 98.69 109 GLN B C 1
ATOM 2829 O O . GLN B 1 109 ? -8.883 30.828 21.344 1 98.69 109 GLN B O 1
ATOM 2834 N N . ARG B 1 110 ? -7.016 29.766 20.938 1 98.62 110 ARG B N 1
ATOM 2835 C CA . ARG B 1 110 ? -6.176 30.953 21.078 1 98.62 110 ARG B CA 1
ATOM 2836 C C . ARG B 1 110 ? -6.535 32 20.031 1 98.62 110 ARG B C 1
ATOM 2838 O O . ARG B 1 110 ? -6.621 33.188 20.344 1 98.62 110 ARG B O 1
ATOM 2845 N N . LEU B 1 111 ? -6.758 31.531 18.844 1 98.75 111 LEU B N 1
ATOM 2846 C CA . LEU B 1 111 ? -7.062 32.469 17.75 1 98.75 111 LEU B CA 1
ATOM 2847 C C . LEU B 1 111 ? -8.484 33 17.891 1 98.75 111 LEU B C 1
ATOM 2849 O O . LEU B 1 111 ? -8.734 34.156 17.594 1 98.75 111 LEU B O 1
ATOM 2853 N N . ALA B 1 112 ? -9.375 32.125 18.312 1 98.44 112 ALA B N 1
ATOM 2854 C CA . ALA B 1 112 ? -10.758 32.562 18.516 1 98.44 112 ALA B CA 1
ATOM 2855 C C . ALA B 1 112 ? -10.836 33.719 19.516 1 98.44 112 ALA B C 1
ATOM 2857 O O . ALA B 1 112 ? -11.68 34.594 19.375 1 98.44 112 ALA B O 1
ATOM 2858 N N . ALA B 1 113 ? -9.945 33.75 20.469 1 98.06 113 ALA B N 1
ATOM 2859 C CA . ALA B 1 113 ? -9.922 34.781 21.531 1 98.06 113 ALA B CA 1
ATOM 2860 C C . ALA B 1 113 ? -9.688 36.156 20.938 1 98.06 113 ALA B C 1
ATOM 2862 O O . ALA B 1 113 ? -10.062 37.156 21.547 1 98.06 113 ALA B O 1
ATOM 2863 N N . ILE B 1 114 ? -9.141 36.25 19.766 1 97.56 114 ILE B N 1
ATOM 2864 C CA . ILE B 1 114 ? -8.875 37.531 19.156 1 97.56 114 ILE B CA 1
ATOM 2865 C C . ILE B 1 114 ? -9.719 37.719 17.906 1 97.56 114 ILE B C 1
ATOM 2867 O O . ILE B 1 114 ? -9.445 38.594 17.078 1 97.56 114 ILE B O 1
ATOM 2871 N N . GLY B 1 115 ? -10.648 36.812 17.672 1 98.12 115 GLY B N 1
ATOM 2872 C CA . GLY B 1 115 ? -11.586 36.906 16.578 1 98.12 115 GLY B CA 1
ATOM 2873 C C . GLY B 1 115 ? -11.039 36.375 15.266 1 98.12 115 GLY B C 1
ATOM 2874 O O . GLY B 1 115 ? -11.508 36.781 14.188 1 98.12 115 GLY B O 1
ATOM 2875 N N . ALA B 1 116 ? -10.031 35.594 15.305 1 98.38 116 ALA B N 1
ATOM 2876 C CA . ALA B 1 116 ? -9.477 34.938 14.109 1 98.38 116 ALA B CA 1
ATOM 2877 C C . ALA B 1 116 ? -9.867 33.469 14.047 1 98.38 116 ALA B C 1
ATOM 2879 O O . ALA B 1 116 ? -10.211 32.875 15.07 1 98.38 116 ALA B O 1
ATOM 2880 N N . ASP B 1 117 ? -9.859 32.906 12.844 1 98.69 117 ASP B N 1
ATOM 2881 C CA . ASP B 1 117 ? -10.234 31.531 12.633 1 98.69 117 ASP B CA 1
ATOM 2882 C C . ASP B 1 117 ? -9 30.656 12.398 1 98.69 117 ASP B C 1
ATOM 2884 O O . ASP B 1 117 ? -7.938 31.156 12.023 1 98.69 117 ASP B O 1
ATOM 2888 N N . PHE B 1 118 ? -9.203 29.406 12.734 1 98.88 118 PHE B N 1
ATOM 2889 C CA . PHE B 1 118 ? -8.148 28.406 12.57 1 98.88 118 PHE B CA 1
ATOM 2890 C C . PHE B 1 118 ? -8.695 27.156 11.891 1 98.88 118 PHE B C 1
ATOM 2892 O O . PHE B 1 118 ? -9.812 26.719 12.18 1 98.88 118 PHE B O 1
ATOM 2899 N N . ILE B 1 119 ? -7.883 26.578 10.953 1 98.75 119 ILE B N 1
ATOM 2900 C CA . ILE B 1 119 ? -8.164 25.234 10.453 1 98.75 119 ILE B CA 1
ATOM 2901 C C . ILE B 1 119 ? -6.883 24.406 10.477 1 98.75 119 ILE B C 1
ATOM 2903 O O . ILE B 1 119 ? -5.789 24.922 10.25 1 98.75 119 ILE B O 1
ATOM 2907 N N . ASP B 1 120 ? -7.008 23.156 10.898 1 98.94 120 ASP B N 1
ATOM 2908 C CA . ASP B 1 120 ? -5.922 22.203 10.656 1 98.94 120 ASP B CA 1
ATOM 2909 C C . ASP B 1 120 ? -6.066 21.547 9.281 1 98.94 120 ASP B C 1
ATOM 2911 O O . ASP B 1 120 ? -7.16 21.125 8.898 1 98.94 120 ASP B O 1
ATOM 2915 N N . ALA B 1 121 ? -4.922 21.5 8.539 1 98.88 121 ALA B N 1
ATOM 2916 C CA . ALA B 1 121 ? -4.934 21.031 7.16 1 98.88 121 ALA B CA 1
ATOM 2917 C C . ALA B 1 121 ? -3.672 20.234 6.84 1 98.88 121 ALA B C 1
ATOM 2919 O O . ALA B 1 121 ? -2.979 20.516 5.859 1 98.88 121 ALA B O 1
ATOM 2920 N N . PRO B 1 122 ? -3.441 19.172 7.629 1 98.75 122 PRO B N 1
ATOM 2921 C CA . PRO B 1 122 ? -2.254 18.375 7.301 1 98.75 122 PRO B CA 1
ATOM 2922 C C . PRO B 1 122 ? -2.311 17.781 5.898 1 98.75 122 PRO B C 1
ATOM 2924 O O . PRO B 1 122 ? -3.363 17.797 5.254 1 98.75 122 PRO B O 1
ATOM 2927 N N . LEU B 1 123 ? -1.129 17.328 5.488 1 97.81 123 LEU B N 1
ATOM 2928 C CA . LEU B 1 123 ? -0.933 17.031 4.074 1 97.81 123 LEU B CA 1
ATOM 2929 C C . LEU B 1 123 ? -0.497 15.578 3.883 1 97.81 123 LEU B C 1
ATOM 2931 O O . LEU B 1 123 ? 0.072 14.969 4.793 1 97.81 123 LEU B O 1
ATOM 2935 N N . THR B 1 124 ? -0.783 15.008 2.73 1 97.19 124 THR B N 1
ATOM 2936 C CA . THR B 1 124 ? -0.174 13.766 2.27 1 97.19 124 THR B CA 1
ATOM 2937 C C . THR B 1 124 ? 0.127 13.836 0.775 1 97.19 124 THR B C 1
ATOM 2939 O O . THR B 1 124 ? -0.462 14.641 0.054 1 97.19 124 THR B O 1
ATOM 2942 N N . GLY B 1 125 ? 1.094 13.062 0.311 1 93.69 125 GLY B N 1
ATOM 2943 C CA . GLY B 1 125 ? 1.612 13.109 -1.046 1 93.69 125 GLY B CA 1
ATOM 2944 C C . GLY B 1 125 ? 3.098 13.414 -1.107 1 93.69 125 GLY B C 1
ATOM 2945 O O . GLY B 1 125 ? 3.697 13.391 -2.184 1 93.69 125 GLY B O 1
ATOM 2946 N N . GLY B 1 126 ? 3.672 13.742 -0.019 1 91.12 126 GLY B N 1
ATOM 2947 C CA . GLY B 1 126 ? 5.113 13.883 0.119 1 91.12 126 GLY B CA 1
ATOM 2948 C C . GLY B 1 126 ? 5.656 15.133 -0.556 1 91.12 126 GLY B C 1
ATOM 2949 O O . GLY B 1 126 ? 4.891 15.977 -1.026 1 91.12 126 GLY B O 1
ATOM 2950 N N . VAL B 1 127 ? 6.934 15.219 -0.543 1 92.25 127 VAL B N 1
ATOM 2951 C CA . VAL B 1 127 ? 7.645 16.359 -1.123 1 92.25 127 VAL B CA 1
ATOM 2952 C C . VAL B 1 127 ? 7.359 16.438 -2.621 1 92.25 127 VAL B C 1
ATOM 2954 O O . VAL B 1 127 ? 7.238 17.516 -3.182 1 92.25 127 VAL B O 1
ATOM 2957 N N . GLU B 1 128 ? 7.207 15.297 -3.223 1 91.75 128 GLU B N 1
ATOM 2958 C CA . GLU B 1 128 ? 6.855 15.266 -4.641 1 91.75 128 GLU B CA 1
ATOM 2959 C C . GLU B 1 128 ? 5.504 15.922 -4.891 1 91.75 128 GLU B C 1
ATOM 2961 O O . GLU B 1 128 ? 5.363 16.734 -5.805 1 91.75 128 GLU B O 1
ATOM 2966 N N . GLY B 1 129 ? 4.555 15.578 -4.059 1 94.06 129 GLY B N 1
ATOM 2967 C CA . GLY B 1 129 ? 3.254 16.219 -4.18 1 94.06 129 GLY B CA 1
ATOM 2968 C C . GLY B 1 129 ? 3.303 17.719 -3.957 1 94.06 129 GLY B C 1
ATOM 2969 O O . GLY B 1 129 ? 2.611 18.469 -4.641 1 94.06 129 GLY B O 1
ATOM 2970 N N . ALA B 1 130 ? 4.117 18.141 -3.041 1 96.44 130 ALA B N 1
ATOM 2971 C CA . ALA B 1 130 ? 4.27 19.562 -2.758 1 96.44 130 ALA B CA 1
ATOM 2972 C C . ALA B 1 130 ? 4.855 20.297 -3.959 1 96.44 130 ALA B C 1
ATOM 2974 O O . ALA B 1 130 ? 4.367 21.375 -4.336 1 96.44 130 ALA B O 1
ATOM 2975 N N . ARG B 1 131 ? 5.871 19.703 -4.547 1 96.56 131 ARG B N 1
ATOM 2976 C CA . ARG B 1 131 ? 6.523 20.312 -5.699 1 96.56 131 ARG B CA 1
ATOM 2977 C C . ARG B 1 131 ? 5.578 20.391 -6.891 1 96.56 131 ARG B C 1
ATOM 2979 O O . ARG B 1 131 ? 5.566 21.391 -7.617 1 96.56 131 ARG B O 1
ATOM 2986 N N . ASN B 1 132 ? 4.727 19.391 -7.035 1 96.88 132 ASN B N 1
ATOM 2987 C CA . ASN B 1 132 ? 3.879 19.281 -8.219 1 96.88 132 ASN B CA 1
ATOM 2988 C C . ASN B 1 132 ? 2.523 19.953 -8 1 96.88 132 ASN B C 1
ATOM 2990 O O . ASN B 1 132 ? 1.742 20.109 -8.938 1 96.88 132 ASN B O 1
ATOM 2994 N N . GLY B 1 133 ? 2.27 20.328 -6.816 1 97.75 133 GLY B N 1
ATOM 2995 C CA . GLY B 1 133 ? 0.981 20.922 -6.508 1 97.75 133 GLY B CA 1
ATOM 2996 C C . GLY B 1 133 ? -0.159 19.922 -6.508 1 97.75 133 GLY B C 1
ATOM 2997 O O . GLY B 1 133 ? -1.278 20.25 -6.906 1 97.75 133 GLY B O 1
ATOM 2998 N N . THR B 1 134 ? 0.143 18.672 -6.102 1 97.06 134 THR B N 1
ATOM 2999 C CA . THR B 1 134 ? -0.854 17.609 -6.211 1 97.06 134 THR B CA 1
ATOM 3000 C C . THR B 1 134 ? -1.13 16.984 -4.848 1 97.06 134 THR B C 1
ATOM 3002 O O . THR B 1 134 ? -1.561 15.828 -4.766 1 97.06 134 THR B O 1
ATOM 3005 N N . LEU B 1 135 ? -0.908 17.703 -3.775 1 97.81 135 LEU B N 1
ATOM 3006 C CA . LEU B 1 135 ? -1.095 17.172 -2.426 1 97.81 135 LEU B CA 1
ATOM 3007 C C . LEU B 1 135 ? -2.566 16.875 -2.156 1 97.81 135 LEU B C 1
ATOM 3009 O O . LEU B 1 135 ? -3.447 17.453 -2.797 1 97.81 135 LEU B O 1
ATOM 3013 N N . SER B 1 136 ? -2.787 15.906 -1.292 1 98.12 136 SER B N 1
ATOM 3014 C CA . SER B 1 136 ? -4.074 15.789 -0.613 1 98.12 136 SER B CA 1
ATOM 3015 C C . SER B 1 136 ? -4.07 16.547 0.711 1 98.12 136 SER B C 1
ATOM 3017 O O . SER B 1 136 ? -3.193 16.328 1.552 1 98.12 136 SER B O 1
ATOM 3019 N N . VAL B 1 137 ? -5.023 17.422 0.861 1 98.69 137 VAL B N 1
ATOM 3020 C CA . VAL B 1 137 ? -5.125 18.25 2.061 1 98.69 137 VAL B CA 1
ATOM 3021 C C . VAL B 1 137 ? -6.297 17.781 2.916 1 98.69 137 VAL B C 1
ATOM 3023 O O . VAL B 1 137 ? -7.438 17.734 2.451 1 98.69 137 VAL B O 1
ATOM 3026 N N . LEU B 1 138 ? -6.016 17.375 4.168 1 98.81 138 LEU B N 1
ATOM 3027 C CA . LEU B 1 138 ? -6.996 16.859 5.121 1 98.81 138 LEU B CA 1
ATOM 3028 C C . LEU B 1 138 ? -7.43 17.953 6.098 1 98.81 138 LEU B C 1
ATOM 3030 O O . LEU B 1 138 ? -6.652 18.359 6.961 1 98.81 138 LEU B O 1
ATOM 3034 N N . VAL B 1 139 ? -8.695 18.344 6.008 1 98.88 139 VAL B N 1
ATOM 3035 C CA . VAL B 1 139 ? -9.016 19.609 6.66 1 98.88 139 VAL B CA 1
ATOM 3036 C C . VAL B 1 139 ? -9.969 19.359 7.824 1 98.88 139 VAL B C 1
ATOM 3038 O O . VAL B 1 139 ? -10.945 18.609 7.691 1 98.88 139 VAL B O 1
ATOM 3041 N N . GLY B 1 140 ? -9.625 19.922 8.961 1 98.88 140 GLY B N 1
ATOM 3042 C CA . GLY B 1 140 ? -10.547 20.125 10.07 1 98.88 140 GLY B CA 1
ATOM 3043 C C . GLY B 1 140 ? -10.836 21.578 10.352 1 98.88 140 GLY B C 1
ATOM 3044 O O . GLY B 1 140 ? -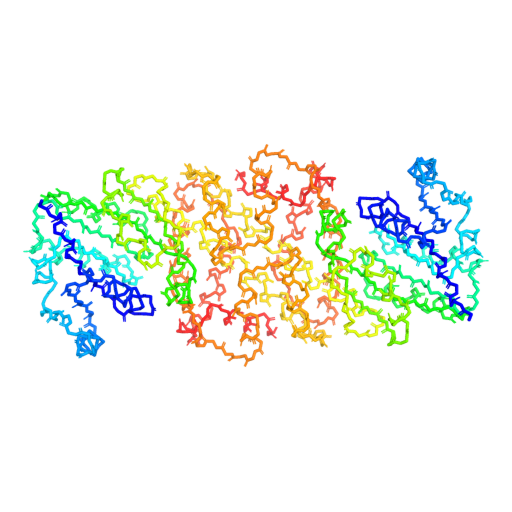9.906 22.391 10.469 1 98.88 140 GLY B O 1
ATOM 3045 N N . GLY B 1 141 ? -12.039 22 10.461 1 98.75 141 GLY B N 1
ATOM 3046 C CA . GLY B 1 141 ? -12.469 23.359 10.695 1 98.75 141 GLY B CA 1
ATOM 3047 C C . GLY B 1 141 ? -13.93 23.609 10.359 1 98.75 141 GLY B C 1
ATOM 3048 O O . GLY B 1 141 ? -14.602 22.719 9.828 1 98.75 141 GLY B O 1
ATOM 3049 N N . THR B 1 142 ? -14.43 24.797 10.656 1 98.5 142 THR B N 1
ATOM 3050 C CA . THR B 1 142 ? -15.805 25.141 10.312 1 98.5 142 THR B CA 1
ATOM 3051 C C . THR B 1 142 ? -15.984 25.203 8.797 1 98.5 142 THR B C 1
ATOM 3053 O O . THR B 1 142 ? -15.016 25.391 8.062 1 98.5 142 THR B O 1
ATOM 3056 N N . ALA B 1 143 ? -17.25 25.016 8.406 1 98.38 143 ALA B N 1
ATOM 3057 C CA . ALA B 1 143 ? -17.562 25.078 6.977 1 98.38 143 ALA B CA 1
ATOM 3058 C C . ALA B 1 143 ? -17.141 26.438 6.395 1 98.38 143 ALA B C 1
ATOM 3060 O O . ALA B 1 143 ? -16.609 26.5 5.289 1 98.38 143 ALA B O 1
ATOM 3061 N N . ASP B 1 144 ? -17.375 27.453 7.137 1 98.12 144 ASP B N 1
ATOM 3062 C CA . ASP B 1 144 ? -17.047 28.797 6.672 1 98.12 144 ASP B CA 1
ATOM 3063 C C . ASP B 1 144 ? -15.539 28.969 6.52 1 98.12 144 ASP B C 1
ATOM 3065 O O . ASP B 1 144 ? -15.07 29.469 5.492 1 98.12 144 ASP B O 1
ATOM 3069 N N . ALA B 1 145 ? -14.82 28.625 7.508 1 98.31 145 ALA B N 1
ATOM 3070 C CA . ALA B 1 145 ? -13.367 28.734 7.445 1 98.31 145 ALA B CA 1
ATOM 3071 C C . ALA B 1 145 ? -12.805 27.906 6.301 1 98.31 145 ALA B C 1
ATOM 3073 O O . ALA B 1 145 ? -11.852 28.312 5.633 1 98.31 145 ALA B O 1
ATOM 3074 N N . PHE B 1 146 ? -13.414 26.781 6.094 1 98.62 146 PHE B N 1
ATOM 3075 C CA . PHE B 1 146 ? -12.992 25.891 5.012 1 98.62 146 PHE B CA 1
ATOM 3076 C C . PHE B 1 146 ? -13.195 26.562 3.658 1 98.62 146 PHE B C 1
ATOM 3078 O O . PHE B 1 146 ? -12.305 26.516 2.801 1 98.62 146 PHE B O 1
ATOM 3085 N N . GLU B 1 147 ? -14.289 27.125 3.465 1 98.19 147 GLU B N 1
ATOM 3086 C CA . GLU B 1 147 ? -14.57 27.781 2.193 1 98.19 147 GLU B CA 1
ATOM 3087 C C . GLU B 1 147 ? -13.594 28.938 1.938 1 98.19 147 GLU B C 1
ATOM 3089 O O . GLU B 1 147 ? -13.164 29.156 0.802 1 98.19 147 GLU B O 1
ATOM 3094 N N . ARG B 1 148 ? -13.227 29.609 2.951 1 97.56 148 ARG B N 1
ATOM 3095 C CA . ARG B 1 148 ? -12.258 30.703 2.832 1 97.56 148 ARG B CA 1
ATOM 3096 C C . ARG B 1 148 ? -10.859 30.156 2.535 1 97.56 148 ARG B C 1
ATOM 3098 O O . ARG B 1 148 ? -10.07 30.812 1.847 1 97.56 148 ARG B O 1
ATOM 3105 N N . ALA B 1 149 ? -10.57 28.984 3.047 1 98.44 149 ALA B N 1
ATOM 3106 C CA . ALA B 1 149 ? -9.234 28.406 2.924 1 98.44 149 ALA B CA 1
ATOM 3107 C C . ALA B 1 149 ? -9.055 27.734 1.562 1 98.44 149 ALA B C 1
ATOM 3109 O O . ALA B 1 149 ? -7.926 27.594 1.078 1 98.44 149 ALA B O 1
ATOM 3110 N N . ARG B 1 150 ? -10.102 27.281 0.962 1 98.06 150 ARG B N 1
ATOM 3111 C CA . ARG B 1 150 ? -10.094 26.375 -0.184 1 98.06 150 ARG B CA 1
ATOM 3112 C C . ARG B 1 150 ? -9.289 26.969 -1.339 1 98.06 150 ARG B C 1
ATOM 3114 O O . ARG B 1 150 ? -8.461 26.281 -1.938 1 98.06 150 ARG B O 1
ATOM 3121 N N . PRO B 1 151 ? -9.484 28.266 -1.694 1 97.75 151 PRO B N 1
ATOM 3122 C CA . PRO B 1 151 ? -8.711 28.812 -2.812 1 97.75 151 PRO B CA 1
ATOM 3123 C C . PRO B 1 151 ? -7.207 28.828 -2.541 1 97.75 151 PRO B C 1
ATOM 3125 O O . PRO B 1 151 ? -6.406 28.703 -3.473 1 97.75 151 PRO B O 1
ATOM 3128 N N . VAL B 1 152 ? -6.816 28.984 -1.283 1 98.56 152 VAL B N 1
ATOM 3129 C CA . VAL B 1 152 ? -5.41 28.969 -0.889 1 98.56 152 VAL B CA 1
ATOM 3130 C C . VAL B 1 152 ? -4.867 27.547 -0.97 1 98.56 152 VAL B C 1
ATOM 3132 O O . VAL B 1 152 ? -3.838 27.312 -1.603 1 98.56 152 VAL B O 1
ATOM 3135 N N . LEU B 1 153 ? -5.625 26.578 -0.45 1 98.75 153 LEU B N 1
ATOM 3136 C CA . LEU B 1 153 ? -5.199 25.188 -0.369 1 98.75 153 LEU B CA 1
ATOM 3137 C C . LEU B 1 153 ? -5.141 24.562 -1.755 1 98.75 153 LEU B C 1
ATOM 3139 O O . LEU B 1 153 ? -4.297 23.688 -2.014 1 98.75 153 LEU B O 1
ATOM 3143 N N . ALA B 1 154 ? -5.918 25.031 -2.678 1 98.31 154 ALA B N 1
ATOM 3144 C CA . ALA B 1 154 ? -6.012 24.469 -4.023 1 98.31 154 ALA B CA 1
ATOM 3145 C C . ALA B 1 154 ? -4.77 24.797 -4.844 1 98.31 154 ALA B C 1
ATOM 3147 O O . ALA B 1 154 ? -4.52 24.188 -5.883 1 98.31 154 ALA B O 1
ATOM 3148 N N . THR B 1 155 ? -3.998 25.781 -4.41 1 98.44 155 THR B N 1
ATOM 3149 C CA . THR B 1 155 ? -2.807 26.156 -5.164 1 98.44 155 THR B CA 1
ATOM 3150 C C . THR B 1 155 ? -1.757 25.062 -5.109 1 98.44 155 THR B C 1
ATOM 3152 O O . THR B 1 155 ? -0.944 24.922 -6.023 1 98.44 155 THR B O 1
ATOM 3155 N N . PHE B 1 156 ? -1.779 24.25 -4.035 1 98.44 156 PHE B N 1
ATOM 3156 C CA . PHE B 1 156 ? -0.765 23.203 -3.898 1 98.44 156 PHE B CA 1
ATOM 3157 C C . PHE B 1 156 ? -1.406 21.859 -3.586 1 98.44 156 PHE B C 1
ATOM 3159 O O . PHE B 1 156 ? -0.707 20.859 -3.391 1 98.44 156 PHE B O 1
ATOM 3166 N N . GLY B 1 157 ? -2.713 21.859 -3.488 1 97.94 157 GLY B N 1
ATOM 3167 C CA . GLY B 1 157 ? -3.455 20.641 -3.225 1 97.94 157 GLY B CA 1
ATOM 3168 C C . GLY B 1 157 ? -4.422 20.281 -4.336 1 97.94 157 GLY B C 1
ATOM 3169 O O . GLY B 1 157 ? -5.254 21.094 -4.73 1 97.94 157 GLY B O 1
ATOM 3170 N N . ARG B 1 158 ? -4.316 19.078 -4.867 1 96.69 158 ARG B N 1
ATOM 3171 C CA . ARG B 1 158 ? -5.246 18.609 -5.883 1 96.69 158 ARG B CA 1
ATOM 3172 C C . ARG B 1 158 ? -6.547 18.125 -5.25 1 96.69 158 ARG B C 1
ATOM 3174 O O . ARG B 1 158 ? -7.625 18.266 -5.832 1 96.69 158 ARG B O 1
ATOM 3181 N N . ARG B 1 159 ? -6.441 17.547 -4.051 1 96.69 159 ARG B N 1
ATOM 3182 C CA . ARG B 1 159 ? -7.598 17.094 -3.277 1 96.69 159 ARG B CA 1
ATOM 3183 C C . ARG B 1 159 ? -7.664 17.812 -1.931 1 96.69 159 ARG B C 1
ATOM 3185 O O . ARG B 1 159 ? -6.781 17.625 -1.087 1 96.69 159 ARG B O 1
ATOM 3192 N N . VAL B 1 160 ? -8.68 18.625 -1.779 1 98.44 160 VAL B N 1
ATOM 3193 C CA . VAL B 1 160 ? -8.906 19.359 -0.542 1 98.44 160 VAL B CA 1
ATOM 3194 C C . VAL B 1 160 ? -10.242 18.953 0.072 1 98.44 160 VAL B C 1
ATOM 3196 O O . VAL B 1 160 ? -11.305 19.297 -0.458 1 98.44 160 VAL B O 1
ATOM 3199 N N . VAL B 1 161 ? -10.172 18.234 1.213 1 98.62 161 VAL B N 1
ATOM 3200 C CA . VAL B 1 161 ? -11.398 17.641 1.727 1 98.62 161 VAL B CA 1
ATOM 3201 C C . VAL B 1 161 ? -11.555 17.953 3.211 1 98.62 161 VAL B C 1
ATOM 3203 O O . VAL B 1 161 ? -10.594 17.844 3.977 1 98.62 161 VAL B O 1
ATOM 3206 N N . ARG B 1 162 ? -12.727 18.375 3.586 1 98.81 162 ARG B N 1
ATOM 3207 C CA . ARG B 1 162 ? -13.047 18.625 4.988 1 98.81 162 ARG B CA 1
ATOM 3208 C C . ARG B 1 162 ? -13.586 17.375 5.66 1 98.81 162 ARG B C 1
ATOM 3210 O O . ARG B 1 162 ? -14.508 16.734 5.145 1 98.81 162 ARG B O 1
ATOM 3217 N N . PHE B 1 163 ? -13.039 17.078 6.859 1 98.75 163 PHE B N 1
ATOM 3218 C CA . PHE B 1 163 ? -13.414 15.828 7.523 1 98.75 163 PHE B CA 1
ATOM 3219 C C . PHE B 1 163 ? -14.203 16.109 8.797 1 98.75 163 PHE B C 1
ATOM 3221 O O . PHE B 1 163 ? -14.711 15.195 9.438 1 98.75 163 PHE B O 1
ATOM 3228 N N . GLY B 1 164 ? -14.297 17.328 9.164 1 98.62 164 GLY B N 1
ATOM 3229 C CA . GLY B 1 164 ? -15.008 17.719 10.375 1 98.62 164 GLY B CA 1
ATOM 3230 C C . GLY B 1 164 ? -14.5 19.016 10.969 1 98.62 164 GLY B C 1
ATOM 3231 O O . GLY B 1 164 ? -13.953 19.859 10.258 1 98.62 164 GLY B O 1
ATOM 3232 N N . ASP B 1 165 ? -14.773 19.219 12.25 1 98.56 165 ASP B N 1
ATOM 3233 C CA . ASP B 1 165 ? -14.344 20.422 12.938 1 98.56 165 ASP B CA 1
ATOM 3234 C C . ASP B 1 165 ? -12.852 20.375 13.25 1 98.56 165 ASP B C 1
ATOM 3236 O O . ASP B 1 165 ? -12.18 19.391 12.945 1 98.56 165 ASP B O 1
ATOM 3240 N N . VAL B 1 166 ? -12.359 21.438 13.844 1 98.88 166 VAL B N 1
ATOM 3241 C CA . VAL B 1 166 ? -10.938 21.531 14.164 1 98.88 166 VAL B CA 1
ATOM 3242 C C . VAL B 1 166 ? -10.492 20.266 14.898 1 98.88 166 VAL B C 1
ATOM 3244 O O . VAL B 1 166 ? -11.141 19.828 15.844 1 98.88 166 VAL B O 1
ATOM 3247 N N . GLY B 1 167 ? -9.43 19.703 14.469 1 98.81 167 GLY B N 1
ATOM 3248 C CA . GLY B 1 167 ? -8.922 18.453 15.008 1 98.81 167 GLY B CA 1
ATOM 3249 C C . GLY B 1 167 ? -9.172 17.266 14.094 1 98.81 167 GLY B C 1
ATOM 3250 O O . GLY B 1 167 ? -8.414 16.297 14.109 1 98.81 167 GLY B O 1
ATOM 3251 N N . ALA B 1 168 ? -10.156 17.344 13.266 1 98.81 168 ALA B N 1
ATOM 3252 C CA . ALA B 1 168 ? -10.523 16.219 12.398 1 98.81 168 ALA B CA 1
ATOM 3253 C C . ALA B 1 168 ? -9.484 16.016 11.297 1 98.81 168 ALA B C 1
ATOM 3255 O O . ALA B 1 168 ? -9.227 14.891 10.883 1 98.81 168 ALA B O 1
ATOM 3256 N N . GLY B 1 169 ? -8.93 17.094 10.781 1 98.88 169 GLY B N 1
ATOM 3257 C CA . GLY B 1 169 ? -7.844 16.953 9.828 1 98.88 169 GLY B CA 1
ATOM 3258 C C . GLY B 1 169 ? -6.664 16.172 10.375 1 98.88 169 GLY B C 1
ATOM 3259 O O . GLY B 1 169 ? -6.137 15.281 9.711 1 98.88 169 GLY B O 1
ATOM 3260 N N . GLN B 1 170 ? -6.344 16.516 11.578 1 98.88 170 GLN B N 1
ATOM 3261 C CA . GLN B 1 170 ? -5.227 15.836 12.234 1 98.88 170 GLN B CA 1
ATOM 3262 C C . GLN B 1 170 ? -5.57 14.383 12.555 1 98.88 170 GLN B C 1
ATOM 3264 O O . GLN B 1 170 ? -4.719 13.5 12.453 1 98.88 170 GLN B O 1
ATOM 3269 N N . ALA B 1 171 ? -6.797 14.141 12.984 1 98.81 171 ALA B N 1
ATOM 3270 C CA . ALA B 1 171 ? -7.227 12.766 13.211 1 98.81 171 ALA B CA 1
ATOM 3271 C C . ALA B 1 171 ? -7.113 11.938 11.938 1 98.81 171 ALA B C 1
ATOM 3273 O O . ALA B 1 171 ? -6.648 10.797 11.969 1 98.81 171 ALA B O 1
ATOM 3274 N N . THR B 1 172 ? -7.523 12.539 10.859 1 98.81 172 THR B N 1
ATOM 3275 C CA . THR B 1 172 ? -7.43 11.867 9.57 1 98.81 172 THR B CA 1
ATOM 3276 C C . THR B 1 172 ? -5.973 11.609 9.195 1 98.81 172 THR B C 1
ATOM 3278 O O . THR B 1 172 ? -5.633 10.539 8.688 1 98.81 172 THR B O 1
ATOM 3281 N N . LYS B 1 173 ? -5.113 12.578 9.43 1 98.88 173 LYS B N 1
ATOM 3282 C CA . LYS B 1 173 ? -3.686 12.414 9.156 1 98.88 173 LYS B CA 1
ATOM 3283 C C . LYS B 1 173 ? -3.094 11.289 10 1 98.88 173 LYS B C 1
ATOM 3285 O O . LYS B 1 173 ? -2.209 10.562 9.539 1 98.88 173 LYS B O 1
ATOM 3290 N N . ALA B 1 174 ? -3.555 11.203 11.242 1 98.81 174 ALA B N 1
ATOM 3291 C CA . ALA B 1 174 ? -3.084 10.109 12.094 1 98.81 174 ALA B CA 1
ATOM 3292 C C . ALA B 1 174 ? -3.387 8.758 11.461 1 98.81 174 ALA B C 1
ATOM 3294 O O . ALA B 1 174 ? -2.539 7.859 11.469 1 98.81 174 ALA B O 1
ATOM 3295 N N . VAL B 1 175 ? -4.594 8.602 10.953 1 98.81 175 VAL B N 1
ATOM 3296 C CA . VAL B 1 175 ? -4.977 7.379 10.266 1 98.81 175 VAL B CA 1
ATOM 3297 C C . VAL B 1 175 ? -4.043 7.137 9.086 1 98.81 175 VAL B C 1
ATOM 3299 O O . VAL B 1 175 ? -3.568 6.02 8.875 1 98.81 175 VAL B O 1
ATOM 3302 N N . ASN B 1 176 ? -3.762 8.18 8.32 1 98.81 176 ASN B N 1
ATOM 3303 C CA . ASN B 1 176 ? -2.816 8.102 7.215 1 98.81 176 ASN B CA 1
ATOM 3304 C C . ASN B 1 176 ? -1.457 7.582 7.672 1 98.81 176 ASN B C 1
ATOM 3306 O O . ASN B 1 176 ? -0.854 6.738 7.004 1 98.81 176 ASN B O 1
ATOM 3310 N N . GLN B 1 177 ? -1.003 8.07 8.781 1 98.81 177 GLN B N 1
ATOM 3311 C CA . GLN B 1 177 ? 0.337 7.734 9.242 1 98.81 177 GLN B CA 1
ATOM 3312 C C . GLN B 1 177 ? 0.401 6.289 9.734 1 98.81 177 GLN B C 1
ATOM 3314 O O . GLN B 1 177 ? 1.44 5.637 9.625 1 98.81 177 GLN B O 1
ATOM 3319 N N . VAL B 1 178 ? -0.734 5.773 10.312 1 98.88 178 VAL B N 1
ATOM 3320 C CA . VAL B 1 178 ? -0.82 4.355 10.648 1 98.88 178 VAL B CA 1
ATOM 3321 C C . VAL B 1 178 ? -0.576 3.514 9.398 1 98.88 178 VAL B C 1
ATOM 3323 O O . VAL B 1 178 ? 0.246 2.594 9.414 1 98.88 178 VAL B O 1
ATOM 3326 N N . MET B 1 179 ? -1.236 3.859 8.336 1 98.88 179 MET B N 1
ATOM 3327 C CA . MET B 1 179 ? -1.128 3.098 7.09 1 98.88 179 MET B CA 1
ATOM 3328 C C . MET B 1 179 ? 0.259 3.256 6.477 1 98.88 179 MET B C 1
ATOM 3330 O O . MET B 1 179 ? 0.874 2.271 6.059 1 98.88 179 MET B O 1
ATOM 3334 N N . VAL B 1 180 ? 0.796 4.473 6.469 1 98.81 180 VAL B N 1
ATOM 3335 C CA . VAL B 1 180 ? 2.105 4.738 5.883 1 98.81 180 VAL B CA 1
ATOM 3336 C C . VAL B 1 180 ? 3.168 3.896 6.582 1 98.81 180 VAL B C 1
ATOM 3338 O O . VAL B 1 180 ? 3.986 3.246 5.93 1 98.81 180 VAL B O 1
ATOM 3341 N N . ALA B 1 181 ? 3.123 3.865 7.895 1 98.88 181 ALA B N 1
ATOM 3342 C CA . ALA B 1 181 ? 4.117 3.125 8.664 1 98.88 181 ALA B CA 1
ATOM 3343 C C . ALA B 1 181 ? 4.004 1.624 8.414 1 98.88 181 ALA B C 1
ATOM 3345 O O . ALA B 1 181 ? 5.016 0.941 8.227 1 98.88 181 ALA B O 1
ATOM 3346 N N . GLY B 1 182 ? 2.771 1.113 8.453 1 98.88 182 GLY B N 1
ATOM 3347 C CA . GLY B 1 182 ? 2.572 -0.306 8.203 1 98.88 182 GLY B CA 1
ATOM 3348 C C . GLY B 1 182 ? 2.955 -0.727 6.797 1 98.88 182 GLY B C 1
ATOM 3349 O O . GLY B 1 182 ? 3.531 -1.799 6.598 1 98.88 182 GLY B O 1
ATOM 3350 N N . ILE B 1 183 ? 2.617 0.098 5.812 1 98.88 183 ILE B N 1
ATOM 3351 C CA . ILE B 1 183 ? 2.971 -0.169 4.422 1 98.88 183 ILE B CA 1
ATOM 3352 C C . ILE B 1 183 ? 4.488 -0.194 4.27 1 98.88 183 ILE B C 1
ATOM 3354 O O . ILE B 1 183 ? 5.039 -1.062 3.588 1 98.88 183 ILE B O 1
ATOM 3358 N N . ALA B 1 184 ? 5.16 0.745 4.922 1 98.81 184 ALA B N 1
ATOM 3359 C CA . ALA B 1 184 ? 6.621 0.754 4.887 1 98.81 184 ALA B CA 1
ATOM 3360 C C . ALA B 1 184 ? 7.191 -0.556 5.422 1 98.81 184 ALA B C 1
ATOM 3362 O O . ALA B 1 184 ? 8.117 -1.123 4.836 1 98.81 184 ALA B O 1
ATOM 3363 N N . GLU B 1 185 ? 6.621 -1.041 6.562 1 98.88 185 GLU B N 1
ATOM 3364 C CA . GLU B 1 185 ? 7.059 -2.32 7.113 1 98.88 185 GLU B CA 1
ATOM 3365 C C . GLU B 1 185 ? 6.914 -3.441 6.09 1 98.88 185 GLU B C 1
ATOM 3367 O O . GLU B 1 185 ? 7.844 -4.223 5.883 1 98.88 185 GLU B O 1
ATOM 3372 N N . ALA B 1 186 ? 5.789 -3.514 5.449 1 98.88 186 ALA B N 1
ATOM 3373 C CA . ALA B 1 186 ? 5.465 -4.582 4.512 1 98.88 186 ALA B CA 1
ATOM 3374 C C . ALA B 1 186 ? 6.395 -4.551 3.301 1 98.88 186 ALA B C 1
ATOM 3376 O O . ALA B 1 186 ? 6.977 -5.57 2.928 1 98.88 186 ALA B O 1
ATOM 3377 N N . VAL B 1 187 ? 6.543 -3.371 2.705 1 98.88 187 VAL B N 1
ATOM 3378 C CA . VAL B 1 187 ? 7.312 -3.207 1.477 1 98.88 187 VAL B CA 1
ATOM 3379 C C . VAL B 1 187 ? 8.789 -3.463 1.758 1 98.88 187 VAL B C 1
ATOM 3381 O O . VAL B 1 187 ? 9.461 -4.18 1.008 1 98.88 187 VAL B O 1
ATOM 3384 N N . CYS B 1 188 ? 9.32 -2.891 2.848 1 98.81 188 CYS B N 1
ATOM 3385 C CA . CYS B 1 188 ? 10.727 -3.092 3.176 1 98.81 188 CYS B CA 1
ATOM 3386 C C . CYS B 1 188 ? 11.023 -4.566 3.428 1 98.81 188 CYS B C 1
ATOM 3388 O O . CYS B 1 188 ? 12.039 -5.086 2.963 1 98.81 188 CYS B O 1
ATOM 3390 N N . GLU B 1 189 ? 10.133 -5.203 4.18 1 98.75 189 GLU B N 1
ATOM 3391 C CA . GLU B 1 189 ? 10.32 -6.625 4.457 1 98.75 189 GLU B CA 1
ATOM 3392 C C . GLU B 1 189 ? 10.289 -7.445 3.17 1 98.75 189 GLU B C 1
ATOM 3394 O O . GLU B 1 189 ? 11.125 -8.328 2.973 1 98.75 189 GLU B O 1
ATOM 3399 N N . GLY B 1 190 ? 9.32 -7.168 2.279 1 98.81 190 GLY B N 1
ATOM 3400 C CA . GLY B 1 190 ? 9.234 -7.855 1.003 1 98.81 190 GLY B CA 1
ATOM 3401 C C . GLY B 1 190 ? 10.461 -7.645 0.13 1 98.81 190 GLY B C 1
ATOM 3402 O O . GLY B 1 190 ? 11.008 -8.602 -0.422 1 98.81 190 GLY B O 1
ATOM 3403 N N . LEU B 1 191 ? 10.93 -6.406 0.02 1 98.81 191 LEU B N 1
ATOM 3404 C CA . LEU B 1 191 ? 12.07 -6.102 -0.831 1 98.81 191 LEU B CA 1
ATOM 3405 C C . LEU B 1 191 ? 13.352 -6.695 -0.255 1 98.81 191 LEU B C 1
ATOM 3407 O O . LEU B 1 191 ? 14.242 -7.109 -1.003 1 98.81 191 LEU B O 1
ATOM 3411 N N . ALA B 1 192 ? 13.461 -6.688 1.094 1 98.69 192 ALA B N 1
ATOM 3412 C CA . ALA B 1 192 ? 14.617 -7.344 1.707 1 98.69 192 ALA B CA 1
ATOM 3413 C C . ALA B 1 192 ? 14.648 -8.828 1.358 1 98.69 192 ALA B C 1
ATOM 3415 O O . ALA B 1 192 ? 15.711 -9.375 1.04 1 98.69 192 ALA B O 1
ATOM 3416 N N . LEU B 1 193 ? 13.5 -9.492 1.432 1 98.69 193 LEU B N 1
ATOM 3417 C CA . LEU B 1 193 ? 13.43 -10.891 1.048 1 98.69 193 LEU B CA 1
ATOM 3418 C C . LEU B 1 193 ? 13.82 -11.078 -0.415 1 98.69 193 LEU B C 1
ATOM 3420 O O . LEU B 1 193 ? 14.562 -12 -0.753 1 98.69 193 LEU B O 1
ATOM 3424 N N . ALA B 1 194 ? 13.312 -10.219 -1.282 1 98.62 194 ALA B N 1
ATOM 3425 C CA . ALA B 1 194 ? 13.633 -10.297 -2.705 1 98.62 194 ALA B CA 1
ATOM 3426 C C . ALA B 1 194 ? 15.141 -10.227 -2.932 1 98.62 194 ALA B C 1
ATOM 3428 O O . ALA B 1 194 ? 15.703 -11.016 -3.699 1 98.62 194 ALA B O 1
ATOM 3429 N N . GLU B 1 195 ? 15.789 -9.273 -2.234 1 98 195 GLU B N 1
ATOM 3430 C CA . GLU B 1 195 ? 17.234 -9.125 -2.342 1 98 195 GLU B CA 1
ATOM 3431 C C . GLU B 1 195 ? 17.953 -10.391 -1.881 1 98 195 GLU B C 1
ATOM 3433 O O . GLU B 1 195 ? 18.906 -10.844 -2.529 1 98 195 GLU B O 1
ATOM 3438 N N . ARG B 1 196 ? 17.516 -10.875 -0.788 1 97.75 196 ARG B N 1
ATOM 3439 C CA . ARG B 1 196 ? 18.141 -12.07 -0.222 1 97.75 196 ARG B CA 1
ATOM 3440 C C . ARG B 1 196 ? 18.016 -13.258 -1.168 1 97.75 196 ARG B C 1
ATOM 3442 O O . ARG B 1 196 ? 18.906 -14.102 -1.244 1 97.75 196 ARG B O 1
ATOM 3449 N N . LEU B 1 197 ? 16.906 -13.336 -1.876 1 97.62 197 LEU B N 1
ATOM 3450 C CA . LEU B 1 197 ? 16.625 -14.445 -2.773 1 97.62 197 LEU B CA 1
ATOM 3451 C C . LEU B 1 197 ? 17.297 -14.234 -4.125 1 97.62 197 LEU B C 1
ATOM 3453 O O . LEU B 1 197 ? 17.203 -15.094 -5.012 1 97.62 197 LEU B O 1
ATOM 3457 N N . GLY B 1 198 ? 17.891 -13.086 -4.367 1 97.5 198 GLY B N 1
ATOM 3458 C CA . GLY B 1 198 ? 18.609 -12.812 -5.598 1 97.5 198 GLY B CA 1
ATOM 3459 C C . GLY B 1 198 ? 17.703 -12.492 -6.77 1 97.5 198 GLY B C 1
ATOM 3460 O O . GLY B 1 198 ? 18.078 -12.711 -7.926 1 97.5 198 GLY B O 1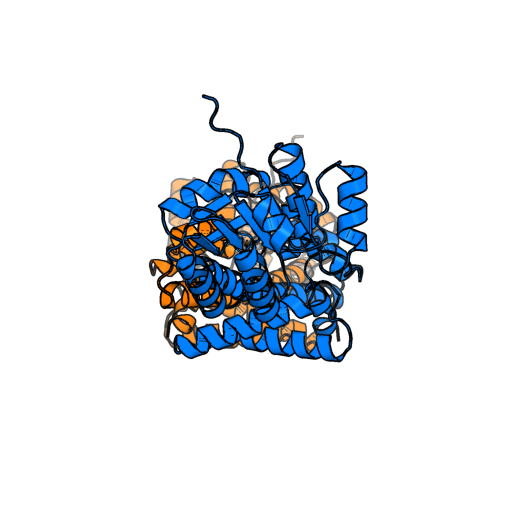
ATOM 3461 N N . LEU B 1 199 ? 16.562 -12.016 -6.508 1 98.19 199 LEU B N 1
ATOM 3462 C CA . LEU B 1 199 ? 15.625 -11.68 -7.566 1 98.19 199 LEU B CA 1
ATOM 3463 C C . LEU B 1 199 ? 15.977 -10.336 -8.203 1 98.19 199 LEU B C 1
ATOM 3465 O O . LEU B 1 199 ? 16.625 -9.5 -7.578 1 98.19 199 LEU B O 1
ATOM 3469 N N . ASP B 1 200 ? 15.555 -10.172 -9.484 1 98 200 ASP B N 1
ATOM 3470 C CA . ASP B 1 200 ? 15.656 -8.867 -10.141 1 98 200 ASP B CA 1
ATOM 3471 C C . ASP B 1 200 ? 14.664 -7.875 -9.547 1 98 200 ASP B C 1
ATOM 3473 O O . ASP B 1 200 ? 13.508 -7.809 -9.969 1 98 200 ASP B O 1
ATOM 3477 N N . THR B 1 201 ? 15.188 -7.023 -8.695 1 97.75 201 THR B N 1
ATOM 3478 C CA . THR B 1 201 ? 14.305 -6.18 -7.906 1 97.75 201 THR B CA 1
ATOM 3479 C C . THR B 1 201 ? 13.711 -5.066 -8.766 1 97.75 201 THR B C 1
ATOM 3481 O O . THR B 1 201 ? 12.594 -4.605 -8.508 1 97.75 201 THR B O 1
ATOM 3484 N N . ASP B 1 202 ? 14.414 -4.605 -9.805 1 97.25 202 ASP B N 1
ATOM 3485 C CA . ASP B 1 202 ? 13.836 -3.609 -10.703 1 97.25 202 ASP B CA 1
ATOM 3486 C C . ASP B 1 202 ? 12.609 -4.168 -11.422 1 97.25 202 ASP B C 1
ATOM 3488 O O . ASP B 1 202 ? 11.547 -3.549 -11.422 1 97.25 202 ASP B O 1
ATOM 3492 N N . ALA B 1 203 ? 12.75 -5.363 -11.977 1 97.62 203 ALA B N 1
ATOM 3493 C CA . ALA B 1 203 ? 11.633 -6.02 -12.648 1 97.62 203 ALA B CA 1
ATOM 3494 C C . ALA B 1 203 ? 10.508 -6.32 -11.664 1 97.62 203 ALA B C 1
ATOM 3496 O O . ALA B 1 203 ? 9.328 -6.211 -12.016 1 97.62 203 ALA B O 1
ATOM 3497 N N . LEU B 1 204 ? 10.922 -6.719 -10.5 1 98.25 204 LEU B N 1
ATOM 3498 C CA . LEU B 1 204 ? 9.945 -7.051 -9.461 1 98.25 204 LEU B CA 1
ATOM 3499 C C . LEU B 1 204 ? 9.086 -5.84 -9.109 1 98.25 204 LEU B C 1
ATOM 3501 O O . LEU B 1 204 ? 7.859 -5.93 -9.094 1 98.25 204 LEU B O 1
ATOM 3505 N N . ILE B 1 205 ? 9.688 -4.672 -8.844 1 98.12 205 ILE B N 1
ATOM 3506 C CA . ILE B 1 205 ? 8.977 -3.457 -8.469 1 98.12 205 ILE B CA 1
ATOM 3507 C C . ILE B 1 205 ? 8.008 -3.062 -9.578 1 98.12 205 ILE B C 1
ATOM 3509 O O . ILE B 1 205 ? 6.844 -2.752 -9.312 1 98.12 205 ILE B O 1
ATOM 3513 N N . ASP B 1 206 ? 8.391 -3.152 -10.828 1 96.75 206 ASP B N 1
ATOM 3514 C CA . ASP B 1 206 ? 7.555 -2.797 -11.969 1 96.75 206 ASP B CA 1
ATOM 3515 C C . ASP B 1 206 ? 6.359 -3.736 -12.086 1 96.75 206 ASP B C 1
ATOM 3517 O O . ASP B 1 206 ? 5.25 -3.301 -12.398 1 96.75 206 ASP B O 1
ATOM 3521 N N . THR B 1 207 ? 6.617 -4.98 -11.828 1 97.31 207 THR B N 1
ATOM 3522 C CA . THR B 1 207 ? 5.594 -6 -12.039 1 97.31 207 THR B CA 1
ATOM 3523 C C . THR B 1 207 ? 4.594 -6.008 -10.891 1 97.31 207 THR B C 1
ATOM 3525 O O . THR B 1 207 ? 3.383 -5.996 -11.109 1 97.31 207 THR B O 1
ATOM 3528 N N . LEU B 1 208 ? 5.102 -5.945 -9.609 1 97.31 208 LEU B N 1
ATOM 3529 C CA . LEU B 1 208 ? 4.23 -6.02 -8.438 1 97.31 208 LEU B CA 1
ATOM 3530 C C . LEU B 1 208 ? 3.473 -4.711 -8.242 1 97.31 208 LEU B C 1
ATOM 3532 O O . LEU B 1 208 ? 2.377 -4.703 -7.676 1 97.31 208 LEU B O 1
ATOM 3536 N N . GLY B 1 209 ? 4.09 -3.6 -8.703 1 94.88 209 GLY B N 1
ATOM 3537 C CA . GLY B 1 209 ? 3.471 -2.291 -8.57 1 94.88 209 GLY B CA 1
ATOM 3538 C C . GLY B 1 209 ? 2.111 -2.201 -9.234 1 94.88 209 GLY B C 1
ATOM 3539 O O . GLY B 1 209 ? 1.29 -1.355 -8.875 1 94.88 209 GLY B O 1
ATOM 3540 N N . ASN B 1 210 ? 1.774 -3.102 -10.094 1 88.25 210 ASN B N 1
ATOM 3541 C CA . ASN B 1 210 ? 0.524 -3.107 -10.852 1 88.25 210 ASN B CA 1
ATOM 3542 C C . ASN B 1 210 ? -0.429 -4.184 -10.344 1 88.25 210 ASN B C 1
ATOM 3544 O O . ASN B 1 210 ? -1.475 -4.43 -10.945 1 88.25 210 ASN B O 1
ATOM 3548 N N . GLY B 1 211 ? -0.056 -4.801 -9.352 1 91.88 211 GLY B N 1
ATOM 3549 C CA . GLY B 1 211 ? -0.848 -5.879 -8.781 1 91.88 211 GLY B CA 1
ATOM 3550 C C . GLY B 1 211 ? -1.271 -5.613 -7.348 1 91.88 211 GLY B C 1
ATOM 3551 O O . GLY B 1 211 ? -1.357 -4.461 -6.922 1 91.88 211 GLY B O 1
ATOM 3552 N N . ALA B 1 212 ? -1.578 -6.629 -6.625 1 94 212 ALA B N 1
ATOM 3553 C CA . ALA B 1 212 ? -2.195 -6.551 -5.305 1 94 212 ALA B CA 1
ATOM 3554 C C . ALA B 1 212 ? -1.22 -5.984 -4.273 1 94 212 ALA B C 1
ATOM 3556 O O . ALA B 1 212 ? -1.635 -5.477 -3.23 1 94 212 ALA B O 1
ATOM 3557 N N . ALA B 1 213 ? 0.065 -6 -4.594 1 97.5 213 ALA B N 1
ATOM 3558 C CA . ALA B 1 213 ? 1.071 -5.465 -3.68 1 97.5 213 ALA B CA 1
ATOM 3559 C C . ALA B 1 213 ? 1.382 -4.008 -4.004 1 97.5 213 ALA B C 1
ATOM 3561 O O . ALA B 1 213 ? 2.244 -3.393 -3.367 1 97.5 213 ALA B O 1
ATOM 3562 N N . GLY B 1 214 ? 0.721 -3.467 -4.988 1 97.19 214 GLY B N 1
ATOM 3563 C CA . GLY B 1 214 ? 1.005 -2.111 -5.43 1 97.19 214 GLY B CA 1
ATOM 3564 C C . GLY B 1 214 ? 0.713 -1.063 -4.375 1 97.19 214 GLY B C 1
ATOM 3565 O O . GLY B 1 214 ? -0.367 -1.058 -3.779 1 97.19 214 GLY B O 1
ATOM 3566 N N . THR B 1 215 ? 1.709 -0.22 -4.16 1 97.94 215 THR B N 1
ATOM 3567 C CA . THR B 1 215 ? 1.596 0.899 -3.232 1 97.94 215 THR B CA 1
ATOM 3568 C C . THR B 1 215 ? 2.316 2.129 -3.775 1 97.94 215 THR B C 1
ATOM 3570 O O . THR B 1 215 ? 3.307 2.006 -4.5 1 97.94 215 THR B O 1
ATOM 3573 N N . TRP B 1 216 ? 1.818 3.26 -3.355 1 96.44 216 TRP B N 1
ATOM 3574 C CA . TRP B 1 216 ? 2.521 4.508 -3.629 1 96.44 216 TRP B CA 1
ATOM 3575 C C . TRP B 1 216 ? 3.955 4.453 -3.113 1 96.44 216 TRP B C 1
ATOM 3577 O O . TRP B 1 216 ? 4.887 4.875 -3.803 1 96.44 216 TRP B O 1
ATOM 3587 N N . PHE B 1 217 ? 4.176 3.889 -1.972 1 97.5 217 PHE B N 1
ATOM 3588 C CA . PHE B 1 217 ? 5.465 3.844 -1.291 1 97.5 217 PHE B CA 1
ATOM 3589 C C . PHE B 1 217 ? 6.477 3.045 -2.102 1 97.5 217 PHE B C 1
ATOM 3591 O O . PHE B 1 217 ? 7.602 3.498 -2.318 1 97.5 217 PHE B O 1
ATOM 3598 N N . MET B 1 218 ? 6.062 1.867 -2.535 1 98.12 218 MET B N 1
ATOM 3599 C CA . MET B 1 218 ? 6.98 1.066 -3.34 1 98.12 218 MET B CA 1
ATOM 3600 C C . MET B 1 218 ? 7.32 1.777 -4.648 1 98.12 218 MET B C 1
ATOM 3602 O O . MET B 1 218 ? 8.477 1.769 -5.082 1 98.12 218 MET B O 1
ATOM 3606 N N . ASP B 1 219 ? 6.316 2.365 -5.215 1 96.12 219 ASP B N 1
ATOM 3607 C CA . ASP B 1 219 ? 6.5 3.074 -6.477 1 96.12 219 ASP B CA 1
ATOM 3608 C C . ASP B 1 219 ? 7.504 4.215 -6.324 1 96.12 219 ASP B C 1
ATOM 3610 O O . ASP B 1 219 ? 8.359 4.414 -7.195 1 96.12 219 ASP B O 1
ATOM 3614 N N . LYS B 1 220 ? 7.461 4.918 -5.238 1 95.25 220 LYS B N 1
ATOM 3615 C CA . LYS B 1 220 ? 8.25 6.137 -5.09 1 95.25 220 LYS B CA 1
ATOM 3616 C C . LYS B 1 220 ? 9.594 5.848 -4.43 1 95.25 220 LYS B C 1
ATOM 3618 O O . LYS B 1 220 ? 10.57 6.559 -4.664 1 95.25 220 LYS B O 1
ATOM 3623 N N . ARG B 1 221 ? 9.617 4.773 -3.617 1 97.19 221 ARG B N 1
ATOM 3624 C CA . ARG B 1 221 ? 10.805 4.613 -2.783 1 97.19 221 ARG B CA 1
ATOM 3625 C C . ARG B 1 221 ? 11.508 3.295 -3.082 1 97.19 221 ARG B C 1
ATOM 3627 O O . ARG B 1 221 ? 12.648 3.086 -2.662 1 97.19 221 ARG B O 1
ATOM 3634 N N . GLY B 1 222 ? 10.867 2.365 -3.752 1 97.81 222 GLY B N 1
ATOM 3635 C CA . GLY B 1 222 ? 11.422 1.031 -3.924 1 97.81 222 GLY B CA 1
ATOM 3636 C C . GLY B 1 222 ? 12.836 1.039 -4.48 1 97.81 222 GLY B C 1
ATOM 3637 O O . GLY B 1 222 ? 13.75 0.471 -3.879 1 97.81 222 GLY B O 1
ATOM 3638 N N . ARG B 1 223 ? 13.078 1.733 -5.582 1 97.31 223 ARG B N 1
ATOM 3639 C CA . ARG B 1 223 ? 14.367 1.717 -6.27 1 97.31 223 ARG B CA 1
ATOM 3640 C C . ARG B 1 223 ? 15.422 2.479 -5.473 1 97.31 223 ARG B C 1
ATOM 3642 O O . ARG B 1 223 ? 16.562 2.023 -5.348 1 97.31 223 ARG B O 1
ATOM 3649 N N . THR B 1 224 ? 15.008 3.643 -4.867 1 96.94 224 THR B N 1
ATOM 3650 C CA . THR B 1 224 ? 15.977 4.438 -4.125 1 96.94 224 THR B CA 1
ATOM 3651 C C . THR B 1 224 ? 16.422 3.701 -2.863 1 96.94 224 THR B C 1
ATOM 3653 O O . THR B 1 224 ? 17.609 3.721 -2.512 1 96.94 224 THR B O 1
ATOM 3656 N N . MET B 1 225 ? 15.477 3.002 -2.215 1 96.81 225 MET B N 1
ATOM 3657 C CA . MET B 1 225 ? 15.883 2.35 -0.974 1 96.81 225 MET B CA 1
ATOM 3658 C C . MET B 1 225 ? 16.797 1.162 -1.258 1 96.81 225 MET B C 1
ATOM 3660 O O . MET B 1 225 ? 17.734 0.906 -0.507 1 96.81 225 MET B O 1
ATOM 3664 N N . LEU B 1 226 ? 16.578 0.449 -2.312 1 97.06 226 LEU B N 1
ATOM 3665 C CA . LEU B 1 226 ? 17.438 -0.673 -2.666 1 97.06 226 LEU B CA 1
ATOM 3666 C C . LEU B 1 226 ? 18.812 -0.184 -3.105 1 97.06 226 LEU B C 1
ATOM 3668 O O . LEU B 1 226 ? 19.797 -0.904 -2.971 1 97.06 226 LEU B O 1
ATOM 3672 N N . ALA B 1 227 ? 18.875 1.089 -3.605 1 96.69 227 ALA B N 1
ATOM 3673 C CA . ALA B 1 227 ? 20.141 1.701 -4.008 1 96.69 227 ALA B CA 1
ATOM 3674 C C . ALA B 1 227 ? 20.828 2.357 -2.82 1 96.69 227 ALA B C 1
ATOM 3676 O O . ALA B 1 227 ? 21.906 2.945 -2.967 1 96.69 227 ALA B O 1
ATOM 3677 N N . GLY B 1 228 ? 20.219 2.352 -1.682 1 96.38 228 GLY B N 1
ATOM 3678 C CA . GLY B 1 228 ? 20.797 2.947 -0.49 1 96.38 228 GLY B CA 1
ATOM 3679 C C . GLY B 1 228 ? 20.703 4.461 -0.472 1 96.38 228 GLY B C 1
ATOM 3680 O O . GLY B 1 228 ? 21.531 5.133 0.146 1 96.38 228 GLY B O 1
ATOM 3681 N N . LYS B 1 229 ? 19.781 4.988 -1.225 1 97.12 229 LYS B N 1
ATOM 3682 C CA . LYS B 1 229 ? 19.578 6.43 -1.283 1 97.12 229 LYS B CA 1
ATOM 3683 C C . LYS B 1 229 ? 18.375 6.848 -0.435 1 97.12 229 LYS B C 1
ATOM 3685 O O . LYS B 1 229 ? 17.234 6.535 -0.774 1 97.12 229 LYS B O 1
ATOM 3690 N N . PHE B 1 230 ? 18.641 7.641 0.626 1 97 230 PHE B N 1
ATOM 3691 C CA . PHE B 1 230 ? 17.594 7.934 1.596 1 97 230 PHE B CA 1
ATOM 3692 C C . PHE B 1 230 ? 17.422 9.438 1.767 1 97 230 PHE B C 1
ATOM 3694 O O . PHE B 1 230 ? 16.812 9.891 2.744 1 97 230 PHE B O 1
ATOM 3701 N N . ASP B 1 231 ? 17.938 10.234 0.866 1 89.75 231 ASP B N 1
ATOM 3702 C CA . ASP B 1 231 ? 17.797 11.688 0.908 1 89.75 231 ASP B CA 1
ATOM 3703 C C . ASP B 1 231 ? 16.594 12.148 0.084 1 89.75 231 ASP B C 1
ATOM 3705 O O . ASP B 1 231 ? 16.594 13.266 -0.428 1 89.75 231 ASP B O 1
ATOM 3709 N N . VAL B 1 232 ? 15.664 11.336 0.069 1 73.06 232 VAL B N 1
ATOM 3710 C CA . VAL B 1 232 ? 14.539 11.578 -0.826 1 73.06 232 VAL B CA 1
ATOM 3711 C C . VAL B 1 232 ? 13.234 11.586 -0.028 1 73.06 232 VAL B C 1
ATOM 3713 O O . VAL B 1 232 ? 12.906 10.609 0.648 1 73.06 232 VAL B O 1
ATOM 3716 N N . GLY B 1 233 ? 12.836 12.734 0.623 1 84.56 233 GLY B N 1
ATOM 3717 C CA . GLY B 1 233 ? 11.422 12.547 0.93 1 84.56 233 GLY B CA 1
ATOM 3718 C C . GLY B 1 233 ? 11.062 12.938 2.35 1 84.56 233 GLY B C 1
ATOM 3719 O O . GLY B 1 233 ? 11.352 14.062 2.781 1 84.56 233 GLY B O 1
ATOM 3720 N N . PHE B 1 234 ? 10.484 11.938 3.18 1 93.31 234 PHE B N 1
ATOM 3721 C CA . PHE B 1 234 ? 9.844 12.125 4.477 1 93.31 234 PHE B CA 1
ATOM 3722 C C . PHE B 1 234 ? 10.742 11.617 5.598 1 93.31 234 PHE B C 1
ATOM 3724 O O . PHE B 1 234 ? 10.93 10.406 5.75 1 93.31 234 PHE B O 1
ATOM 3731 N N . LYS B 1 235 ? 11.234 12.508 6.41 1 95.88 235 LYS B N 1
ATOM 3732 C CA . LYS B 1 235 ? 12.234 12.18 7.418 1 95.88 235 LYS B CA 1
ATOM 3733 C C . LYS B 1 235 ? 11.68 11.195 8.445 1 95.88 235 LYS B C 1
ATOM 3735 O O . LYS B 1 235 ? 10.555 11.352 8.922 1 95.88 235 LYS B O 1
ATOM 3740 N N . LEU B 1 236 ? 12.539 10.266 8.789 1 97.5 236 LEU B N 1
ATOM 3741 C CA . LEU B 1 236 ? 12.234 9.188 9.727 1 97.5 236 LEU B CA 1
ATOM 3742 C C . LEU B 1 236 ? 11.82 9.758 11.078 1 97.5 236 LEU B C 1
ATOM 3744 O O . LEU B 1 236 ? 10.883 9.258 11.703 1 97.5 236 LEU B O 1
ATOM 3748 N N . ARG B 1 237 ? 12.477 10.797 11.578 1 97.5 237 ARG B N 1
ATOM 3749 C CA . ARG B 1 237 ? 12.172 11.367 12.883 1 97.5 237 ARG B CA 1
ATOM 3750 C C . ARG B 1 237 ? 10.766 11.961 12.914 1 97.5 237 ARG B C 1
ATOM 3752 O O . ARG B 1 237 ? 10.094 11.922 13.945 1 97.5 237 ARG B O 1
ATOM 3759 N N . LEU B 1 238 ? 10.305 12.484 11.805 1 97.31 238 LEU B N 1
ATOM 3760 C CA . LEU B 1 238 ? 8.977 13.07 11.734 1 97.31 238 LEU B CA 1
ATOM 3761 C C . LEU B 1 238 ? 7.902 11.984 11.797 1 97.31 238 LEU B C 1
ATOM 3763 O O . LEU B 1 238 ? 6.879 12.156 12.461 1 97.31 238 LEU B O 1
ATOM 3767 N N . LEU B 1 239 ? 8.141 10.875 11.07 1 98.44 239 LEU B N 1
ATOM 3768 C CA . LEU B 1 239 ? 7.184 9.781 11.172 1 98.44 239 LEU B CA 1
ATOM 3769 C C . LEU B 1 239 ? 7.145 9.219 12.586 1 98.44 239 LEU B C 1
ATOM 3771 O O . LEU B 1 239 ? 6.07 8.898 13.102 1 98.44 239 LEU B O 1
ATOM 3775 N N . HIS B 1 240 ? 8.328 9.07 13.164 1 98.75 240 HIS B N 1
ATOM 3776 C CA . HIS B 1 240 ? 8.352 8.594 14.539 1 98.75 240 HIS B CA 1
ATOM 3777 C C . HIS B 1 240 ? 7.531 9.484 15.453 1 98.75 240 HIS B C 1
ATOM 3779 O O . HIS B 1 240 ? 6.758 8.992 16.281 1 98.75 240 HIS B O 1
ATOM 3785 N N . LYS B 1 241 ? 7.688 10.773 15.305 1 98.19 241 LYS B N 1
ATOM 3786 C CA . LYS B 1 241 ? 6.867 11.727 16.047 1 98.19 241 LYS B CA 1
ATOM 3787 C C . LYS B 1 241 ? 5.383 11.523 15.766 1 98.19 241 LYS B C 1
ATOM 3789 O O . LYS B 1 241 ? 4.562 11.531 16.688 1 98.19 241 LYS B O 1
ATOM 3794 N N . ASP B 1 242 ? 5.02 11.398 14.5 1 98.62 242 ASP B N 1
ATOM 3795 C CA . ASP B 1 242 ? 3.625 11.188 14.117 1 98.62 242 ASP B CA 1
ATOM 3796 C C . ASP B 1 242 ? 3.055 9.93 14.766 1 98.62 242 ASP B C 1
ATOM 3798 O O . ASP B 1 242 ? 1.888 9.898 15.156 1 98.62 242 ASP B O 1
ATOM 3802 N N . LEU B 1 243 ? 3.883 8.883 14.836 1 98.88 243 LEU B N 1
ATOM 3803 C CA . LEU B 1 243 ? 3.424 7.633 15.438 1 98.88 243 LEU B CA 1
ATOM 3804 C C . LEU B 1 243 ? 3.246 7.793 16.938 1 98.88 243 LEU B C 1
ATOM 3806 O O . LEU B 1 243 ? 2.471 7.055 17.562 1 98.88 243 LEU B O 1
ATOM 3810 N N . GLY B 1 244 ? 3.998 8.719 17.531 1 98.75 244 GLY B N 1
ATOM 3811 C CA . GLY B 1 244 ? 3.686 9.094 18.906 1 98.75 244 GLY B CA 1
ATOM 3812 C C . GLY B 1 244 ? 2.301 9.695 19.062 1 98.75 244 GLY B C 1
ATOM 3813 O O . GLY B 1 244 ? 1.586 9.375 20.016 1 98.75 244 GLY B O 1
ATOM 3814 N N . ILE B 1 245 ? 1.9 10.555 18.172 1 98.62 245 ILE B N 1
ATOM 3815 C CA . ILE B 1 245 ? 0.562 11.133 18.141 1 98.62 245 ILE B CA 1
ATOM 3816 C C . ILE B 1 245 ? -0.478 10.031 17.984 1 98.62 245 ILE B C 1
ATOM 3818 O O . ILE B 1 245 ? -1.491 10.016 18.688 1 98.62 245 ILE B O 1
ATOM 3822 N N . VAL B 1 246 ? -0.207 9.086 17.078 1 98.81 246 VAL B N 1
ATOM 3823 C CA . VAL B 1 246 ? -1.085 7.953 16.828 1 98.81 246 VAL B CA 1
ATOM 3824 C C . VAL B 1 246 ? -1.282 7.148 18.109 1 98.81 246 VAL B C 1
ATOM 3826 O O . VAL B 1 246 ? -2.408 6.777 18.453 1 98.81 246 VAL B O 1
ATOM 3829 N N . ALA B 1 247 ? -0.179 6.887 18.781 1 98.62 247 ALA B N 1
ATOM 3830 C CA . ALA B 1 247 ? -0.241 6.098 20 1 98.62 247 ALA B CA 1
ATOM 3831 C C . ALA B 1 247 ? -1.149 6.762 21.031 1 98.62 247 ALA B C 1
ATOM 3833 O O . ALA B 1 247 ? -1.968 6.094 21.672 1 98.62 247 ALA B O 1
ATOM 3834 N N . ALA B 1 248 ? -1.009 8.055 21.188 1 98.25 248 ALA B N 1
ATOM 3835 C CA . ALA B 1 248 ? -1.832 8.805 22.125 1 98.25 248 ALA B CA 1
ATOM 3836 C C . ALA B 1 248 ? -3.303 8.766 21.734 1 98.25 248 ALA B C 1
ATOM 3838 O O . ALA B 1 248 ? -4.18 8.555 22.578 1 98.25 248 ALA B O 1
ATOM 3839 N N . LEU B 1 249 ? -3.582 8.938 20.5 1 97.44 249 LEU B N 1
ATOM 3840 C CA . LEU B 1 249 ? -4.945 8.922 19.984 1 97.44 249 LEU B CA 1
ATOM 3841 C C . LEU B 1 249 ? -5.582 7.543 20.172 1 97.44 249 LEU B C 1
ATOM 3843 O O . LEU B 1 249 ? -6.754 7.441 20.531 1 97.44 249 LEU B O 1
ATOM 3847 N N . ALA B 1 250 ? -4.801 6.512 19.844 1 97.69 250 ALA B N 1
ATOM 3848 C CA . ALA B 1 250 ? -5.289 5.145 20 1 97.69 250 ALA B CA 1
ATOM 3849 C C . ALA B 1 250 ? -5.621 4.844 21.453 1 97.69 250 ALA B C 1
ATOM 3851 O O . ALA B 1 250 ? -6.648 4.227 21.75 1 97.69 250 ALA B O 1
ATOM 3852 N N . GLU B 1 251 ? -4.738 5.262 22.328 1 97.44 251 GLU B N 1
ATOM 3853 C CA . GLU B 1 251 ? -4.984 5.086 23.75 1 97.44 251 GLU B CA 1
ATOM 3854 C C . GLU B 1 251 ? -6.281 5.77 24.188 1 97.44 251 GLU B C 1
ATOM 3856 O O . GLU B 1 251 ? -7.09 5.18 24.906 1 97.44 251 GLU B O 1
ATOM 3861 N N . GLU B 1 252 ? -6.469 6.973 23.766 1 96.69 252 GLU B N 1
ATOM 3862 C CA . GLU B 1 252 ? -7.688 7.719 24.078 1 96.69 252 GLU B CA 1
ATOM 3863 C C . GLU B 1 252 ? -8.922 7.012 23.531 1 96.69 252 GLU B C 1
ATOM 3865 O O . GLU B 1 252 ? -9.992 7.043 24.156 1 96.69 252 GLU B O 1
ATOM 3870 N N . ALA B 1 253 ? -8.781 6.383 22.422 1 95.94 253 ALA B N 1
ATOM 3871 C CA . ALA B 1 253 ? -9.898 5.707 21.75 1 95.94 253 ALA B CA 1
ATOM 3872 C C . ALA B 1 253 ? -10.086 4.293 22.297 1 95.94 253 ALA B C 1
ATOM 3874 O O . ALA B 1 253 ? -10.992 3.576 21.875 1 95.94 253 ALA B O 1
ATOM 3875 N N . GLY B 1 254 ? -9.156 3.818 23.172 1 96.88 254 GLY B N 1
ATOM 3876 C CA . GLY B 1 254 ? -9.227 2.479 23.734 1 96.88 254 GLY B CA 1
ATOM 3877 C C . GLY B 1 254 ? -8.852 1.396 22.734 1 96.88 254 GLY B C 1
ATOM 3878 O O . GLY B 1 254 ? -9.422 0.301 22.766 1 96.88 254 GLY B O 1
ATOM 3879 N N . MET B 1 255 ? -7.957 1.724 21.828 1 97.38 255 MET B N 1
ATOM 3880 C CA . MET B 1 255 ? -7.578 0.768 20.781 1 97.38 255 MET B CA 1
ATOM 3881 C C . MET B 1 255 ? -6.105 0.388 20.906 1 97.38 255 MET B C 1
ATOM 3883 O O . MET B 1 255 ? -5.301 1.165 21.422 1 97.38 255 MET B O 1
ATOM 3887 N N . THR B 1 256 ? -5.801 -0.786 20.5 1 97.06 256 THR B N 1
ATOM 3888 C CA . THR B 1 256 ? -4.426 -1.219 20.281 1 97.06 256 THR B CA 1
ATOM 3889 C C . THR B 1 256 ? -4.113 -1.297 18.781 1 97.06 256 THR B C 1
ATOM 3891 O O . THR B 1 256 ? -4.941 -1.757 18 1 97.06 256 THR B O 1
ATOM 3894 N N . LEU B 1 257 ? -2.971 -0.8 18.422 1 98.38 257 LEU B N 1
ATOM 3895 C CA . LEU B 1 257 ? -2.521 -0.793 17.031 1 98.38 257 LEU B CA 1
ATOM 3896 C C . LEU B 1 257 ? -1.181 -1.507 16.891 1 98.38 257 LEU B C 1
ATOM 3898 O O . LEU B 1 257 ? -0.141 -0.861 16.75 1 98.38 257 LEU B O 1
ATOM 3902 N N . PRO B 1 258 ? -1.214 -2.82 16.859 1 98.31 258 PRO B N 1
ATOM 3903 C CA . PRO B 1 258 ? 0.034 -3.584 16.938 1 98.31 258 PRO B CA 1
ATOM 3904 C C . PRO B 1 258 ? 0.978 -3.271 15.773 1 98.31 258 PRO B C 1
ATOM 3906 O O . PRO B 1 258 ? 2.195 -3.207 15.961 1 98.31 258 PRO B O 1
ATOM 3909 N N . THR B 1 259 ? 0.477 -3.111 14.609 1 98.31 259 THR B N 1
ATOM 3910 C CA . THR B 1 259 ? 1.322 -2.854 13.445 1 98.31 259 THR B CA 1
ATOM 3911 C C . THR B 1 259 ? 2.016 -1.499 13.578 1 98.31 259 THR B C 1
ATOM 3913 O O . THR B 1 259 ? 3.225 -1.392 13.359 1 98.31 259 THR B O 1
ATOM 3916 N N . ALA B 1 260 ? 1.249 -0.449 13.922 1 98.62 260 ALA B N 1
ATOM 3917 C CA . ALA B 1 260 ? 1.819 0.883 14.102 1 98.62 260 ALA B CA 1
ATOM 3918 C C . ALA B 1 260 ? 2.822 0.895 15.258 1 98.62 260 ALA B C 1
ATOM 3920 O O . ALA B 1 260 ? 3.859 1.558 15.172 1 98.62 260 ALA B O 1
ATOM 3921 N N . THR B 1 261 ? 2.5 0.156 16.297 1 98.69 261 THR B N 1
ATOM 3922 C CA . THR B 1 261 ? 3.375 0.086 17.469 1 98.69 261 THR B CA 1
ATOM 3923 C C . THR B 1 261 ? 4.707 -0.562 17.094 1 98.69 261 THR B C 1
ATOM 3925 O O . THR B 1 261 ? 5.77 -0.073 17.5 1 98.69 261 THR B O 1
ATOM 3928 N N . ALA B 1 262 ? 4.664 -1.66 16.375 1 98.62 262 ALA B N 1
ATOM 3929 C CA . ALA B 1 262 ? 5.891 -2.324 15.93 1 98.62 262 ALA B CA 1
ATOM 3930 C C . ALA B 1 262 ? 6.719 -1.406 15.039 1 98.62 262 ALA B C 1
ATOM 3932 O O . ALA B 1 262 ? 7.945 -1.347 15.164 1 98.62 262 ALA B O 1
ATOM 3933 N N . ALA B 1 263 ? 6.066 -0.689 14.148 1 98.81 263 ALA B N 1
ATOM 3934 C CA . ALA B 1 263 ? 6.77 0.246 13.281 1 98.81 263 ALA B CA 1
ATOM 3935 C C . ALA B 1 263 ? 7.438 1.356 14.086 1 98.81 263 ALA B C 1
ATOM 3937 O O . ALA B 1 263 ? 8.578 1.731 13.812 1 98.81 263 ALA B O 1
ATOM 3938 N N . GLN B 1 264 ? 6.691 1.891 15.039 1 98.88 264 GLN B N 1
ATOM 3939 C CA . GLN B 1 264 ? 7.254 2.945 15.875 1 98.88 264 GLN B CA 1
ATOM 3940 C C . GLN B 1 264 ? 8.531 2.479 16.562 1 98.88 264 GLN B C 1
ATOM 3942 O O . GLN B 1 264 ? 9.508 3.229 16.656 1 98.88 264 GLN B O 1
ATOM 3947 N N . ALA B 1 265 ? 8.516 1.259 17.078 1 98.81 265 ALA B N 1
ATOM 3948 C CA . ALA B 1 265 ? 9.695 0.693 17.734 1 98.81 265 ALA B CA 1
ATOM 3949 C C . ALA B 1 265 ? 10.859 0.57 16.75 1 98.81 265 ALA B C 1
ATOM 3951 O O . ALA B 1 265 ? 12 0.868 17.109 1 98.81 265 ALA B O 1
ATOM 3952 N N . ASP B 1 266 ? 10.602 0.105 15.562 1 98.81 266 ASP B N 1
ATOM 3953 C CA . ASP B 1 266 ? 11.648 -0.025 14.547 1 98.81 266 ASP B CA 1
ATOM 3954 C C . ASP B 1 266 ? 12.242 1.337 14.195 1 98.81 266 ASP B C 1
ATOM 3956 O O . ASP B 1 266 ? 13.461 1.481 14.102 1 98.81 266 ASP B O 1
ATOM 3960 N N . TYR B 1 267 ? 11.391 2.322 14.008 1 98.81 267 TYR B N 1
ATOM 3961 C CA . TYR B 1 267 ? 11.891 3.656 13.688 1 98.81 267 TYR B CA 1
ATOM 3962 C C . TYR B 1 267 ? 12.664 4.246 14.859 1 98.81 267 TYR B C 1
ATOM 3964 O O . TYR B 1 267 ? 13.633 4.988 14.664 1 98.81 267 TYR B O 1
ATOM 3972 N N . ALA B 1 268 ? 12.227 3.932 16.094 1 98.81 268 ALA B N 1
ATOM 3973 C CA . ALA B 1 268 ? 12.984 4.359 17.266 1 98.81 268 ALA B CA 1
ATOM 3974 C C . ALA B 1 268 ? 14.406 3.803 17.234 1 98.81 268 ALA B C 1
ATOM 3976 O O . ALA B 1 268 ? 15.367 4.508 17.562 1 98.81 268 ALA B O 1
ATOM 3977 N N . HIS B 1 269 ? 14.516 2.549 16.859 1 98.62 269 HIS B N 1
ATOM 3978 C CA . HIS B 1 269 ? 15.828 1.923 16.75 1 98.62 269 HIS B CA 1
ATOM 3979 C C . HIS B 1 269 ? 16.703 2.656 15.734 1 98.62 269 HIS B C 1
ATOM 3981 O O . HIS B 1 269 ? 17.891 2.904 16 1 98.62 269 HIS B O 1
ATOM 3987 N N . LEU B 1 270 ? 16.141 3.037 14.633 1 98.56 270 LEU B N 1
ATOM 3988 C CA . LEU B 1 270 ? 16.891 3.738 13.594 1 98.56 270 LEU B CA 1
ATOM 3989 C C . LEU B 1 270 ? 17.25 5.148 14.047 1 98.56 270 LEU B C 1
ATOM 3991 O O . LEU B 1 270 ? 18.328 5.652 13.711 1 98.56 270 LEU B O 1
ATOM 3995 N N . LEU B 1 271 ? 16.344 5.785 14.773 1 98.25 271 LEU B N 1
ATOM 3996 C CA . LEU B 1 271 ? 16.625 7.102 15.328 1 98.25 271 LEU B CA 1
ATOM 3997 C C . LEU B 1 271 ? 17.828 7.051 16.266 1 98.25 271 LEU B C 1
ATOM 3999 O O . LEU B 1 271 ? 18.719 7.902 16.172 1 98.25 271 LEU B O 1
ATOM 4003 N N . GLU B 1 272 ? 17.891 6.047 17.047 1 98.31 272 GLU B N 1
ATOM 4004 C CA . GLU B 1 272 ? 19 5.859 17.984 1 98.31 272 GLU B CA 1
ATOM 4005 C C . GLU B 1 272 ? 20.312 5.609 17.234 1 98.31 272 GLU B C 1
ATOM 4007 O O . GLU B 1 272 ? 21.375 5.992 17.719 1 98.31 272 GLU B O 1
ATOM 4012 N N . ALA B 1 273 ? 20.219 5.02 16.141 1 98.19 273 ALA B N 1
ATOM 4013 C CA . ALA B 1 273 ? 21.391 4.699 15.328 1 98.19 273 ALA B CA 1
ATOM 4014 C C . ALA B 1 273 ? 21.844 5.906 14.508 1 98.19 273 ALA B C 1
ATOM 4016 O O . ALA B 1 273 ? 22.828 5.836 13.789 1 98.19 273 ALA B O 1
ATOM 4017 N N . GLY B 1 274 ? 21.094 7.039 14.531 1 98 274 GLY B N 1
ATOM 4018 C CA . GLY B 1 274 ? 21.547 8.281 13.93 1 98 274 GLY B CA 1
ATOM 4019 C C . GLY B 1 274 ? 20.953 8.523 12.555 1 98 274 GLY B C 1
ATOM 4020 O O . GLY B 1 274 ? 21.438 9.375 11.805 1 98 274 GLY B O 1
ATOM 4021 N N . TYR B 1 275 ? 19.844 7.82 12.18 1 97.88 275 TYR B N 1
ATOM 4022 C CA . TYR B 1 275 ? 19.312 7.91 10.828 1 97.88 275 TYR B CA 1
ATOM 4023 C C . TYR B 1 275 ? 18.078 8.812 10.781 1 97.88 275 TYR B C 1
ATOM 4025 O O . TYR B 1 275 ? 17.281 8.727 9.852 1 97.88 275 TYR B O 1
ATOM 4033 N N . GLY B 1 276 ? 17.906 9.68 11.758 1 97.81 276 GLY B N 1
ATOM 4034 C CA . GLY B 1 276 ? 16.703 10.469 11.945 1 97.81 276 GLY B CA 1
ATOM 4035 C C . GLY B 1 276 ? 16.391 11.383 10.773 1 97.81 276 GLY B C 1
ATOM 4036 O O . GLY B 1 276 ? 15.234 11.703 10.516 1 97.81 276 GLY B O 1
ATOM 4037 N N . ASP B 1 277 ? 17.391 11.773 9.984 1 96.69 277 ASP B N 1
ATOM 4038 C CA . ASP B 1 277 ? 17.188 12.734 8.898 1 96.69 277 ASP B CA 1
ATOM 4039 C C . ASP B 1 277 ? 17 12.023 7.562 1 96.69 277 ASP B C 1
ATOM 4041 O O . ASP B 1 277 ? 16.75 12.664 6.539 1 96.69 277 ASP B O 1
ATOM 4045 N N . GLU B 1 278 ? 17.062 10.711 7.566 1 97.69 278 GLU B N 1
ATOM 4046 C CA . GLU B 1 278 ? 16.859 9.93 6.352 1 97.69 278 GLU B CA 1
ATOM 4047 C C . GLU B 1 278 ? 15.375 9.68 6.098 1 97.69 278 GLU B C 1
ATOM 4049 O O . GLU B 1 278 ? 14.547 9.844 7 1 97.69 278 GLU B O 1
ATOM 4054 N N . ASP B 1 279 ? 15.078 9.336 4.879 1 97.75 279 ASP B N 1
ATOM 4055 C CA . ASP B 1 279 ? 13.727 8.961 4.492 1 97.75 279 ASP B CA 1
ATOM 4056 C C . ASP B 1 279 ? 13.242 7.738 5.273 1 97.75 279 ASP B C 1
ATOM 4058 O O . ASP B 1 279 ? 14.047 6.883 5.656 1 97.75 279 ASP B O 1
ATOM 4062 N N . ILE B 1 280 ? 11.977 7.609 5.441 1 98.19 280 ILE B N 1
ATOM 4063 C CA . ILE B 1 280 ? 11.391 6.52 6.211 1 98.19 280 ILE B CA 1
ATOM 4064 C C . ILE B 1 280 ? 11.727 5.184 5.559 1 98.19 280 ILE B C 1
ATOM 4066 O O . ILE B 1 280 ? 11.672 4.137 6.207 1 98.19 280 ILE B O 1
ATOM 4070 N N . SER B 1 281 ? 12.094 5.148 4.273 1 98.31 281 SER B N 1
ATOM 4071 C CA . SER B 1 281 ? 12.445 3.922 3.566 1 98.31 281 SER B CA 1
ATOM 4072 C C . SER B 1 281 ? 13.742 3.328 4.109 1 98.31 281 SER B C 1
ATOM 4074 O O . SER B 1 281 ? 14.07 2.176 3.826 1 98.31 281 SER B O 1
ATOM 4076 N N . SER B 1 282 ? 14.484 4.125 4.918 1 98.31 282 SER B N 1
ATOM 4077 C CA . SER B 1 282 ? 15.695 3.594 5.535 1 98.31 282 SER B CA 1
ATOM 4078 C C . SER B 1 282 ? 15.375 2.447 6.488 1 98.31 282 SER B C 1
ATOM 4080 O O . SER B 1 282 ? 16.266 1.703 6.902 1 98.31 282 SER B O 1
ATOM 4082 N N . LEU B 1 283 ? 14.109 2.268 6.738 1 98.69 283 LEU B N 1
ATOM 4083 C CA . LEU B 1 283 ? 13.617 1.12 7.492 1 98.69 283 LEU B CA 1
ATOM 4084 C C . LEU B 1 283 ? 14.172 -0.182 6.926 1 98.69 283 LEU B C 1
ATOM 4086 O O . LEU B 1 283 ? 14.383 -1.146 7.664 1 98.69 283 LEU B O 1
ATOM 4090 N N . ILE B 1 284 ? 14.477 -0.25 5.648 1 98.44 284 ILE B N 1
ATOM 4091 C CA . ILE B 1 284 ? 14.938 -1.46 4.973 1 98.44 284 ILE B CA 1
ATOM 4092 C C . ILE B 1 284 ? 16.25 -1.925 5.59 1 98.44 284 ILE B C 1
ATOM 4094 O O . ILE B 1 284 ? 16.594 -3.105 5.512 1 98.44 284 ILE B O 1
ATOM 4098 N N . ARG B 1 285 ? 17 -0.982 6.273 1 97.38 285 ARG B N 1
ATOM 4099 C CA . ARG B 1 285 ? 18.25 -1.339 6.945 1 97.38 285 ARG B CA 1
ATOM 4100 C C . ARG B 1 285 ? 18 -2.418 7.996 1 97.38 285 ARG B C 1
ATOM 4102 O O . ARG B 1 285 ? 18.828 -3.314 8.172 1 97.38 285 ARG B O 1
ATOM 4109 N N . LEU B 1 286 ? 16.875 -2.311 8.68 1 97.25 286 LEU B N 1
ATOM 4110 C CA . LEU B 1 286 ? 16.547 -3.27 9.734 1 97.25 286 LEU B CA 1
ATOM 4111 C C . LEU B 1 286 ? 16.125 -4.609 9.133 1 97.25 286 LEU B C 1
ATOM 4113 O O . LEU B 1 286 ? 16.266 -5.652 9.773 1 97.25 286 LEU B O 1
ATOM 4117 N N . LYS B 1 287 ? 15.586 -4.551 7.891 1 96.5 287 LYS B N 1
ATOM 4118 C CA . LYS B 1 287 ? 15.039 -5.758 7.285 1 96.5 287 LYS B CA 1
ATOM 4119 C C . LYS B 1 287 ? 16.125 -6.547 6.551 1 96.5 287 LYS B C 1
ATOM 4121 O O . LYS B 1 287 ? 15.984 -7.758 6.348 1 96.5 287 LYS B O 1
ATOM 4126 N N . LEU B 1 288 ? 17.188 -5.918 6.141 1 92.81 288 LEU B N 1
ATOM 4127 C CA . LEU B 1 288 ? 18.281 -6.551 5.426 1 92.81 288 LEU B CA 1
ATOM 4128 C C . LEU B 1 288 ? 19.281 -7.168 6.398 1 92.81 288 LEU B C 1
ATOM 4130 O O . LEU B 1 288 ? 20.141 -7.957 6 1 92.81 288 LEU B O 1
ATOM 4134 N N . ALA B 1 289 ? 19.25 -6.934 7.684 1 83.31 289 ALA B N 1
ATOM 4135 C CA . ALA B 1 289 ? 20.219 -7.414 8.664 1 83.31 289 ALA B CA 1
ATOM 4136 C C . ALA B 1 289 ? 20 -8.891 8.984 1 83.31 289 ALA B C 1
ATOM 4138 O O . ALA B 1 289 ? 18.875 -9.391 8.859 1 83.31 289 ALA B O 1
#

pLDDT: mean 96.54, std 7.38, range [29.8, 98.94]

Foldseek 3Di:
DPPPAFAEEEEDCPLQRVLLLVLCLVVVRYAEYYYPPLVRRVVSCVVRVHDYDPFLLVRQQRGQEYEYEDQELVVLQVSLVRSLNRHAANGEYEYQYQYALVSQVVSQVSQVVRNYGYKYWHWDDWSVLSNVLDIATQIAADPVSLVVCVVSSSSRHVHYDYQYHRSRSNVVVLVVLLCVLLLLVVLLLVLLVCVVVVHPQVVVLVVCCPDPNNDPCCVVCVVCVVVVHFQDTAFLLSSLNSLVSSVVVCVVVVHDRVSSVVSNVLSVVVVVVPRRGGHSNPSSVVNND/DPPPQFAEEEEDCPLQRVLLLVLCLVVVRYAEYYYPPLVRRVVSCVVRVHDYDPFLLVRQQRGQEYEYEDQELVVLQVSLVRSLNRHAANGEYEYQYQYALVSQVVSQVSQVVRNYGYKYWHWDDWSVLSNVLDIATQIAADPVSLVVCVVSSSSRHVHYDYQYHRSRSNVVVLVVLLCVLLLLVVLLLVLLVCVVVVHPQVVVLVVCCPDPNNDPCCVVCVVCVVVVHFQDTAFLLSSLNSLVSSVVVCVVVVHDRVSSVVSNVLSVVVVVVPRRGGHSNPSSVVNND

Nearest PDB structures (foldseek):
  3w6z-assembly1_A  TM=9.627E-01  e=3.844E-31  Pyrobaculum calidifontis JCM 11548
  3pdu-assembly1_A  TM=9.513E-01  e=4.627E-29  Geobacter sulfurreducens
  3pef-assembly2_G  TM=9.429E-01  e=2.948E-29  Geobacter metallireducens
  1vpd-assembly1_A  TM=9.611E-01  e=7.746E-28  Salmonella enterica subsp. enterica serovar Typhimurium
  3doj-assembly1_A  TM=9.525E-01  e=2.154E-26  Arabidopsis thaliana

Solvent-accessible surface area (backbone atoms only — not comparable to full-atom values): 28133 Å² total; per-residue (Å²): 128,76,74,71,75,63,30,27,24,40,35,28,59,49,80,51,27,40,36,38,48,51,32,31,43,75,70,71,30,48,44,31,40,38,34,93,58,54,67,57,34,48,54,50,25,70,74,69,69,38,42,69,49,93,44,56,26,53,40,26,59,68,29,47,31,37,38,35,34,53,82,40,54,68,51,51,48,53,49,51,59,42,25,60,73,24,49,50,67,72,23,37,38,41,33,38,34,69,44,44,35,65,51,42,40,51,46,30,53,62,34,45,76,60,47,21,46,47,30,29,32,18,69,36,28,58,41,65,15,24,67,69,27,48,14,28,30,30,22,2,24,51,73,67,59,44,63,71,41,43,73,64,51,50,46,28,18,67,42,77,46,79,57,38,47,56,19,31,5,30,50,50,47,36,31,43,49,33,19,35,42,15,36,48,53,11,48,29,46,18,50,30,50,34,56,73,72,66,47,58,59,71,62,44,53,64,49,39,50,69,16,54,50,10,33,43,50,51,73,72,37,44,68,40,41,76,70,70,49,36,90,52,77,54,36,29,47,57,52,40,50,48,44,51,44,36,52,53,52,30,54,75,70,73,46,82,55,68,59,42,52,52,40,37,53,54,45,48,53,40,41,72,72,68,47,33,79,26,11,53,61,55,56,32,62,73,45,64,102,128,76,74,72,75,64,31,28,23,39,35,27,61,49,80,51,27,40,38,38,46,51,33,32,43,75,71,71,29,48,45,31,40,39,35,93,58,55,66,58,34,48,56,50,24,72,74,69,69,38,42,70,50,93,43,55,26,56,39,26,57,67,30,48,31,37,37,36,35,53,81,41,53,67,50,50,50,52,50,50,59,42,25,62,74,24,49,48,68,72,24,37,39,41,33,38,34,70,44,44,35,66,51,42,40,51,46,30,53,59,33,44,75,60,48,20,46,47,31,29,33,17,70,37,29,58,43,66,14,25,67,68,27,49,13,29,30,32,23,3,23,50,72,65,58,44,62,68,42,43,72,64,50,50,46,28,17,67,41,78,44,78,57,40,48,56,20,32,5,31,50,52,47,35,30,42,50,32,20,35,42,15,34,50,52,12,46,28,44,18,51,30,50,35,55,74,70,66,45,58,60,70,62,45,52,64,48,40,49,71,18,55,50,12,33,42,51,52,72,73,39,45,69,40,41,76,68,71,49,37,88,60,73,56,37,29,48,58,51,42,52,48,45,52,42,36,53,54,52,31,54,76,70,73,47,82,55,68,57,43,52,53,40,39,53,53,46,50,53,40,40,73,72,69,47,32,79,27,12,53,61,54,56,31,62,72,44,63,104

Organism: NCBI:txid634155

Radius of gyration: 27.44 Å; Cα contacts (8 Å, |Δi|>4): 1258; chains: 2; bounding box: 43×86×67 Å

InterPro domains:
  IPR002204 3-hydroxyisobutyrate dehydrogenase-related, conserved site [PS00895] (10-23)
  IPR006115 6-phosphogluconate dehydrogenase, NADP-binding [PF03446] (7-162)
  IPR008927 6-phosphogluconate dehydrogenase-like, C-terminal domain superfamily [SSF48179] (165-286)
  IPR013328 6-phosphogluconate dehydrogenase, domain 2 [G3DSA:1.10.1040.10] (165-287)
  IPR015815 3-hydroxyisobutyrate dehydrogenase-related [PIRSF000103] (6-286)
  IPR029154 3-hydroxyisobutyrate dehydrogenase-like, NAD-binding domain [PF14833] (167-286)
  IPR036291 NAD(P)-binding domain superfamily [SSF51735] (7-166)